Protein 8FIP (pdb70)

Foldseek 3Di:
DVPFAEEEAEACLAFLNQQLLLVCLQVPHAYEYEHQDCVPCLRNVLVVVSCVSHHYHYYHFDLLDAPRCLVRLQPHQEYEADDADDCQADPDLVVRHQVSRQNSLVSNVVSNLVSVNHQEYEYEFACLQFFQCVVDDFFDAETFPPGGRDLVVCVVPVDGSSSSSNNRNNNQVSNVVVCVVSVHAYEYEHEAQEFADGSNQAYCGSLLQLCCLQLVPVVSVVVQLVCCLRGQFRWYAYSVLVSVLSVCQSPQPPDGYYFYDTQDTFWSLVSLVVCCVVPVVGDGDRDDPCPVSGDPGGRYYYDRVVSVVSPGDGPQRDPCSSHVHSVVNCCSNVSHVD/DVPFAEEEFEACLAFLNQQLLLVCLQVPHAYEYEHQDCVPCLRNVLVVVSCVSHHYHYHHADLQDAPRCQVRLAPHQEYEYDDAQDDQADPDLVPRHQVSRQNSLLSNVVSNLVNVNHQEYEYEFACLQFFQCPPDDFFPAETEPVGGHDLVVCVVPVDGSSSSSNNRNNNQVSNVVSCVVSVHAYEYEHEAQEFAAGSNQAYCGSLVLLCCLQLVPPVSVVVQQVCCLRGQFRFYAYSVLVSVLSVCQSPQPPHHYYFYDTQDTFFPLVSQVVCCVVPVVSVGDNDDVVDPSGDRGGRYYYDRVVSVVSPGDGDQRDPCSRHVHSVVNCCSNVSDPD

Sequence (676 aa):
TTKLKTACVTGGNGYIGSALIKMLLEEGYAVKTTVRNPDDMEKNSHLKGLQELGPLTVLRADMDEEGSLDDAVAGCDYAFLVAAPVNLWAQDPEKQQIEPSVRGTLNAVRSCVKAGTVRRVILTSSAAGVYIRPDLQGDGHALDEDSWSDVDFLRANKPPTWGYCVSKVLLEKAACRFAEEHGISLVTVCPVLTVGAAPAPKVRTSIVDSLSMLSGDEAGLAVLRGIETTSGALQLVHIDDLCRAELFLAEEAAAGGRYICCSLNTTVVELARFLAHKYPQYRVKTNFDDDEHLLERPRVIMSSEKLVREGFEYRHNTLDEIYDNVVEYGKALGILPYTTKLKTACVTGGNGYIGSALIKMLLEEGYAVKTTVRNPDDMEKNSHLKGLQELGPLTVLRADMDEEGSLDDAVAGCDYAFLVAAPVNLWAQDPEKQQIEPSVRGTLNAVRSCVKAGTVRRVILTSSAAGVYIRPDLQGDGHALDEDSWSDVDFLRANKPPTWGYCVSKVLLEKAACRFAEEHGISLVTVCPVLTVGAAPAPKVRTSIVDSLSMLSGDEAGLAVLRGIETTSGALQLVHIDDLCRAELFLAEEAAAGGRYICCSLNTTVVELARFLAHKYPQYRVKTNFDDDEHLLERPRVIMSSEKLVREGFEYRHNTLDEIYDNVVEYGKALGILPY

Radius of gyration: 26.76 Å; Cα contacts (8 Å, |Δi|>4): 1445; chains: 2; bounding box: 91×51×54 Å

InterPro domains:
  IPR001509 NAD-dependent epimerase/dehydratase [PF01370] (15-264)
  IPR036291 NAD(P)-binding domain superfamily [SSF51735] (12-336)
  IPR050425 NAD(P)-dependent dehydratase-like [PTHR10366] (13-319)

Solvent-accessible surface area: 28096 Å² total; per-residue (Å²): 130,120,181,62,107,22,0,0,0,2,14,0,35,27,10,34,0,0,11,0,0,81,22,0,6,94,116,42,22,13,2,42,0,2,4,171,62,36,113,42,84,64,75,3,49,19,8,118,39,8,86,151,82,20,58,12,72,41,37,140,10,42,28,62,108,128,28,28,2,28,106,2,0,45,49,0,30,12,0,1,7,22,40,34,35,103,71,45,50,13,41,67,18,54,120,59,0,4,82,22,1,34,103,8,13,40,9,5,0,86,2,0,45,147,26,67,62,12,130,24,0,0,6,11,5,16,2,4,0,0,22,9,62,57,86,34,155,46,90,75,44,70,5,71,17,125,5,72,4,49,21,116,73,2,82,74,70,53,19,39,39,16,2,43,9,0,0,8,5,51,2,2,88,21,0,46,153,28,3,137,121,89,72,22,42,20,0,2,0,0,8,8,24,5,0,0,38,15,36,1,47,110,15,58,71,10,0,8,19,0,0,0,11,9,38,33,16,90,30,0,36,44,31,1,94,15,24,2,45,46,3,1,0,0,2,0,0,0,0,48,0,0,2,50,0,0,12,40,0,6,91,64,92,85,5,37,40,20,1,0,0,5,28,46,31,0,2,3,24,89,0,0,134,32,0,27,156,70,31,97,110,12,181,23,134,41,125,44,125,104,71,157,89,18,37,150,156,34,64,5,60,4,21,13,82,75,0,46,195,47,52,9,129,24,160,22,77,68,17,76,71,0,0,76,51,0,11,106,16,0,85,89,37,54,35,4,107,126,128,122,185,64,130,20,0,0,0,2,13,0,34,27,12,34,0,0,10,0,0,82,27,1,6,90,113,40,23,13,2,40,0,2,3,170,63,35,114,46,106,81,93,3,60,18,9,160,34,8,85,148,83,19,53,13,67,42,41,148,9,34,32,64,108,129,29,30,2,37,106,1,0,45,50,0,37,25,0,1,6,22,40,31,37,110,63,56,65,12,52,45,16,72,154,60,0,6,81,16,1,32,84,8,13,42,9,4,0,84,2,0,43,147,25,68,64,11,183,23,0,0,6,12,5,16,1,5,0,0,21,6,66,49,88,36,142,46,105,78,52,70,6,66,22,125,5,72,5,49,23,117,70,1,82,79,70,50,22,27,30,21,2,36,4,0,0,6,5,52,2,1,77,8,0,59,144,26,3,147,132,92,73,22,47,22,0,2,0,0,9,8,24,5,0,0,34,16,35,1,39,102,14,71,72,13,0,13,15,0,0,0,14,12,44,30,10,87,11,0,41,22,18,1,67,6,25,4,36,38,4,4,0,0,2,0,0,0,0,57,0,0,1,47,0,0,12,34,0,5,82,69,94,90,5,35,42,19,1,0,0,5,26,47,30,0,0,1,23,56,0,0,128,26,0,27,143,64,30,88,122,49,164,14,142,66,102,12,122,105,14,114,116,13,59,108,191,34,68,6,67,4,25,12,95,47,0,59,171,50,53,6,129,29,160,26,75,71,19,76,72,0,1,74,54,0,7,99,17,0,39,72,25,64,23,5,103,192

Nearest PDB structures (foldseek):
  8fio-assembly1_A  TM=9.980E-01  e=2.542E-69  Sorghum bicolor
  8few-assembly1_B  TM=9.659E-01  e=7.008E-56  Sorghum bicolor
  2rh8-assembly1_A  TM=8.686E-01  e=1.751E-35  Vitis vinifera
  3hfs-assembly1_A  TM=8.847E-01  e=1.388E-32  Vitis vinifera
  3hfs-assembly2_B  TM=8.733E-01  e=1.157E-32  Vitis vinifera

Organism: Sorghum bicolor (NCBI:txid4558)

Secondary structure (DSSP, 8-state):
-TT--EEEEE-TTSHHHHHHHHHHHHTT-EEEEEES-TT-HHHHTTHHHHTTTS-EEEEE--TTSTTTTHHHHTT-SEEEE------TT-SSHIIIIIHHHHHHHHHHHHHHHHHS--SEEEEE--GGGT---TT--SS-EEE-TT----HHHHHHH--TTHHHHHHHHHHHHHHHHHHHHHT-EEEEEEE-EEES--S-SS--HHHHHHTHHHH--HHHHHHHHHHHHHHSSEEEEEHHHHHHHHHHHHH-TT--EEEEE-SEEE-HHHHHHHHHHH-TTS--------TTT--SS-SEEE--HHHHHTT---S--SHHHHTSSHHHHHHHHTSS--/-TT--EEEEE-TTSHHHHHHHHHHHHTT-EEEEEES-TT-HHHHTTHHHHTTTS-EEEEE--TTSTTTTHHHHTT-SEEEE------TT-SSHIIIIIHHHHHHHHHHHHHHHHHS--SEEEEE--GGGT---TT--SS-EEE-TT----HHHHHHH--TTHHHHHHHHHHHHHHHHHHHHTT-EEEEEEE-EEES--S-SS--HHHHHHTHHHH--HHHHHHHHHHHHHHSSEEEEEHHHHHHHHHHHHH-TT--EEEEE-SEEE-HHHHHHHHHHH-GGG------TT-TTS-SS-SEEE--HHHHHTT---S--SHHHHTSSHHHHHHHHTSS--

B-factor: mean 24.17, std 12.66, range [5.89, 103.41]

Structure (mmCIF, N/CA/C/O backbone):
data_8FIP
#
_entry.id   8FIP
#
_cell.length_a   86.628
_cell.length_b   90.219
_cell.length_c   103.760
_cell.angle_alpha   90.00
_cell.angle_beta   90.00
_cell.angle_gamma   90.00
#
_symmetry.space_group_name_H-M   'P 2 21 21'
#
loop_
_entity.id
_entity.type
_entity.pdbx_description
1 polymer 'Epimerase domain-containing protein'
2 non-polymer 'NADP NICOTINAMIDE-ADENINE-DINUCLEOTIDE PHOSPHATE'
3 water water
#
loop_
_atom_site.group_PDB
_atom_site.id
_atom_site.type_symbol
_atom_site.label_atom_id
_atom_site.label_alt_id
_atom_site.label_comp_id
_atom_site.label_asym_id
_atom_site.label_entity_id
_atom_site.label_seq_id
_atom_site.pdbx_PDB_ins_code
_atom_site.Cartn_x
_atom_site.Cartn_y
_atom_site.Cartn_z
_atom_site.occupancy
_atom_site.B_iso_or_equiv
_atom_site.auth_seq_id
_atom_site.auth_comp_id
_atom_site.auth_asym_id
_atom_site.auth_atom_id
_atom_site.pdbx_PDB_model_num
ATOM 1 N N . THR A 1 8 ? -32.892 -14.143 40.313 1.00 50.35 8 THR A N 1
ATOM 2 C CA . THR A 1 8 ? -31.889 -14.826 39.499 1.00 52.57 8 THR A CA 1
ATOM 3 C C . THR A 1 8 ? -32.021 -16.348 39.583 1.00 51.47 8 THR A C 1
ATOM 4 O O . THR A 1 8 ? -31.157 -17.079 39.091 1.00 39.90 8 THR A O 1
ATOM 8 N N . THR A 1 9 ? -33.102 -16.825 40.209 1.00 44.28 9 THR A N 1
ATOM 9 C CA . THR A 1 9 ? -33.256 -18.264 40.402 1.00 42.38 9 THR A CA 1
ATOM 10 C C . THR A 1 9 ? -33.384 -19.000 39.073 1.00 37.45 9 THR A C 1
ATOM 11 O O . THR A 1 9 ? -32.960 -20.156 38.965 1.00 37.68 9 THR A O 1
ATOM 15 N N . LYS A 1 10 ? -33.949 -18.352 38.053 1.00 34.37 10 LYS A N 1
ATOM 16 C CA . LYS A 1 10 ? -34.165 -18.976 36.755 1.00 26.62 10 LYS A CA 1
ATOM 17 C C . LYS A 1 10 ? -33.124 -18.558 35.721 1.00 24.16 10 LYS A C 1
ATOM 18 O O . LYS A 1 10 ? -33.351 -18.715 34.518 1.00 22.24 10 LYS A O 1
ATOM 24 N N . LEU A 1 11 ? -31.990 -18.033 36.162 1.00 20.84 11 LEU A N 1
ATOM 25 C CA . LEU A 1 11 ? -30.903 -17.756 35.238 1.00 20.55 11 LEU A CA 1
ATOM 26 C C . LEU A 1 11 ? -30.360 -19.061 34.662 1.00 19.88 11 LEU A C 1
ATOM 27 O O . LEU A 1 11 ? -30.242 -20.066 35.370 1.00 20.18 11 LEU A O 1
ATOM 32 N N . LYS A 1 12 ? -30.010 -19.037 33.379 1.00 18.82 12 LYS A N 1
ATOM 33 C CA . LYS A 1 12 ? -29.217 -20.120 32.812 1.00 17.75 12 LYS A CA 1
ATOM 34 C C . LYS A 1 12 ? -27.862 -20.122 33.497 1.00 14.96 12 LYS A C 1
ATOM 35 O O . LYS A 1 12 ? -27.346 -19.067 33.854 1.00 18.25 12 LYS A O 1
ATOM 41 N N . THR A 1 13 ? -27.288 -21.311 33.688 1.00 16.02 13 THR A N 1
ATOM 42 C CA . THR A 1 13 ? -26.115 -21.479 34.539 1.00 13.34 13 THR A CA 1
ATOM 43 C C . THR A 1 13 ? -25.038 -22.218 33.763 1.00 14.57 13 THR A C 1
ATOM 44 O O . THR A 1 13 ? -25.308 -23.244 33.129 1.00 11.89 13 THR A O 1
ATOM 48 N N . ALA A 1 14 ? -23.815 -21.701 33.824 1.00 12.94 14 ALA A N 1
ATOM 49 C CA . ALA A 1 14 ? -22.695 -22.276 33.098 1.00 13.69 14 ALA A CA 1
ATOM 50 C C . ALA A 1 14 ? -21.676 -22.786 34.105 1.00 13.54 14 ALA A C 1
ATOM 51 O O . ALA A 1 14 ? -21.407 -22.131 35.116 1.00 12.26 14 ALA A O 1
ATOM 53 N N . CYS A 1 15 ? -21.109 -23.948 33.821 1.00 10.91 15 CYS A N 1
ATOM 54 C CA . CYS A 1 15 ? -20.022 -24.498 34.612 1.00 14.31 15 CYS A CA 1
ATOM 55 C C . CYS A 1 15 ? -18.728 -24.197 33.870 1.00 9.56 15 CYS A C 1
ATOM 56 O O . CYS A 1 15 ? -18.649 -24.409 32.661 1.00 11.81 15 CYS A O 1
ATOM 59 N N . VAL A 1 16 ? -17.742 -23.660 34.584 1.00 7.34 16 VAL A N 1
ATOM 60 C CA . VAL A 1 16 ? -16.406 -23.472 34.014 1.00 8.65 16 VAL A CA 1
ATOM 61 C C . VAL A 1 16 ? -15.416 -24.229 34.892 1.00 10.64 16 VAL A C 1
ATOM 62 O O . VAL A 1 16 ? -15.291 -23.932 36.086 1.00 9.69 16 VAL A O 1
ATOM 66 N N . THR A 1 17 ? -14.686 -25.189 34.308 1.00 7.83 17 THR A N 1
ATOM 67 C CA . THR A 1 17 ? -13.675 -25.904 35.088 1.00 7.75 17 THR A CA 1
ATOM 68 C C . THR A 1 17 ? -12.343 -25.153 35.070 1.00 9.41 17 THR A C 1
ATOM 69 O O . THR A 1 17 ? -11.899 -24.704 34.019 1.00 9.09 17 THR A O 1
ATOM 73 N N . GLY A 1 18 ? -11.715 -25.034 36.233 1.00 7.57 18 GLY A N 1
ATOM 74 C CA . GLY A 1 18 ? -10.425 -24.397 36.356 1.00 6.68 18 GLY A CA 1
ATOM 75 C C . GLY A 1 18 ? -10.509 -22.888 36.433 1.00 8.38 18 GLY A C 1
ATOM 76 O O . GLY A 1 18 ? -9.918 -22.202 35.596 1.00 9.33 18 GLY A O 1
ATOM 77 N N . GLY A 1 19 ? -11.185 -22.365 37.460 1.00 9.26 19 GLY A N 1
ATOM 78 C CA . GLY A 1 19 ? -11.462 -20.929 37.517 1.00 10.99 19 GLY A CA 1
ATOM 79 C C . GLY A 1 19 ? -10.262 -20.051 37.791 1.00 10.56 19 GLY A C 1
ATOM 80 O O . GLY A 1 19 ? -10.352 -18.831 37.592 1.00 9.24 19 GLY A O 1
ATOM 81 N N . ASN A 1 20 ? -9.146 -20.623 38.244 1.00 7.50 20 ASN A N 1
ATOM 82 C CA . ASN A 1 20 ? -7.897 -19.890 38.432 1.00 6.92 20 ASN A CA 1
ATOM 83 C C . ASN A 1 20 ? -7.062 -19.815 37.171 1.00 8.91 20 ASN A C 1
ATOM 84 O O . ASN A 1 20 ? -6.088 -19.052 37.137 1.00 9.94 20 ASN A O 1
ATOM 89 N N . GLY A 1 21 ? -7.380 -20.632 36.175 1.00 7.73 21 GLY A N 1
ATOM 90 C CA . GLY A 1 21 ? -6.596 -20.642 34.956 1.00 8.43 21 GLY A CA 1
ATOM 91 C C . GLY A 1 21 ? -6.792 -19.363 34.160 1.00 8.05 21 GLY A C 1
ATOM 92 O O . GLY A 1 21 ? -7.748 -18.618 34.358 1.00 9.54 21 GLY A O 1
ATOM 93 N N . TYR A 1 22 ? -5.856 -19.116 33.250 1.00 7.34 22 TYR A N 1
ATOM 94 C CA . TYR A 1 22 ? -5.925 -17.944 32.374 1.00 7.97 22 TYR A CA 1
ATOM 95 C C . TYR A 1 22 ? -7.246 -17.869 31.596 1.00 7.65 22 TYR A C 1
ATOM 96 O O . TYR A 1 22 ? -8.054 -16.956 31.805 1.00 9.63 22 TYR A O 1
ATOM 105 N N . ILE A 1 23 ? -7.493 -18.838 30.700 1.00 8.53 23 ILE A N 1
ATOM 106 C CA . ILE A 1 23 ? -8.713 -18.823 29.898 1.00 8.21 23 ILE A CA 1
ATOM 107 C C . ILE A 1 23 ? -9.950 -18.987 30.775 1.00 9.54 23 ILE A C 1
ATOM 108 O O . ILE A 1 23 ? -10.970 -18.308 30.561 1.00 8.75 23 ILE A O 1
ATOM 113 N N . GLY A 1 24 ? -9.893 -19.900 31.753 1.00 10.17 24 GLY A N 1
ATOM 114 C CA . GLY A 1 24 ? -11.042 -20.106 32.626 1.00 8.95 24 GLY A CA 1
ATOM 115 C C . GLY A 1 24 ? -11.481 -18.831 33.321 1.00 10.03 24 GLY A C 1
ATOM 116 O O . GLY A 1 24 ? -12.683 -18.516 33.357 1.00 9.09 24 GLY A O 1
ATOM 117 N N . SER A 1 25 ? -10.515 -18.065 33.855 1.00 8.93 25 SER A N 1
ATOM 118 C CA . SER A 1 25 ? -10.857 -16.832 34.568 1.00 9.88 25 SER A CA 1
ATOM 119 C C . SER A 1 25 ? -11.507 -15.821 33.633 1.00 9.20 25 SER A C 1
ATOM 120 O O . SER A 1 25 ? -12.465 -15.143 34.016 1.00 10.20 25 SER A O 1
ATOM 123 N N . ALA A 1 26 ? -10.973 -15.689 32.409 1.00 9.67 26 ALA A N 1
ATOM 124 C CA . ALA A 1 26 ? -11.550 -14.776 31.428 1.00 7.51 26 ALA A CA 1
ATOM 125 C C . ALA A 1 26 ? -12.942 -15.214 31.019 1.00 11.63 26 ALA A C 1
ATOM 126 O O . ALA A 1 26 ? -13.841 -14.379 30.832 1.00 11.91 26 ALA A O 1
ATOM 128 N N . LEU A 1 27 ? -13.134 -16.522 30.857 1.00 8.18 27 LEU A N 1
ATOM 129 C CA . LEU A 1 27 ? -14.436 -17.034 30.464 1.00 7.99 27 LEU A CA 1
ATOM 130 C C . LEU A 1 27 ? -15.478 -16.766 31.543 1.00 8.85 27 LEU A C 1
ATOM 131 O O . LEU A 1 27 ? -16.617 -16.371 31.237 1.00 10.59 27 LEU A O 1
ATOM 136 N N . ILE A 1 28 ? -15.117 -17.020 32.810 1.00 8.82 28 ILE A N 1
ATOM 137 C CA . ILE A 1 28 ? -16.029 -16.731 33.921 1.00 12.12 28 ILE A CA 1
ATOM 138 C C . ILE A 1 28 ? -16.479 -15.282 33.865 1.00 8.59 28 ILE A C 1
ATOM 139 O O . ILE A 1 28 ? -17.679 -14.981 33.933 1.00 11.48 28 ILE A O 1
ATOM 144 N N . LYS A 1 29 ? -15.513 -14.366 33.711 1.00 9.82 29 LYS A N 1
ATOM 145 C CA . LYS A 1 29 ? -15.849 -12.946 33.700 1.00 11.59 29 LYS A CA 1
ATOM 146 C C . LYS A 1 29 ? -16.834 -12.619 32.584 1.00 12.48 29 LYS A C 1
ATOM 147 O O . LYS A 1 29 ? -17.865 -11.970 32.820 1.00 13.26 29 LYS A O 1
ATOM 153 N N . MET A 1 30 ? -16.546 -13.076 31.359 1.00 10.06 30 MET A N 1
ATOM 154 C CA . MET A 1 30 ? -17.480 -12.858 30.256 1.00 9.90 30 MET A CA 1
ATOM 155 C C . MET A 1 30 ? -18.852 -13.446 30.525 1.00 13.19 30 MET A C 1
ATOM 156 O O . MET A 1 30 ? -19.872 -12.814 30.212 1.00 11.87 30 MET A O 1
ATOM 161 N N . LEU A 1 31 ? -18.903 -14.701 30.979 1.00 11.39 31 LEU A N 1
ATOM 162 C CA . LEU A 1 31 ? -20.202 -15.313 31.252 1.00 12.60 31 LEU A CA 1
ATOM 163 C C . LEU A 1 31 ? -21.019 -14.460 32.219 1.00 12.59 31 LEU A C 1
ATOM 164 O O . LEU A 1 31 ? -22.230 -14.261 32.023 1.00 12.49 31 LEU A O 1
ATOM 169 N N . LEU A 1 32 ? -20.386 -13.970 33.282 1.00 12.95 32 LEU A N 1
ATOM 170 C CA . LEU A 1 32 ? -21.096 -13.150 34.262 1.00 12.17 32 LEU A CA 1
ATOM 171 C C . LEU A 1 32 ? -21.546 -11.830 33.648 1.00 15.43 32 LEU A C 1
ATOM 172 O O . LEU A 1 32 ? -22.686 -11.388 33.868 1.00 15.59 32 LEU A O 1
ATOM 177 N N . GLU A 1 33 ? -20.660 -11.189 32.878 1.00 13.64 33 GLU A N 1
ATOM 178 C CA . GLU A 1 33 ? -21.002 -9.933 32.212 1.00 15.98 33 GLU A CA 1
ATOM 179 C C . GLU A 1 33 ? -22.166 -10.113 31.257 1.00 17.48 33 GLU A C 1
ATOM 180 O O . GLU A 1 33 ? -22.973 -9.190 31.087 1.00 19.60 33 GLU A O 1
ATOM 186 N N . GLU A 1 34 ? -22.289 -11.286 30.639 1.00 15.43 34 GLU A N 1
ATOM 187 C CA . GLU A 1 34 ? -23.365 -11.519 29.688 1.00 15.11 34 GLU A CA 1
ATOM 188 C C . GLU A 1 34 ? -24.639 -12.034 30.342 1.00 15.59 34 GLU A C 1
ATOM 189 O O . GLU A 1 34 ? -25.620 -12.289 29.635 1.00 22.70 34 GLU A O 1
ATOM 195 N N . GLY A 1 35 ? -24.661 -12.173 31.666 1.00 16.35 35 GLY A N 1
ATOM 196 C CA . GLY A 1 35 ? -25.879 -12.423 32.408 1.00 19.67 35 GLY A CA 1
ATOM 197 C C . GLY A 1 35 ? -26.118 -13.843 32.858 1.00 19.71 35 GLY A C 1
ATOM 198 O O . GLY A 1 35 ? -27.207 -14.140 33.368 1.00 19.66 35 GLY A O 1
ATOM 199 N N . TYR A 1 36 ? -25.139 -14.728 32.706 1.00 16.07 36 TYR A N 1
ATOM 200 C CA . TYR A 1 36 ? -25.259 -16.089 33.210 1.00 13.02 36 TYR A CA 1
ATOM 201 C C . TYR A 1 36 ? -24.964 -16.131 34.701 1.00 14.00 36 TYR A C 1
ATOM 202 O O . TYR A 1 36 ? -24.229 -15.300 35.239 1.00 13.81 36 TYR A O 1
ATOM 211 N N . ALA A 1 37 ? -25.566 -17.107 35.376 1.00 12.07 37 ALA A N 1
ATOM 212 C CA . ALA A 1 37 ? -25.014 -17.590 36.623 1.00 10.72 37 ALA A CA 1
ATOM 213 C C . ALA A 1 37 ? -23.882 -18.559 36.299 1.00 12.90 37 ALA A C 1
ATOM 214 O O . ALA A 1 37 ? -23.924 -19.248 35.282 1.00 14.07 37 ALA A O 1
ATOM 216 N N . VAL A 1 38 ? -22.865 -18.607 37.153 1.00 12.30 38 VAL A N 1
ATOM 217 C CA . VAL A 1 38 ? -21.701 -19.462 36.891 1.00 12.70 38 VAL A CA 1
ATOM 218 C C . VAL A 1 38 ? -21.369 -20.313 38.109 1.00 11.78 38 VAL A C 1
ATOM 219 O O . VAL A 1 38 ? -21.411 -19.844 39.250 1.00 14.11 38 VAL A O 1
ATOM 223 N N . LYS A 1 39 ? -20.991 -21.569 37.864 1.00 10.75 39 LYS A N 1
ATOM 224 C CA . LYS A 1 39 ? -20.356 -22.393 38.878 1.00 9.68 39 LYS A CA 1
ATOM 225 C C . LYS A 1 39 ? -18.964 -22.745 38.361 1.00 13.15 39 LYS A C 1
ATOM 226 O O . LYS A 1 39 ? -18.832 -23.143 37.206 1.00 13.78 39 LYS A O 1
ATOM 232 N N . THR A 1 40 ? -17.930 -22.576 39.193 1.00 11.11 40 THR A N 1
ATOM 233 C CA . THR A 1 40 ? -16.571 -22.903 38.739 1.00 10.31 40 THR A CA 1
ATOM 234 C C . THR A 1 40 ? -15.903 -23.849 39.727 1.00 12.31 40 THR A C 1
ATOM 235 O O . THR A 1 40 ? -16.183 -23.827 40.929 1.00 13.74 40 THR A O 1
ATOM 239 N N . THR A 1 41 ? -15.036 -24.720 39.208 1.00 9.00 41 THR A N 1
ATOM 240 C CA . THR A 1 41 ? -14.216 -25.568 40.067 1.00 10.37 41 THR A CA 1
ATOM 241 C C . THR A 1 41 ? -12.782 -25.084 40.076 1.00 10.41 41 THR A C 1
ATOM 242 O O . THR A 1 41 ? -12.247 -24.671 39.035 1.00 10.44 41 THR A O 1
ATOM 246 N N . VAL A 1 42 ? -12.154 -25.167 41.248 1.00 7.20 42 VAL A N 1
ATOM 247 C CA . VAL A 1 42 ? -10.714 -24.999 41.386 1.00 8.09 42 VAL A CA 1
ATOM 248 C C . VAL A 1 42 ? -10.248 -26.112 42.307 1.00 9.41 42 VAL A C 1
ATOM 249 O O . VAL A 1 42 ? -11.040 -26.696 43.048 1.00 11.41 42 VAL A O 1
ATOM 253 N N . ARG A 1 43 ? -8.951 -26.390 42.274 1.00 8.94 43 ARG A N 1
ATOM 254 C CA . ARG A 1 43 ? -8.484 -27.514 43.072 1.00 9.55 43 ARG A CA 1
ATOM 255 C C . ARG A 1 43 ? -8.311 -27.150 44.552 1.00 13.36 43 ARG A C 1
ATOM 256 O O . ARG A 1 43 ? -8.372 -28.045 45.402 1.00 14.06 43 ARG A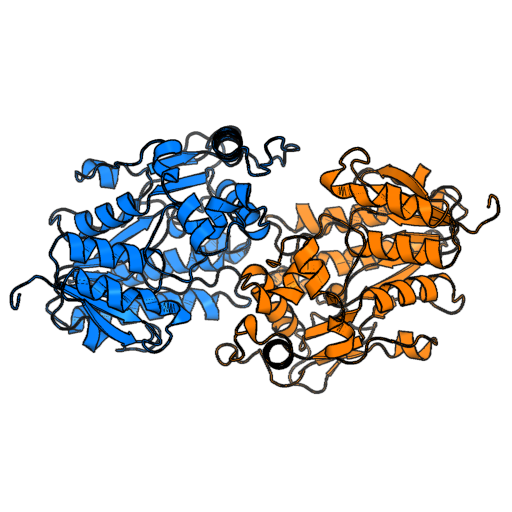 O 1
ATOM 264 N N . ASN A 1 44 ? -8.127 -25.872 44.879 1.00 11.06 44 ASN A N 1
ATOM 265 C CA . ASN A 1 44 ? -8.016 -25.445 46.279 1.00 12.83 44 ASN A CA 1
ATOM 266 C C . ASN A 1 44 ? -8.603 -24.056 46.434 1.00 9.12 44 ASN A C 1
ATOM 267 O O . ASN A 1 44 ? -7.902 -23.055 46.277 1.00 10.75 44 ASN A O 1
ATOM 272 N N . PRO A 1 45 ? -9.895 -23.951 46.749 1.00 10.50 45 PRO A N 1
ATOM 273 C CA . PRO A 1 45 ? -10.482 -22.615 46.872 1.00 10.25 45 PRO A CA 1
ATOM 274 C C . PRO A 1 45 ? -9.876 -21.792 48.002 1.00 13.66 45 PRO A C 1
ATOM 275 O O . PRO A 1 45 ? -10.120 -20.582 48.036 1.00 13.08 45 PRO A O 1
ATOM 279 N N . ASP A 1 46 ? -9.083 -22.386 48.907 1.00 10.61 46 ASP A N 1
ATOM 280 C CA . ASP A 1 46 ? -8.426 -21.607 49.962 1.00 10.45 46 ASP A CA 1
ATOM 281 C C . ASP A 1 46 ? -7.112 -20.977 49.511 1.00 11.31 46 ASP A C 1
ATOM 282 O O . ASP A 1 46 ? -6.532 -20.173 50.248 1.00 11.75 46 ASP A O 1
ATOM 287 N N . ASP A 1 47 ? -6.625 -21.321 48.321 1.00 11.02 47 ASP A N 1
ATOM 288 C CA . ASP A 1 47 ? -5.357 -20.811 47.814 1.00 11.85 47 ASP A CA 1
ATOM 289 C C . ASP A 1 47 ? -5.582 -19.419 47.248 1.00 16.93 47 ASP A C 1
ATOM 290 O O . ASP A 1 47 ? -6.015 -19.273 46.108 1.00 13.09 47 ASP A O 1
ATOM 295 N N . MET A 1 48 ? -5.255 -18.389 48.031 1.00 11.06 48 MET A N 1
ATOM 296 C CA . MET A 1 48 ? -5.499 -17.033 47.567 1.00 14.12 48 MET A CA 1
ATOM 297 C C . MET A 1 48 ? -4.394 -16.525 46.660 1.00 14.18 48 MET A C 1
ATOM 298 O O . MET A 1 48 ? -4.594 -15.512 45.978 1.00 17.20 48 MET A O 1
ATOM 303 N N . GLU A 1 49 ? -3.260 -17.227 46.585 1.00 12.90 49 GLU A N 1
ATOM 304 C CA . GLU A 1 49 ? -2.282 -16.867 45.576 1.00 10.40 49 GLU A CA 1
ATOM 305 C C . GLU A 1 49 ? -2.851 -17.111 44.181 1.00 12.78 49 GLU A C 1
ATOM 306 O O . GLU A 1 49 ? -2.674 -16.282 43.285 1.00 16.48 49 GLU A O 1
ATOM 312 N N . LYS A 1 50 ? -3.583 -18.220 43.998 1.00 11.31 50 LYS A N 1
ATOM 313 C CA . LYS A 1 50 ? -4.197 -18.557 42.714 1.00 12.10 50 LYS A CA 1
ATOM 314 C C . LYS A 1 50 ? -5.613 -18.009 42.552 1.00 14.26 50 LYS A C 1
ATOM 315 O O . LYS A 1 50 ? -6.042 -17.759 41.419 1.00 11.94 50 LYS A O 1
ATOM 321 N N . ASN A 1 51 ? -6.353 -17.797 43.654 1.00 11.23 51 ASN A N 1
ATOM 322 C CA . ASN A 1 51 ? -7.792 -17.572 43.572 1.00 11.86 51 ASN A CA 1
ATOM 323 C C . ASN A 1 51 ? -8.248 -16.249 44.187 1.00 11.53 51 ASN A C 1
ATOM 324 O O . ASN A 1 51 ? -9.439 -16.085 44.455 1.00 11.57 51 ASN A O 1
ATOM 329 N N . SER A 1 52 ? -7.333 -15.292 44.370 1.00 13.74 52 SER A N 1
ATOM 330 C CA . SER A 1 52 ? -7.715 -14.003 44.946 1.00 16.41 52 SER A CA 1
ATOM 331 C C . SER A 1 52 ? -8.679 -13.226 44.065 1.00 16.46 52 SER A C 1
ATOM 332 O O . SER A 1 52 ? -9.310 -12.270 44.542 1.00 15.38 52 SER A O 1
ATOM 335 N N . HIS A 1 53 ? -8.804 -13.592 42.783 1.00 11.16 53 HIS A N 1
ATOM 336 C CA . HIS A 1 53 ? -9.697 -12.873 41.873 1.00 11.36 53 HIS A CA 1
ATOM 337 C C . HIS A 1 53 ? -11.152 -13.297 42.002 1.00 12.04 53 HIS A C 1
ATOM 338 O O . HIS A 1 53 ? -12.038 -12.587 41.517 1.00 12.56 53 HIS A O 1
ATOM 345 N N . LEU A 1 54 ? -11.431 -14.443 42.630 1.00 11.98 54 LEU A N 1
ATOM 346 C CA . LEU A 1 54 ? -12.787 -14.975 42.579 1.00 10.53 54 LEU A CA 1
ATOM 347 C C . LEU A 1 54 ? -13.766 -14.092 43.361 1.00 13.59 54 LEU A C 1
ATOM 348 O O . LEU A 1 54 ? -14.902 -13.883 42.919 1.00 13.51 54 LEU A O 1
ATOM 353 N N . LYS A 1 55 ? -13.332 -13.522 44.486 1.00 15.05 55 LYS A N 1
ATOM 354 C CA . LYS A 1 55 ? -14.227 -12.629 45.226 1.00 17.57 55 LYS A CA 1
ATOM 355 C C . LYS A 1 55 ? -14.661 -11.442 44.372 1.00 17.87 55 LYS A C 1
ATOM 356 O O . LYS A 1 55 ? -15.838 -11.048 44.394 1.00 17.18 55 LYS A O 1
ATOM 362 N N . GLY A 1 56 ? -13.720 -10.833 43.647 1.00 14.68 56 GLY A N 1
ATOM 363 C CA . GLY A 1 56 ? -14.074 -9.741 42.752 1.00 19.02 56 GLY A CA 1
ATOM 364 C C . GLY A 1 56 ? -15.025 -10.159 41.647 1.00 21.57 56 GLY A C 1
ATOM 365 O O . GLY A 1 56 ? -15.949 -9.416 41.284 1.00 17.16 56 GLY A O 1
ATOM 366 N N . LEU A 1 57 ? -14.813 -11.344 41.081 1.00 12.69 57 LEU A N 1
ATOM 367 C CA . LEU A 1 57 ? -15.740 -11.809 40.058 1.00 13.44 57 LEU A CA 1
ATOM 368 C C . LEU A 1 57 ? -17.138 -12.031 40.630 1.00 12.84 57 LEU A C 1
ATOM 369 O O . LEU A 1 57 ? -18.132 -11.839 39.913 1.00 14.60 57 LEU A O 1
ATOM 374 N N . GLN A 1 58 ? -17.239 -12.437 41.900 1.00 14.20 58 GLN A N 1
ATOM 375 C CA . GLN A 1 58 ? -18.563 -12.627 42.500 1.00 19.56 58 GLN A CA 1
ATOM 376 C C . GLN A 1 58 ? -19.350 -11.326 42.585 1.00 18.89 58 GLN A C 1
ATOM 377 O O . GLN A 1 58 ? -20.573 -11.371 42.792 1.00 20.99 58 GLN A O 1
ATOM 383 N N . GLU A 1 59 ? -18.691 -10.176 42.427 1.00 17.64 59 GLU A N 1
ATOM 384 C CA . GLU A 1 59 ? -19.408 -8.903 42.364 1.00 24.03 59 GLU A CA 1
ATOM 385 C C . GLU A 1 59 ? -20.095 -8.668 41.028 1.00 24.26 59 GLU A C 1
ATOM 386 O O . GLU A 1 59 ? -20.979 -7.805 40.953 1.00 22.65 59 GLU A O 1
ATOM 392 N N . LEU A 1 60 ? -19.719 -9.399 39.976 1.00 18.63 60 LEU A N 1
ATOM 393 C CA . LEU A 1 60 ? -20.287 -9.168 38.656 1.00 19.25 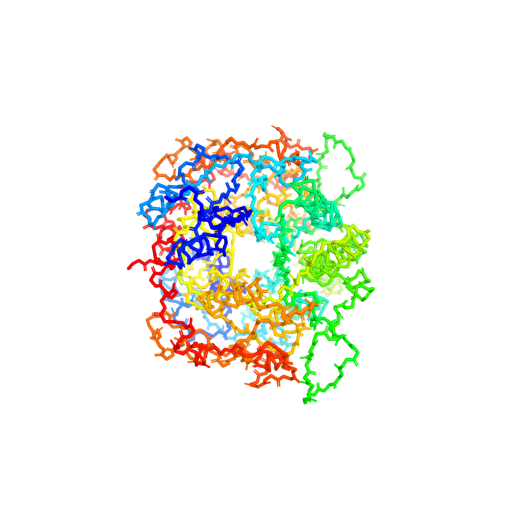60 LEU A CA 1
ATOM 394 C C . LEU A 1 60 ? -21.553 -9.965 38.391 1.00 22.81 60 LEU A C 1
ATOM 395 O O . LEU A 1 60 ? -22.283 -9.650 37.442 1.00 22.82 60 LEU A O 1
ATOM 400 N N . GLY A 1 61 ? -21.824 -10.993 39.184 1.00 17.73 61 GLY A N 1
ATOM 401 C CA . GLY A 1 61 ? -22.946 -11.859 38.939 1.00 13.21 61 GLY A CA 1
ATOM 402 C C . GLY A 1 61 ? -22.859 -13.034 39.883 1.00 18.00 61 GLY A C 1
ATOM 403 O O . GLY A 1 61 ? -21.923 -13.145 40.676 1.00 15.83 61 GLY A O 1
ATOM 404 N N . PRO A 1 62 ? -23.818 -13.936 39.807 1.00 16.13 62 PRO A N 1
ATOM 405 C CA . PRO A 1 62 ? -23.801 -15.097 40.711 1.00 15.86 62 PRO A CA 1
ATOM 406 C C . PRO A 1 62 ? -22.724 -16.097 40.333 1.00 18.14 62 PRO A C 1
ATOM 407 O O . PRO A 1 62 ? -22.812 -16.713 39.268 1.00 14.10 62 PRO A O 1
ATOM 411 N N . LEU A 1 63 ? -21.728 -16.261 41.199 1.00 13.22 63 LEU A N 1
ATOM 412 C CA . LEU A 1 63 ? -20.596 -17.156 40.965 1.00 14.53 63 LEU A CA 1
ATOM 413 C C . LEU A 1 63 ? -20.387 -18.008 42.205 1.00 17.76 63 LEU A C 1
ATOM 414 O O . LEU A 1 63 ? -20.117 -17.475 43.293 1.00 17.21 63 LEU A O 1
ATOM 419 N N . THR A 1 64 ? -20.514 -19.326 42.040 1.00 12.88 64 THR A N 1
ATOM 420 C CA . THR A 1 64 ? -20.273 -20.307 43.096 1.00 12.55 64 THR A CA 1
ATOM 421 C C . THR A 1 64 ? -18.952 -21.012 42.823 1.00 14.43 64 THR A C 1
ATOM 422 O O . THR A 1 64 ? -18.667 -21.366 41.675 1.00 15.08 64 THR A O 1
ATOM 426 N N . VAL A 1 65 ? -18.153 -21.215 43.874 1.00 12.80 65 VAL A N 1
ATOM 427 C CA . VAL A 1 65 ? -16.817 -21.814 43.761 1.00 13.68 65 VAL A CA 1
ATOM 428 C C . VAL A 1 65 ? -16.825 -23.165 44.468 1.00 14.81 65 VAL A C 1
ATOM 429 O O . VAL A 1 65 ? -17.218 -23.262 45.635 1.00 14.79 65 VAL A O 1
ATOM 433 N N . LEU A 1 66 ? -16.370 -24.203 43.772 1.00 12.71 66 LEU A N 1
ATOM 434 C CA . LEU A 1 66 ? -16.386 -25.569 44.281 1.00 11.13 66 LEU A CA 1
ATOM 435 C C . LEU A 1 66 ? -14.995 -26.165 44.128 1.00 13.97 66 LEU A C 1
ATOM 436 O O . LEU A 1 66 ? -14.240 -25.780 43.230 1.00 13.29 66 LEU A O 1
ATOM 441 N N . ARG A 1 67 ? -14.664 -27.091 45.023 1.00 12.46 67 ARG A N 1
ATOM 442 C CA . ARG A 1 67 ? -13.368 -27.765 45.044 1.00 10.69 67 ARG A CA 1
ATOM 443 C C . ARG A 1 67 ? -13.468 -29.068 44.257 1.00 14.81 67 ARG A C 1
ATOM 444 O O . ARG A 1 67 ? -14.289 -29.927 44.599 1.00 16.49 67 ARG A O 1
ATOM 452 N N . ALA A 1 68 ? -12.631 -29.227 43.225 1.00 13.59 68 ALA A N 1
ATOM 453 C CA . ALA A 1 68 ? -12.628 -30.473 42.458 1.00 11.84 68 ALA A CA 1
ATOM 454 C C . ALA A 1 68 ? -11.298 -30.648 41.726 1.00 13.09 68 ALA A C 1
ATOM 455 O O . ALA A 1 68 ? -10.700 -29.678 41.245 1.00 12.35 68 ALA A O 1
ATOM 457 N N . ASP A 1 69 ? -10.830 -31.896 41.662 1.00 12.38 69 ASP A N 1
ATOM 458 C CA . ASP A 1 69 ? -9.716 -32.295 40.810 1.00 11.67 69 ASP A CA 1
ATOM 459 C C . ASP A 1 69 ? -10.277 -33.171 39.695 1.00 10.24 69 ASP A C 1
ATOM 460 O O . ASP A 1 69 ? -10.841 -34.235 39.972 1.00 15.00 69 ASP A O 1
ATOM 465 N N . MET A 1 70 ? -10.130 -32.729 38.439 1.00 11.37 70 MET A N 1
ATOM 466 C CA . MET A 1 70 ? -10.821 -33.427 37.359 1.00 10.28 70 MET A CA 1
ATOM 467 C C . MET A 1 70 ? -10.303 -34.832 37.126 1.00 11.20 70 MET A C 1
ATOM 468 O O . MET A 1 70 ? -10.974 -35.600 36.431 1.00 12.82 70 MET A O 1
ATOM 473 N N . ASP A 1 71 ? -9.160 -35.176 37.691 1.00 11.98 71 ASP A N 1
ATOM 474 C CA . ASP A 1 71 ? -8.588 -36.514 37.538 1.00 14.09 71 ASP A CA 1
ATOM 475 C C . ASP A 1 71 ? -9.362 -37.591 38.286 1.00 15.30 71 ASP A C 1
ATOM 476 O O . ASP A 1 71 ? -9.200 -38.782 37.960 1.00 19.67 71 ASP A O 1
ATOM 481 N N . GLU A 1 72 ? -10.204 -37.214 39.248 1.00 13.70 72 GLU A N 1
ATOM 482 C CA . GLU A 1 72 ? -10.982 -38.160 40.046 1.00 17.22 72 GLU A CA 1
ATOM 483 C C . GLU A 1 72 ? -12.388 -38.321 39.480 1.00 23.52 72 GLU A C 1
ATOM 484 O O . GLU A 1 72 ? -13.098 -37.332 39.276 1.00 15.55 72 GLU A O 1
ATOM 490 N N . GLU A 1 73 ? -12.791 -39.570 39.246 1.00 15.71 73 GLU A N 1
ATOM 491 C CA . GLU A 1 73 ? -14.127 -39.832 38.726 1.00 14.69 73 GLU A CA 1
ATOM 492 C C . GLU A 1 73 ? -15.182 -39.233 39.643 1.00 16.48 73 GLU A C 1
ATOM 493 O O . GLU A 1 73 ? -15.103 -39.349 40.871 1.00 17.39 73 GLU A O 1
ATOM 499 N N . GLY A 1 74 ? -16.161 -38.570 39.041 1.00 12.95 74 GLY A N 1
ATOM 500 C CA . GLY A 1 74 ? -17.250 -37.947 39.776 1.00 12.40 74 GLY A CA 1
ATOM 501 C C . GLY A 1 74 ? -16.922 -36.619 40.435 1.00 16.52 74 GLY A C 1
ATOM 502 O O . GLY A 1 74 ? -17.814 -36.031 41.060 1.00 14.95 74 GLY A O 1
ATOM 503 N N . SER A 1 75 ? -15.676 -36.128 40.318 1.00 14.04 75 SER A N 1
ATOM 504 C CA . SER A 1 75 ? -15.301 -34.881 40.980 1.00 15.07 75 SER A CA 1
ATOM 505 C C . SER A 1 75 ? -16.151 -33.698 40.537 1.00 15.78 75 SER A C 1
ATOM 506 O O . SER A 1 75 ? -16.357 -32.768 41.326 1.00 15.28 75 SER A O 1
ATOM 509 N N . LEU A 1 76 ? -16.602 -33.684 39.279 1.00 12.28 76 LEU A N 1
ATOM 510 C CA . LEU A 1 76 ? -17.330 -32.558 38.703 1.00 11.48 76 LEU A CA 1
ATOM 511 C C . LEU A 1 76 ? -18.832 -32.670 38.933 1.00 13.05 76 LEU A C 1
ATOM 512 O O . LEU A 1 76 ? -19.571 -31.733 38.611 1.00 14.90 76 LEU A O 1
ATOM 517 N N . ASP A 1 77 ? -19.301 -33.804 39.469 1.00 15.85 77 ASP A N 1
ATOM 518 C CA . ASP A 1 77 ? -20.741 -34.032 39.584 1.00 12.37 77 ASP A CA 1
ATOM 519 C C . ASP A 1 77 ? -21.447 -32.846 40.238 1.00 16.13 77 ASP A C 1
ATOM 520 O O . ASP A 1 77 ? -22.451 -32.343 39.719 1.00 16.44 77 ASP A O 1
ATOM 525 N N . ASP A 1 78 ? -20.962 -32.410 41.403 1.00 15.19 78 ASP A N 1
ATOM 526 C CA . ASP A 1 78 ? -21.680 -31.370 42.143 1.00 18.29 78 ASP A CA 1
ATOM 527 C C . ASP A 1 78 ? -21.657 -30.039 41.408 1.00 16.05 78 ASP A C 1
ATOM 528 O O . ASP A 1 78 ? -22.668 -29.341 41.359 1.00 17.01 78 ASP A O 1
ATOM 533 N N . ALA A 1 79 ? -20.507 -29.670 40.832 1.00 15.23 79 ALA A N 1
ATOM 534 C CA . ALA A 1 79 ? -20.400 -28.355 40.201 1.00 17.77 79 ALA A CA 1
ATOM 535 C C . ALA A 1 79 ? -21.269 -28.253 38.955 1.00 18.62 79 ALA A C 1
ATOM 536 O O . ALA A 1 79 ? -21.835 -27.190 38.667 1.00 18.42 79 ALA A O 1
ATOM 538 N N . VAL A 1 80 ? -21.369 -29.327 38.170 1.00 15.13 80 VAL A N 1
ATOM 539 C CA . VAL A 1 80 ? -22.120 -29.233 36.922 1.00 13.03 80 VAL A CA 1
ATOM 540 C C . VAL A 1 80 ? -23.592 -29.597 37.095 1.00 17.22 80 VAL A C 1
ATOM 541 O O . VAL A 1 80 ? -24.394 -29.322 36.193 1.00 15.06 80 VAL A O 1
ATOM 545 N N . ALA A 1 81 ? -23.972 -30.180 38.231 1.00 14.92 81 ALA A N 1
ATOM 546 C CA . ALA A 1 81 ? -25.387 -30.335 38.550 1.00 16.23 81 ALA A CA 1
ATOM 547 C C . ALA A 1 81 ? -26.122 -29.015 38.346 1.00 17.91 81 ALA A C 1
ATOM 548 O O . ALA A 1 81 ? -25.646 -27.948 38.755 1.00 19.30 81 ALA A O 1
ATOM 550 N N . GLY A 1 82 ? -27.281 -29.096 37.692 1.00 16.03 82 GLY A N 1
ATOM 551 C CA . GLY A 1 82 ? -28.121 -27.948 37.459 1.00 19.94 82 GLY A CA 1
ATOM 552 C C . GLY A 1 82 ? -27.663 -27.018 36.363 1.00 27.98 82 GLY A C 1
ATOM 553 O O . GLY A 1 82 ? -28.385 -26.071 36.042 1.00 27.43 82 GLY A O 1
ATOM 554 N N . CYS A 1 83 ? -26.497 -27.259 35.760 1.00 17.77 83 CYS A N 1
ATOM 555 C CA . CYS A 1 83 ? -25.996 -26.334 34.752 1.00 15.58 83 CYS A CA 1
ATOM 556 C C . CYS A 1 83 ? -26.584 -26.637 33.388 1.00 14.26 83 CYS A C 1
ATOM 557 O O . CYS A 1 83 ? -26.867 -27.788 33.049 1.00 16.85 83 CYS A O 1
ATOM 560 N N . ASP A 1 84 ? -26.811 -25.572 32.623 1.00 11.29 84 ASP A N 1
ATOM 561 C CA . ASP A 1 84 ? -27.243 -25.650 31.244 1.00 13.01 84 ASP A CA 1
ATOM 562 C C . ASP A 1 84 ? -26.081 -25.810 30.268 1.00 16.63 84 ASP A C 1
ATOM 563 O O . ASP A 1 84 ? -26.255 -26.410 29.205 1.00 13.14 84 ASP A O 1
ATOM 568 N N . TYR A 1 85 ? -24.920 -25.250 30.584 1.00 13.58 85 TYR A N 1
ATOM 569 C CA . TYR A 1 85 ? -23.748 -25.358 29.722 1.00 9.85 85 TYR A CA 1
ATOM 570 C C . TYR A 1 85 ? -22.554 -25.761 30.568 1.00 13.20 85 TYR A C 1
ATOM 571 O O . TYR A 1 85 ? -22.451 -25.372 31.735 1.00 12.79 85 TYR A O 1
ATOM 580 N N . ALA A 1 86 ? -21.661 -26.558 29.980 1.00 11.14 86 ALA A N 1
ATOM 581 C CA . ALA A 1 86 ? -20.420 -26.938 30.660 1.00 10.47 86 ALA A CA 1
ATOM 582 C C . ALA A 1 86 ? -19.244 -26.549 29.781 1.00 11.20 86 ALA A C 1
ATOM 583 O O . ALA A 1 86 ? -19.136 -27.012 28.637 1.00 12.61 86 ALA A O 1
ATOM 585 N N . PHE A 1 87 ? -18.368 -25.684 30.307 1.00 9.22 87 PHE A N 1
ATOM 586 C CA . PHE A 1 87 ? -17.162 -25.249 29.603 1.00 8.78 87 PHE A CA 1
ATOM 587 C C . PHE A 1 87 ? -15.957 -25.956 30.211 1.00 8.22 87 PHE A C 1
ATOM 588 O O . PHE A 1 87 ? -15.462 -25.580 31.287 1.00 10.49 87 PHE A O 1
ATOM 596 N N . LEU A 1 88 ? -15.491 -27.000 29.522 1.00 7.80 88 LEU A N 1
ATOM 597 C CA . LEU A 1 88 ? -14.393 -27.831 30.017 1.00 9.56 88 LEU A CA 1
ATOM 598 C C . LEU A 1 88 ? -13.071 -27.229 29.557 1.00 8.81 88 LEU A C 1
ATOM 599 O O . LEU A 1 88 ? -12.530 -27.555 28.496 1.00 9.60 88 LEU A O 1
ATOM 604 N N . VAL A 1 89 ? -12.561 -26.310 30.362 1.00 8.24 89 VAL A N 1
ATOM 605 C CA . VAL A 1 89 ? -11.331 -25.590 30.069 1.00 7.19 89 VAL A CA 1
ATOM 606 C C . VAL A 1 89 ? -10.144 -26.239 30.752 1.00 8.51 89 VAL A C 1
ATOM 607 O O . VAL A 1 89 ? -9.096 -26.470 30.129 1.00 9.83 89 VAL A O 1
ATOM 611 N N . ALA A 1 90 ? -10.293 -26.538 32.045 1.00 7.13 90 ALA A N 1
ATOM 612 C CA . ALA A 1 90 ? -9.187 -27.145 32.784 1.00 6.24 90 ALA A CA 1
ATOM 613 C C . ALA A 1 90 ? -8.700 -28.406 32.082 1.00 11.08 90 ALA A C 1
ATOM 614 O O . ALA A 1 90 ? -9.507 -29.198 31.583 1.00 11.24 90 ALA A O 1
ATOM 616 N N . ALA A 1 91 ? -7.390 -28.617 32.104 1.00 9.38 91 ALA A N 1
ATOM 617 C CA . ALA A 1 91 ? -6.785 -29.842 31.571 1.00 8.52 91 ALA A CA 1
ATOM 618 C C . ALA A 1 91 ? -5.327 -29.869 31.968 1.00 9.55 91 ALA A C 1
ATOM 619 O O . ALA A 1 91 ? -4.732 -28.821 32.264 1.00 9.26 91 ALA A O 1
ATOM 621 N N . PRO A 1 92 ? -4.720 -31.053 31.954 1.00 11.06 92 PRO A N 1
ATOM 622 C CA . PRO A 1 92 ? -3.290 -31.137 32.217 1.00 9.06 92 PRO A CA 1
ATOM 623 C C . PRO A 1 92 ? -2.525 -30.360 31.165 1.00 9.31 92 PRO A C 1
ATOM 624 O O . PRO A 1 92 ? -2.822 -30.447 29.970 1.00 11.68 92 PRO A O 1
ATOM 628 N N . VAL A 1 93 ? -1.530 -29.591 31.612 1.00 11.25 93 VAL A N 1
ATOM 629 C CA . VAL A 1 93 ? -0.749 -28.798 30.675 1.00 14.39 93 VAL A CA 1
ATOM 630 C C . VAL A 1 93 ? 0.731 -29.020 30.963 1.00 20.84 93 VAL A C 1
ATOM 631 O O . VAL A 1 93 ? 1.512 -28.066 31.069 1.00 24.71 93 VAL A O 1
ATOM 635 N N . ASN A 1 94 ? 1.127 -30.291 31.056 1.00 18.05 94 ASN A N 1
ATOM 636 C CA . ASN A 1 94 ? 2.503 -30.707 31.344 1.00 17.21 94 ASN A CA 1
ATOM 637 C C . ASN A 1 94 ? 3.268 -30.916 30.038 1.00 26.63 94 ASN A C 1
ATOM 638 O O . ASN A 1 94 ? 3.434 -32.046 29.579 1.00 27.41 94 ASN A O 1
ATOM 643 N N . LEU A 1 95 ? 3.785 -29.816 29.464 1.00 20.19 95 LEU A N 1
ATOM 644 C CA . LEU A 1 95 ? 4.403 -29.862 28.133 1.00 26.30 95 LEU A CA 1
ATOM 645 C C . LEU A 1 95 ? 5.684 -30.683 28.092 1.00 24.75 95 LEU A C 1
ATOM 646 O O . LEU A 1 95 ? 5.998 -31.274 27.051 1.00 22.95 95 LEU A O 1
ATOM 651 N N . TRP A 1 96 ? 6.479 -30.676 29.155 1.00 26.28 96 TRP A N 1
ATOM 652 C CA . TRP A 1 96 ? 7.764 -31.365 29.135 1.00 28.78 96 TRP A CA 1
ATOM 653 C C . TRP A 1 96 ? 7.823 -32.487 30.158 1.00 28.05 96 TRP A C 1
ATOM 654 O O . TRP A 1 96 ? 8.830 -32.669 30.840 1.00 28.88 96 TRP A O 1
ATOM 665 N N . ALA A 1 97 ? 6.746 -33.267 30.261 1.00 25.13 97 ALA A N 1
ATOM 666 C CA . ALA A 1 97 ? 6.717 -34.400 31.180 1.00 22.55 97 ALA A CA 1
ATOM 667 C C . ALA A 1 97 ? 7.780 -35.437 30.821 1.00 18.14 97 ALA A C 1
ATOM 668 O O . ALA A 1 97 ? 8.030 -35.710 29.648 1.00 17.46 97 ALA A O 1
ATOM 670 N N . GLN A 1 98 ? 8.399 -36.050 31.848 1.00 21.77 98 GLN A N 1
ATOM 671 C CA . GLN A 1 98 ? 9.375 -37.110 31.584 1.00 22.66 98 GLN A CA 1
ATOM 672 C C . GLN A 1 98 ? 8.717 -38.371 31.054 1.00 16.10 98 GLN A C 1
ATOM 673 O O . GLN A 1 98 ? 9.327 -39.115 30.287 1.00 21.31 98 GLN A O 1
ATOM 679 N N . ASP A 1 99 ? 7.468 -38.614 31.432 1.00 16.59 99 ASP A N 1
ATOM 680 C CA . ASP A 1 99 ? 6.710 -39.793 31.022 1.00 15.66 99 ASP A CA 1
ATOM 681 C C . ASP A 1 99 ? 5.364 -39.286 30.524 1.00 17.29 99 ASP A C 1
ATOM 682 O O . ASP A 1 99 ? 4.363 -39.347 31.246 1.00 14.56 99 ASP A O 1
ATOM 687 N N . PRO A 1 100 ? 5.319 -38.731 29.308 1.00 16.20 100 PRO A N 1
ATOM 688 C CA . PRO A 1 100 ? 4.074 -38.089 28.850 1.00 11.24 100 PRO A CA 1
ATOM 689 C C . PRO A 1 100 ? 2.883 -39.025 28.778 1.00 14.09 100 PRO A C 1
ATOM 690 O O . PRO A 1 100 ? 1.746 -38.559 28.929 1.00 13.12 100 PRO A O 1
ATOM 694 N N . GLU A 1 101 ? 3.075 -40.321 28.498 1.00 13.90 101 GLU A N 1
ATOM 695 C CA . GLU A 1 101 ? 1.896 -41.182 28.443 1.00 15.55 101 GLU A CA 1
ATOM 696 C C . GLU A 1 101 ? 1.186 -41.169 29.781 1.00 15.36 101 GLU A C 1
ATOM 697 O O . GLU A 1 101 ? -0.031 -41.000 29.857 1.00 14.69 101 GLU A O 1
ATOM 703 N N . LYS A 1 102 ? 1.940 -41.316 30.866 1.00 14.29 102 LYS A N 1
ATOM 704 C CA . LYS A 1 102 ? 1.300 -41.397 32.160 1.00 13.01 102 LYS A CA 1
ATOM 705 C C . LYS A 1 102 ? 1.053 -40.036 32.782 1.00 13.57 102 LYS A C 1
ATOM 706 O O . LYS A 1 102 ? 0.104 -39.888 33.559 1.00 15.17 102 LYS A O 1
ATOM 712 N N . GLN A 1 103 ? 1.859 -39.015 32.442 1.00 15.58 103 GLN A N 1
ATOM 713 C CA . GLN A 1 103 ? 1.724 -37.731 33.115 1.00 10.07 103 GLN A CA 1
ATOM 714 C C . GLN A 1 103 ? 0.943 -36.687 32.312 1.00 16.47 103 GLN A C 1
ATOM 715 O O . GLN A 1 103 ? 0.567 -35.652 32.873 1.00 14.21 103 GLN A O 1
ATOM 721 N N . GLN A 1 104 ? 0.703 -36.919 31.025 1.00 12.14 104 GLN A N 1
ATOM 722 C CA . GLN A 1 104 ? -0.001 -35.926 30.220 1.00 11.10 104 GLN A CA 1
ATOM 723 C C . GLN A 1 104 ? -1.138 -36.566 29.436 1.00 8.34 104 GLN A C 1
ATOM 724 O O . GLN A 1 104 ? -2.275 -36.078 29.489 1.00 12.75 104 GLN A O 1
ATOM 730 N N . ILE A 1 105 ? -0.868 -37.674 28.730 1.00 9.65 105 ILE A N 1
ATOM 731 C CA . ILE A 1 105 ? -1.873 -38.217 27.805 1.00 10.90 105 ILE A CA 1
ATOM 732 C C . ILE A 1 105 ? -2.996 -38.927 28.556 1.00 9.91 105 ILE A C 1
ATOM 733 O O . ILE A 1 105 ? -4.183 -38.620 28.382 1.00 10.60 105 ILE A O 1
ATOM 738 N N . GLU A 1 106 ? -2.656 -39.910 29.389 1.00 10.66 106 GLU A N 1
ATOM 739 C CA . GLU A 1 106 ? -3.702 -40.601 30.145 1.00 10.13 106 GLU A CA 1
ATOM 740 C C . GLU A 1 106 ? -4.469 -39.680 31.097 1.00 9.68 106 GLU A C 1
ATOM 741 O O . GLU A 1 106 ? -5.702 -39.783 31.145 1.00 10.68 106 GLU A O 1
ATOM 747 N N . PRO A 1 107 ? -3.841 -38.769 31.845 1.00 9.87 107 PRO A N 1
ATOM 748 C CA . PRO A 1 107 ? -4.633 -37.842 32.652 1.00 9.90 107 PRO A CA 1
ATOM 749 C C . PRO A 1 107 ? -5.556 -36.970 31.817 1.00 9.37 107 PRO A C 1
ATOM 750 O O . PRO A 1 107 ? -6.638 -36.588 32.291 1.00 9.28 107 PRO A O 1
ATOM 754 N N . SER A 1 108 ? -5.126 -36.592 30.616 1.00 11.53 108 SER A N 1
ATOM 755 C CA . SER A 1 108 ? -5.982 -35.761 29.763 1.00 9.52 108 SER A CA 1
ATOM 756 C C . SER A 1 108 ? -7.212 -36.529 29.335 1.00 8.90 108 SER A C 1
ATOM 757 O O . SER A 1 108 ? -8.333 -36.023 29.416 1.00 9.07 108 SER A O 1
ATOM 760 N N . VAL A 1 109 ? -7.017 -37.750 28.833 1.00 8.80 109 VAL A N 1
ATOM 761 C CA . VAL A 1 109 ? -8.161 -38.534 28.383 1.00 8.82 109 VAL A CA 1
ATOM 762 C C . VAL A 1 109 ? -9.062 -38.852 29.556 1.00 7.84 109 VAL A C 1
ATOM 763 O O . VAL A 1 109 ? -10.287 -38.716 29.489 1.00 9.99 109 VAL A O 1
ATOM 767 N N . ARG A 1 110 ? -8.465 -39.273 30.669 1.00 9.47 110 ARG A N 1
ATOM 768 C CA . ARG A 1 110 ? -9.281 -39.667 31.801 1.00 10.87 110 ARG A CA 1
ATOM 769 C C . ARG A 1 110 ? -9.987 -38.453 32.405 1.00 9.57 110 ARG A C 1
ATOM 770 O O . ARG A 1 110 ? -11.171 -38.525 32.715 1.00 11.03 110 ARG A O 1
ATOM 778 N N . GLY A 1 111 ? -9.277 -37.325 32.538 1.00 11.99 111 GLY A N 1
ATOM 779 C CA . GLY A 1 111 ? -9.908 -36.116 33.063 1.00 9.97 111 GLY A CA 1
ATOM 780 C C . GLY A 1 111 ? -11.076 -35.653 32.214 1.00 11.54 111 GLY A C 1
ATOM 781 O O . GLY A 1 111 ? -12.104 -35.225 32.740 1.00 10.79 111 GLY A O 1
ATOM 782 N N . THR A 1 112 ? -10.941 -35.743 30.887 1.00 8.83 112 THR A N 1
ATOM 783 C CA . THR A 1 112 ? -12.034 -35.310 30.014 1.00 11.20 112 THR A CA 1
ATOM 784 C C . THR A 1 112 ? -13.218 -36.269 30.090 1.00 11.30 112 THR A C 1
ATOM 785 O O . THR A 1 112 ? -14.375 -35.831 30.213 1.00 9.65 112 THR A O 1
ATOM 789 N N . LEU A 1 113 ? -12.965 -37.584 30.041 1.00 9.54 113 LEU A N 1
ATOM 790 C CA . LEU A 1 113 ? -14.097 -38.504 30.152 1.00 9.79 113 LEU A CA 1
ATOM 791 C C . LEU A 1 113 ? -14.772 -38.382 31.518 1.00 11.55 113 LEU A C 1
ATOM 792 O O . LEU A 1 113 ? -16.010 -38.432 31.610 1.00 13.42 113 LEU A O 1
ATOM 797 N N . ASN A 1 114 ? -13.993 -38.177 32.581 1.00 13.64 114 ASN A N 1
ATOM 798 C CA . ASN A 1 114 ? -14.596 -37.921 33.892 1.00 11.28 114 ASN A CA 1
ATOM 799 C C . ASN A 1 114 ? -15.570 -36.752 33.805 1.00 13.23 114 ASN A C 1
ATOM 800 O O . ASN A 1 114 ? -16.685 -36.801 34.332 1.00 12.01 114 ASN A O 1
ATOM 805 N N . ALA A 1 115 ? -15.147 -35.681 33.137 1.00 11.92 115 ALA A N 1
ATOM 806 C CA . ALA A 1 115 ? -15.944 -34.463 33.105 1.00 9.54 115 ALA A CA 1
ATOM 807 C C . ALA A 1 115 ? -17.186 -34.646 32.252 1.00 10.60 115 ALA A C 1
ATOM 808 O O . ALA A 1 115 ? -18.279 -34.235 32.647 1.00 13.43 115 ALA A O 1
ATOM 810 N N . VAL A 1 116 ? -17.051 -35.252 31.073 1.00 10.36 116 VAL A N 1
ATOM 811 C CA . VAL A 1 116 ? -18.244 -35.406 30.243 1.00 11.09 116 VAL A CA 1
ATOM 812 C C . VAL A 1 116 ? -19.213 -36.361 30.929 1.00 11.60 116 VAL A C 1
ATOM 813 O O . VAL A 1 116 ? -20.428 -36.149 30.909 1.00 11.13 116 VAL A O 1
ATOM 817 N N . ARG A 1 117 ? -18.689 -37.388 31.608 1.00 13.81 117 ARG A N 1
ATOM 818 C CA . ARG A 1 117 ? -19.566 -38.279 32.375 1.00 15.13 117 ARG A CA 1
ATOM 819 C C . ARG A 1 117 ? -20.377 -37.499 33.405 1.00 16.54 117 ARG A C 1
ATOM 820 O O . ARG A 1 117 ? -21.586 -37.712 33.552 1.00 17.34 117 ARG A O 1
ATOM 828 N N . SER A 1 118 ? -19.730 -36.597 34.146 1.00 14.07 118 SER A N 1
ATOM 829 C CA . SER A 1 118 ? -20.476 -35.770 35.092 1.00 14.37 118 SER A CA 1
ATOM 830 C C . SER A 1 118 ? -21.546 -34.944 34.390 1.00 14.82 118 SER A C 1
ATOM 831 O O . SER A 1 118 ? -22.637 -34.726 34.945 1.00 15.16 118 SER A O 1
ATOM 834 N N . CYS A 1 119 ? -21.235 -34.429 33.193 1.00 12.61 119 CYS A N 1
ATOM 835 C CA . CYS A 1 119 ? -22.205 -33.624 32.458 1.00 12.61 119 CYS A CA 1
ATOM 836 C C . CYS A 1 119 ? -23.425 -34.448 32.073 1.00 16.54 119 CYS A C 1
ATOM 837 O O . CYS A 1 119 ? -24.556 -33.961 32.173 1.00 17.07 119 CYS A O 1
ATOM 840 N N . VAL A 1 120 ? -23.210 -35.687 31.601 1.00 15.25 120 VAL A N 1
ATOM 841 C CA . VAL A 1 120 ? -24.324 -36.591 31.294 1.00 14.66 120 VAL A CA 1
ATOM 842 C C . VAL A 1 120 ? -25.157 -36.858 32.541 1.00 19.72 120 VAL A C 1
ATOM 843 O O . VAL A 1 120 ? -26.402 -36.810 32.512 1.00 19.05 120 VAL A O 1
ATOM 847 N N . LYS A 1 121 ? -24.489 -37.128 33.657 1.00 18.11 121 LYS A N 1
ATOM 848 C CA . LYS A 1 121 ? -25.173 -37.422 34.911 1.00 19.35 121 LYS A CA 1
ATOM 849 C C . LYS A 1 121 ? -26.061 -36.273 35.359 1.00 21.35 121 LYS A C 1
ATOM 850 O O . LYS A 1 121 ? -27.142 -36.506 35.914 1.00 19.97 121 LYS A O 1
ATOM 856 N N . ALA A 1 122 ? -25.636 -35.028 35.131 1.00 14.43 122 ALA A N 1
ATOM 857 C CA . ALA A 1 122 ? -26.444 -33.890 35.561 1.00 15.52 122 ALA A CA 1
ATOM 858 C C . ALA A 1 122 ? -27.800 -33.878 34.876 1.00 19.48 122 ALA A C 1
ATOM 859 O O . ALA A 1 122 ? -28.797 -33.466 35.485 1.00 19.89 122 ALA A O 1
ATOM 861 N N . GLY A 1 123 ? -27.856 -34.316 33.626 1.00 18.44 123 GLY A N 1
ATOM 862 C CA . GLY A 1 123 ? -29.093 -34.376 32.866 1.00 19.98 123 GLY A CA 1
ATOM 863 C C . GLY A 1 123 ? -29.582 -33.044 32.341 1.00 23.11 123 GLY A C 1
ATOM 864 O O . GLY A 1 123 ? -30.375 -33.006 31.390 1.00 25.37 123 GLY A O 1
ATOM 865 N N . THR A 1 124 ? -29.131 -31.951 32.961 1.00 18.27 124 THR A N 1
ATOM 866 C CA . THR A 1 124 ? -29.543 -30.598 32.608 1.00 20.83 124 THR A CA 1
ATOM 867 C C . THR A 1 124 ? -28.644 -29.954 31.550 1.00 19.81 124 THR A C 1
ATOM 868 O O . THR A 1 124 ? -29.004 -28.902 31.005 1.00 15.49 124 THR A O 1
ATOM 872 N N . VAL A 1 125 ? -27.474 -30.523 31.276 1.00 18.38 125 VAL A N 1
ATOM 873 C CA . VAL A 1 125 ? -26.507 -29.878 30.381 1.00 15.20 125 VAL A CA 1
ATOM 874 C C . VAL A 1 125 ? -26.956 -30.033 28.936 1.00 15.92 125 VAL A C 1
ATOM 875 O O . VAL A 1 125 ? -26.956 -31.136 28.383 1.00 24.42 125 VAL A O 1
ATOM 879 N N . ARG A 1 126 ? -27.300 -28.906 28.306 1.00 13.45 126 ARG A N 1
ATOM 880 C CA . ARG A 1 126 ? -27.713 -28.880 26.912 1.00 15.29 126 ARG A CA 1
ATOM 881 C C . ARG A 1 126 ? -26.533 -28.993 25.962 1.00 18.01 126 ARG A C 1
ATOM 882 O O . ARG A 1 126 ? -26.681 -29.535 24.861 1.00 17.03 126 ARG A O 1
ATOM 890 N N . ARG A 1 127 ? -25.370 -28.478 26.355 1.00 15.51 127 ARG A N 1
ATOM 891 C CA . ARG A 1 127 ? -24.198 -28.591 25.500 1.00 12.05 127 ARG A CA 1
ATOM 892 C C . ARG A 1 127 ? -22.932 -28.500 26.336 1.00 11.97 127 ARG A C 1
ATOM 893 O O . ARG A 1 127 ? -22.857 -27.734 27.300 1.00 13.94 127 ARG A O 1
ATOM 901 N N . VAL A 1 128 ? -21.951 -29.301 25.942 1.00 11.64 128 VAL A N 1
ATOM 902 C CA . VAL A 1 128 ? -20.609 -29.276 26.493 1.00 12.63 128 VAL A CA 1
ATOM 903 C C . VAL A 1 128 ? -19.717 -28.584 25.476 1.00 11.08 128 VAL A C 1
ATOM 904 O O . VAL A 1 128 ? -19.734 -28.928 24.286 1.00 9.89 128 VAL A O 1
ATOM 908 N N . ILE A 1 129 ? -18.939 -27.606 25.929 1.00 9.99 129 ILE A N 1
ATOM 909 C CA . ILE A 1 129 ? -17.967 -26.926 25.084 1.00 11.36 129 ILE A CA 1
ATOM 910 C C . ILE A 1 129 ? -16.593 -27.321 25.615 1.00 9.36 129 ILE A C 1
ATOM 911 O O . ILE A 1 129 ? -16.206 -26.920 26.722 1.00 11.01 129 ILE A O 1
ATOM 916 N N . LEU A 1 130 ? -15.884 -28.134 24.854 1.00 8.56 130 LEU A N 1
ATOM 917 C CA . LEU A 1 130 ? -14.578 -28.642 25.251 1.00 9.75 130 LEU A CA 1
ATOM 918 C C . LEU A 1 130 ? -13.520 -27.735 24.651 1.00 11.54 130 LEU A C 1
ATOM 919 O O . LEU A 1 130 ? -13.494 -27.561 23.432 1.00 10.27 130 LEU A O 1
ATOM 924 N N . THR A 1 131 ? -12.621 -27.189 25.491 1.00 7.45 131 THR A N 1
ATOM 925 C CA . THR A 1 131 ? -11.464 -26.455 24.990 1.00 8.14 131 THR A CA 1
ATOM 926 C C . THR A 1 131 ? -10.318 -27.438 24.792 1.00 9.68 131 THR A C 1
ATOM 927 O O . THR A 1 131 ? -9.790 -27.985 25.764 1.00 10.33 131 THR A O 1
ATOM 931 N N . SER A 1 132 ? -9.974 -27.690 23.535 1.00 6.87 132 SER A N 1
ATOM 932 C CA . SER A 1 132 ? -8.776 -28.436 23.176 1.00 5.89 132 SER A CA 1
ATOM 933 C C . SER A 1 132 ? -7.705 -27.431 22.754 1.00 10.98 132 SER A C 1
ATOM 934 O O . SER A 1 132 ? -7.589 -26.368 23.376 1.00 10.07 132 SER A O 1
ATOM 937 N N . SER A 1 133 ? -6.930 -27.733 21.716 1.00 8.32 133 SER A N 1
ATOM 938 C CA . SER A 1 133 ? -5.901 -26.803 21.272 1.00 9.74 133 SER A CA 1
ATOM 939 C C . SER A 1 133 ? -5.601 -27.033 19.802 1.00 10.00 133 SER A C 1
ATOM 940 O O . SER A 1 133 ? -5.750 -28.149 19.294 1.00 11.90 133 SER A O 1
ATOM 943 N N . ALA A 1 134 ? -5.092 -25.980 19.153 1.00 10.27 134 ALA A N 1
ATOM 944 C CA . ALA A 1 134 ? -4.485 -26.133 17.832 1.00 10.65 134 ALA A CA 1
ATOM 945 C C . ALA A 1 134 ? -3.394 -27.200 17.800 1.00 10.38 134 ALA A C 1
ATOM 946 O O . ALA A 1 134 ? -3.115 -27.742 16.723 1.00 11.71 134 ALA A O 1
ATOM 948 N N . ALA A 1 135 ? -2.756 -27.491 18.940 1.00 9.09 135 ALA A N 1
ATOM 949 C CA . ALA A 1 135 ? -1.741 -28.532 18.966 1.00 13.74 135 ALA A CA 1
ATOM 950 C C . ALA A 1 135 ? -2.292 -29.882 18.539 1.00 10.87 135 ALA A C 1
ATOM 951 O O . ALA A 1 135 ? -1.497 -30.758 18.188 1.00 11.55 135 ALA A O 1
ATOM 953 N N . GLY A 1 136 ? -3.612 -30.079 18.618 1.00 10.00 136 GLY A N 1
ATOM 954 C CA . GLY A 1 136 ? -4.301 -31.253 18.123 1.00 9.03 136 GLY A CA 1
ATOM 955 C C . GLY A 1 136 ? -4.613 -31.226 16.645 1.00 12.91 136 GLY A C 1
ATOM 956 O O . GLY A 1 136 ? -5.148 -32.217 16.128 1.00 12.26 136 GLY A O 1
ATOM 957 N N . VAL A 1 137 ? -4.290 -30.124 15.962 1.00 10.40 137 VAL A N 1
ATOM 958 C CA . VAL A 1 137 ? -4.656 -29.912 14.559 1.00 10.51 137 VAL A CA 1
ATOM 959 C C . VAL A 1 137 ? -3.436 -29.940 13.650 1.00 10.43 137 VAL A C 1
ATOM 960 O O . VAL A 1 137 ? -3.461 -30.562 12.584 1.00 13.54 137 VAL A O 1
ATOM 964 N N . TYR A 1 138 ? -2.365 -29.238 14.029 1.00 9.39 138 TYR A N 1
ATOM 965 C CA . TYR A 1 138 ? -1.401 -28.777 13.033 1.00 11.30 138 TYR A CA 1
ATOM 966 C C . TYR A 1 138 ? -0.109 -29.576 12.925 1.00 11.48 138 TYR A C 1
ATOM 967 O O . TYR A 1 138 ? 0.780 -29.170 12.174 1.00 12.15 138 TYR A O 1
ATOM 976 N N . ILE A 1 139 ? 0.022 -30.725 13.590 1.00 10.97 139 ILE A N 1
ATOM 977 C CA . ILE A 1 139 ? 1.245 -31.505 13.375 1.00 9.31 139 ILE A CA 1
ATOM 978 C C . ILE A 1 139 ? 1.033 -32.318 12.098 1.00 12.40 139 ILE A C 1
ATOM 979 O O . ILE A 1 139 ? 0.415 -33.382 12.119 1.00 11.07 139 ILE A O 1
ATOM 984 N N . ARG A 1 140 ? 1.551 -31.818 10.980 1.00 14.76 140 ARG A N 1
ATOM 985 C CA . ARG A 1 140 ? 1.234 -32.353 9.657 1.00 9.93 140 ARG A CA 1
ATOM 986 C C . ARG A 1 140 ? 2.512 -32.502 8.840 1.00 14.77 140 ARG A C 1
ATOM 987 O O . ARG A 1 140 ? 2.726 -31.783 7.851 1.00 13.32 140 ARG A O 1
ATOM 995 N N . PRO A 1 141 ? 3.375 -33.450 9.210 1.00 14.15 141 PRO A N 1
ATOM 996 C CA . PRO A 1 141 ? 4.648 -33.621 8.492 1.00 14.50 141 PRO A CA 1
ATOM 997 C C . PRO A 1 141 ? 4.469 -34.065 7.061 1.00 16.01 141 PRO A C 1
ATOM 998 O O . PRO A 1 141 ? 5.435 -33.988 6.283 1.00 19.11 141 PRO A O 1
ATOM 1002 N N . ASP A 1 142 ? 3.288 -34.545 6.707 1.00 17.24 142 ASP A N 1
ATOM 1003 C CA . ASP A 1 142 ? 3.036 -34.966 5.335 1.00 15.85 142 ASP A CA 1
ATOM 1004 C C . ASP A 1 142 ? 2.937 -33.782 4.383 1.00 22.51 142 ASP A C 1
ATOM 1005 O O . ASP A 1 142 ? 3.123 -33.965 3.169 1.00 19.65 142 ASP A O 1
ATOM 1010 N N . LEU A 1 143 ? 2.641 -32.580 4.893 1.00 15.78 143 LEU A N 1
ATOM 1011 C CA . LEU A 1 143 ? 2.515 -31.393 4.048 1.00 16.39 143 LEU A CA 1
ATOM 1012 C C . LEU A 1 143 ? 3.881 -30.790 3.784 1.00 15.88 143 LEU A C 1
ATOM 1013 O O . LEU A 1 143 ? 4.548 -30.313 4.710 1.00 17.65 143 LEU A O 1
ATOM 1018 N N . GLN A 1 144 ? 4.302 -30.798 2.517 1.00 16.48 144 GLN A N 1
ATOM 1019 C CA . GLN A 1 144 ? 5.570 -30.174 2.174 1.00 21.79 144 GLN A CA 1
ATOM 1020 C C . GLN A 1 144 ? 5.355 -28.940 1.313 1.00 14.50 144 GLN A C 1
ATOM 1021 O O . GLN A 1 144 ? 4.356 -28.816 0.602 1.00 16.54 144 GLN A O 1
ATOM 1027 N N . GLY A 1 145 ? 6.328 -28.027 1.404 1.00 21.18 145 GLY A N 1
ATOM 1028 C CA . GLY A 1 145 ? 6.235 -26.750 0.718 1.00 22.01 145 GLY A CA 1
ATOM 1029 C C . GLY A 1 145 ? 5.211 -25.856 1.404 1.00 22.69 145 GLY A C 1
ATOM 1030 O O . GLY A 1 145 ? 4.782 -26.096 2.547 1.00 16.96 145 GLY A O 1
ATOM 1031 N N . ASP A 1 146 ? 4.818 -24.797 0.690 1.00 13.58 146 ASP A N 1
ATOM 1032 C CA . ASP A 1 146 ? 3.893 -23.840 1.283 1.00 13.15 146 ASP A CA 1
ATOM 1033 C C . ASP A 1 146 ? 2.528 -23.924 0.6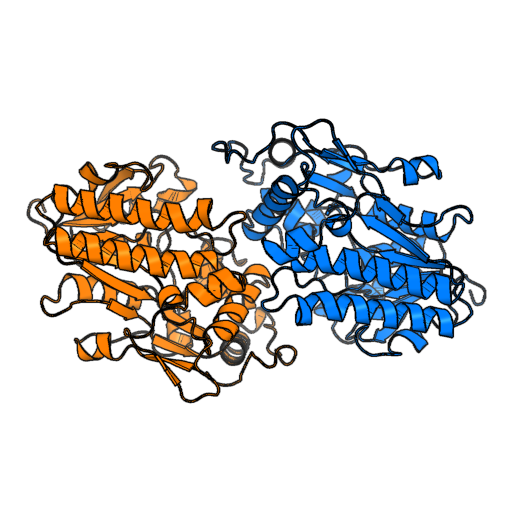17 1.00 16.16 146 ASP A C 1
ATOM 1034 O O . ASP A 1 146 ? 2.229 -24.856 -0.140 1.00 16.51 146 ASP A O 1
ATOM 1039 N N . GLY A 1 147 ? 1.679 -22.941 0.920 1.00 17.42 147 GLY A N 1
ATOM 1040 C CA . GLY A 1 147 ? 0.374 -22.861 0.309 1.00 12.53 147 GLY A CA 1
ATOM 1041 C C . GLY A 1 147 ? -0.711 -23.683 0.960 1.00 17.11 147 GLY A C 1
ATOM 1042 O O . GLY A 1 147 ? -1.821 -23.760 0.424 1.00 21.08 147 GLY A O 1
ATOM 1043 N N . HIS A 1 148 ? -0.445 -24.275 2.115 1.00 13.13 148 HIS A N 1
ATOM 1044 C CA . HIS A 1 148 ? -1.392 -25.166 2.765 1.00 11.64 148 HIS A CA 1
ATOM 1045 C C . HIS A 1 148 ? -2.319 -24.402 3.707 1.00 11.31 148 HIS A C 1
ATOM 1046 O O . HIS A 1 148 ? -1.904 -23.435 4.359 1.00 14.77 148 HIS A O 1
ATOM 1053 N N . ALA A 1 149 ? -3.559 -24.866 3.792 1.00 11.17 149 ALA A N 1
ATOM 1054 C CA . ALA A 1 149 ? -4.527 -24.375 4.770 1.00 13.75 149 ALA A CA 1
ATOM 1055 C C . ALA A 1 149 ? -5.080 -25.567 5.535 1.00 15.44 149 ALA A C 1
ATOM 1056 O O . ALA A 1 149 ? -5.439 -26.584 4.936 1.00 15.06 149 ALA A O 1
ATOM 1058 N N . LEU A 1 150 ? -5.090 -25.478 6.862 1.00 14.24 150 LEU A N 1
ATOM 1059 C CA . LEU A 1 150 ? -5.648 -26.548 7.680 1.00 13.67 150 LEU A CA 1
ATOM 1060 C C . LEU A 1 150 ? -7.047 -26.189 8.142 1.00 14.98 150 LEU A C 1
ATOM 1061 O O . LEU A 1 150 ? -7.293 -25.058 8.567 1.00 13.63 150 LEU A O 1
ATOM 1066 N N . ASP A 1 151 ? -7.938 -27.173 8.131 1.00 11.35 151 ASP A N 1
ATOM 1067 C CA . ASP A 1 151 ? -9.254 -27.012 8.729 1.00 12.10 151 ASP A CA 1
ATOM 1068 C C . ASP A 1 151 ? -9.450 -28.095 9.790 1.00 12.03 151 ASP A C 1
ATOM 1069 O O . ASP A 1 151 ? -8.508 -28.794 10.170 1.00 12.20 151 ASP A O 1
ATOM 1074 N N . GLU A 1 152 ? -10.685 -28.210 10.270 1.00 10.89 152 GLU A N 1
ATOM 1075 C CA . GLU A 1 152 ? -11.018 -29.059 11.405 1.00 14.15 152 GLU A CA 1
ATOM 1076 C C . GLU A 1 152 ? -10.868 -30.546 11.088 1.00 13.59 152 GLU A C 1
ATOM 1077 O O . GLU A 1 152 ? -10.897 -31.359 12.012 1.00 14.37 152 GLU A O 1
ATOM 1083 N N . ASP A 1 153 ? -10.696 -30.924 9.820 1.00 15.21 153 ASP A N 1
ATOM 1084 C CA . ASP A 1 153 ? -10.401 -32.323 9.507 1.00 15.73 153 ASP A CA 1
ATOM 1085 C C . ASP A 1 153 ? -8.914 -32.630 9.537 1.00 17.96 153 ASP A C 1
ATOM 1086 O O . ASP A 1 153 ? -8.533 -33.786 9.328 1.00 16.37 153 ASP A O 1
ATOM 1091 N N . SER A 1 154 ? -8.066 -31.634 9.832 1.00 13.35 154 SER A N 1
ATOM 1092 C CA . SER A 1 154 ? -6.656 -31.890 10.080 1.00 9.80 154 SER A CA 1
ATOM 1093 C C . SER A 1 154 ? -6.462 -32.339 11.522 1.00 15.94 154 SER A C 1
ATOM 1094 O O . SER A 1 154 ? -6.887 -31.649 12.455 1.00 11.33 154 SER A O 1
ATOM 1097 N N . TRP A 1 155 ? -5.801 -33.479 11.697 1.00 14.33 155 TRP A N 1
ATOM 1098 C CA . TRP A 1 155 ? -5.459 -34.008 13.012 1.00 13.56 155 TRP A CA 1
ATOM 1099 C C . TRP A 1 155 ? -3.955 -34.155 13.138 1.00 16.13 155 TRP A C 1
ATOM 1100 O O . TRP A 1 155 ? -3.280 -34.633 12.214 1.00 13.80 155 TRP A O 1
ATOM 1111 N N . SER A 1 156 ? -3.420 -33.780 14.298 1.00 10.78 156 SER A N 1
ATOM 1112 C CA . SER A 1 156 ? -1.986 -33.929 14.506 1.00 9.03 156 SER A CA 1
ATOM 1113 C C . SER A 1 156 ? -1.595 -35.406 14.388 1.00 11.51 156 SER A C 1
ATOM 1114 O O . SER A 1 156 ? -2.332 -36.294 14.821 1.00 13.94 156 SER A O 1
ATOM 1117 N N . ASP A 1 157 ? -0.434 -35.656 13.787 1.00 12.59 157 ASP A N 1
ATOM 1118 C CA . ASP A 1 157 ? -0.003 -37.002 13.400 1.00 13.47 157 ASP A CA 1
ATOM 1119 C C . ASP A 1 157 ? 0.538 -37.730 14.625 1.00 11.73 157 ASP A C 1
ATOM 1120 O O . ASP A 1 157 ? 1.700 -37.565 14.996 1.00 13.04 157 ASP A O 1
ATOM 1125 N N . VAL A 1 158 ? -0.324 -38.520 15.269 1.00 12.29 158 VAL A N 1
ATOM 1126 C CA . VAL A 1 158 ? 0.025 -39.121 16.556 1.00 15.02 158 VAL A CA 1
ATOM 1127 C C . VAL A 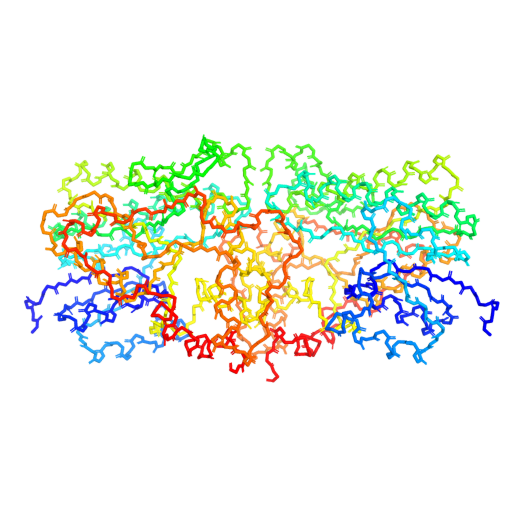1 158 ? 1.151 -40.137 16.381 1.00 18.54 158 VAL A C 1
ATOM 1128 O O . VAL A 1 158 ? 2.063 -40.227 17.211 1.00 15.16 158 VAL A O 1
ATOM 1132 N N . ASP A 1 159 ? 1.107 -40.916 15.301 1.00 16.75 159 ASP A N 1
ATOM 1133 C CA . ASP A 1 159 ? 2.152 -41.909 15.092 1.00 18.42 159 ASP A CA 1
ATOM 1134 C C . ASP A 1 159 ? 3.498 -41.226 14.881 1.00 16.30 159 ASP A C 1
ATOM 1135 O O . ASP A 1 159 ? 4.509 -41.660 15.432 1.00 16.90 159 ASP A O 1
ATOM 1140 N N . PHE A 1 160 ? 3.515 -40.113 14.138 1.00 15.00 160 PHE A N 1
ATOM 1141 C CA . PHE A 1 160 ? 4.764 -39.383 13.943 1.00 15.60 160 PHE A CA 1
ATOM 1142 C C . PHE A 1 160 ? 5.279 -38.829 15.267 1.00 15.17 160 PHE A C 1
ATOM 1143 O O . PHE A 1 160 ? 6.477 -38.904 15.564 1.00 15.70 160 PHE A O 1
ATOM 1151 N N . LEU A 1 161 ? 4.373 -38.296 16.091 1.00 14.50 161 LEU A N 1
ATOM 1152 C CA . LEU A 1 161 ? 4.765 -37.704 17.358 1.00 12.23 161 LEU A CA 1
ATOM 1153 C C . LEU A 1 161 ? 5.346 -38.757 18.293 1.00 11.14 161 LEU A C 1
ATOM 1154 O O . LEU A 1 161 ? 6.347 -38.510 18.971 1.00 14.32 161 LEU A O 1
ATOM 1159 N N . ARG A 1 162 ? 4.719 -39.933 18.350 1.00 16.74 162 ARG A N 1
ATOM 1160 C CA . ARG A 1 162 ? 5.211 -40.977 19.249 1.00 15.56 162 ARG A CA 1
ATOM 1161 C C . ARG A 1 162 ? 6.507 -41.601 18.741 1.00 18.42 162 ARG A C 1
ATOM 1162 O O . ARG A 1 162 ? 7.331 -42.049 19.550 1.00 18.22 162 ARG A O 1
ATOM 1170 N N . ALA A 1 163 ? 6.715 -41.619 17.422 1.00 19.33 163 ALA A N 1
ATOM 1171 C CA . ALA A 1 163 ? 7.924 -42.199 16.840 1.00 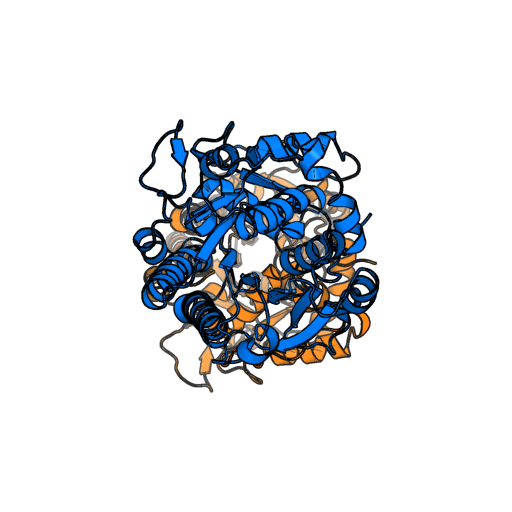23.88 163 ALA A CA 1
ATOM 1172 C C . ALA A 1 163 ? 9.123 -41.284 17.005 1.00 26.27 163 ALA A C 1
ATOM 1173 O O . ALA A 1 163 ? 10.238 -41.763 17.244 1.00 24.30 163 ALA A O 1
ATOM 1175 N N . ASN A 1 164 ? 8.921 -39.966 16.882 1.00 17.11 164 ASN A N 1
ATOM 1176 C CA . ASN A 1 164 ? 10.016 -39.008 16.924 1.00 14.83 164 ASN A CA 1
ATOM 1177 C C . ASN A 1 164 ? 10.144 -38.241 18.230 1.00 16.45 164 ASN A C 1
ATOM 1178 O O . ASN A 1 164 ? 11.216 -37.690 18.493 1.00 16.90 164 ASN A O 1
ATOM 1183 N N . LYS A 1 165 ? 9.079 -38.154 19.024 1.00 17.10 165 LYS A N 1
ATOM 1184 C CA . LYS A 1 165 ? 9.056 -37.475 20.318 1.00 15.30 165 LYS A CA 1
ATOM 1185 C C . LYS A 1 165 ? 9.788 -36.132 20.285 1.00 14.75 165 LYS A C 1
ATOM 1186 O O . LYS A 1 165 ? 10.708 -35.894 21.086 1.00 16.78 165 LYS A O 1
ATOM 1192 N N . PRO A 1 166 ? 9.415 -35.233 19.390 1.00 14.15 166 PRO A N 1
ATOM 1193 C CA . PRO A 1 166 ? 9.929 -33.867 19.468 1.00 14.75 166 PRO A CA 1
ATOM 1194 C C . PRO A 1 166 ? 9.466 -33.211 20.756 1.00 17.07 166 PRO A C 1
ATOM 1195 O O . PRO A 1 166 ? 8.500 -33.676 21.377 1.00 15.63 166 PRO A O 1
ATOM 1199 N N . PRO A 1 167 ? 10.106 -32.125 21.182 1.00 13.22 167 PRO A N 1
ATOM 1200 C CA . PRO A 1 167 ? 9.696 -31.462 22.433 1.00 15.74 167 PRO A CA 1
ATOM 1201 C C . PRO A 1 167 ? 8.205 -31.152 22.452 1.00 13.48 167 PRO A C 1
ATOM 1202 O O . PRO A 1 167 ? 7.647 -30.656 21.470 1.00 20.00 167 PRO A O 1
ATOM 1206 N N . THR A 1 168 ? 7.565 -31.413 23.600 1.00 15.83 168 THR A N 1
ATOM 1207 C CA . THR A 1 168 ? 6.124 -31.193 23.846 1.00 17.27 168 THR A CA 1
ATOM 1208 C C . THR A 1 168 ? 5.204 -32.129 23.039 1.00 16.63 168 THR A C 1
ATOM 1209 O O . THR A 1 168 ? 3.985 -31.875 22.944 1.00 14.30 168 THR A O 1
ATOM 1213 N N . TRP A 1 169 ? 5.748 -33.199 22.442 1.00 13.45 169 TRP A N 1
ATOM 1214 C CA . TRP A 1 169 ? 4.942 -34.137 21.659 1.00 13.33 169 TRP A CA 1
ATOM 1215 C C . TRP A 1 169 ? 3.791 -34.699 22.475 1.00 14.59 169 TRP A C 1
ATOM 1216 O O . TRP A 1 169 ? 2.706 -34.952 21.935 1.00 11.89 169 TRP A O 1
ATOM 1227 N N . GLY A 1 170 ? 4.002 -34.895 23.782 1.00 12.66 170 GLY A N 1
ATOM 1228 C CA . GLY A 1 170 ? 2.957 -35.509 24.584 1.00 11.01 170 GLY A CA 1
ATOM 1229 C C . GLY A 1 170 ? 1.739 -34.620 24.707 1.00 12.26 170 GLY A C 1
ATOM 1230 O O . GLY A 1 170 ? 0.614 -35.110 24.800 1.00 11.01 170 GLY A O 1
ATOM 1231 N N . TYR A 1 171 ? 1.950 -33.306 24.704 1.00 11.08 171 TYR A N 1
ATOM 1232 C CA . TYR A 1 171 ? 0.835 -32.363 24.720 1.00 10.07 171 TYR A CA 1
ATOM 1233 C C . TYR A 1 171 ? 0.013 -32.474 23.448 1.00 10.18 171 TYR A C 1
ATOM 1234 O O . TYR A 1 171 ? -1.216 -32.542 23.503 1.00 10.15 171 TYR A O 1
ATOM 1243 N N . CYS A 1 172 ? 0.681 -32.465 22.289 1.00 10.31 172 CYS A N 1
ATOM 1244 C CA . CYS A 1 172 ? -0.041 -32.606 21.024 1.00 9.70 172 CYS A CA 1
ATOM 1245 C C . CYS A 1 172 ? -0.838 -33.900 20.996 1.00 11.82 172 CYS A C 1
ATOM 1246 O O . CYS A 1 172 ? -2.035 -33.909 20.640 1.00 11.02 172 CYS A O 1
ATOM 1249 N N . VAL A 1 173 ? -0.186 -35.013 21.353 1.00 9.75 173 VAL A N 1
ATOM 1250 C CA . VAL A 1 173 ? -0.891 -36.295 21.326 1.00 8.94 173 VAL A CA 1
ATOM 1251 C C . VAL A 1 173 ? -2.087 -36.268 22.271 1.00 11.78 173 VAL A C 1
ATOM 1252 O O . VAL A 1 173 ? -3.171 -36.761 21.938 1.00 11.13 173 VAL A O 1
ATOM 1256 N N . SER A 1 174 ? -1.904 -35.714 23.475 1.00 9.44 174 SER A N 1
ATOM 1257 C CA . SER A 1 174 ? -2.980 -35.721 24.448 1.00 8.12 174 SER A CA 1
ATOM 1258 C C . SER A 1 174 ? -4.224 -35.025 23.905 1.00 10.45 174 SER A C 1
ATOM 1259 O O . SER A 1 174 ? -5.346 -35.451 24.172 1.00 9.45 174 SER A O 1
ATOM 1262 N N . LYS A 1 175 ? -4.049 -33.969 23.108 1.00 10.15 175 LYS A N 1
ATOM 1263 C CA . LYS A 1 175 ? -5.225 -33.276 22.597 1.00 10.56 175 LYS A CA 1
ATOM 1264 C C . LYS A 1 175 ? -5.961 -34.133 21.577 1.00 11.71 175 LYS A C 1
ATOM 1265 O O . LYS A 1 175 ? -7.192 -34.193 21.592 1.00 11.61 175 LYS A O 1
ATOM 1271 N N . VAL A 1 176 ? -5.228 -34.811 20.694 1.00 10.20 176 VAL A N 1
ATOM 1272 C CA . VAL A 1 176 ? -5.888 -35.660 19.702 1.00 12.49 176 VAL A CA 1
ATOM 1273 C C . VAL A 1 176 ? -6.717 -36.722 20.410 1.00 13.41 176 VAL A C 1
ATOM 1274 O O . VAL A 1 176 ? -7.918 -36.886 20.140 1.00 11.70 176 VAL A O 1
ATOM 1278 N N . LEU A 1 177 ? -6.085 -37.436 21.352 1.00 11.26 177 LEU A N 1
ATOM 1279 C CA . LEU A 1 177 ? -6.750 -38.565 21.990 1.00 10.72 177 LEU A CA 1
ATOM 1280 C C . LEU A 1 177 ? -7.904 -38.121 22.875 1.00 10.73 177 LEU A C 1
ATOM 1281 O O . LEU A 1 177 ? -8.957 -38.775 22.884 1.00 13.44 177 LEU A O 1
ATOM 1286 N N . LEU A 1 178 ? -7.742 -37.039 23.643 1.00 9.61 178 LEU A N 1
ATOM 1287 C CA . LEU A 1 178 ? -8.875 -36.642 24.485 1.00 9.08 178 LEU A CA 1
ATOM 1288 C C . LEU A 1 178 ? -10.049 -36.165 23.635 1.00 9.92 178 LEU A C 1
ATOM 1289 O O . LEU A 1 178 ? -11.212 -36.410 23.984 1.00 10.69 178 LEU A O 1
ATOM 1294 N N . GLU A 1 179 ? -9.775 -35.480 22.514 1.00 9.27 179 GLU A N 1
ATOM 1295 C CA . GLU A 1 179 ? -10.874 -35.020 21.670 1.00 8.22 179 GLU A CA 1
ATOM 1296 C C . GLU A 1 179 ? -11.639 -36.205 21.107 1.00 9.09 179 GLU A C 1
ATOM 1297 O O . GLU A 1 179 ? -12.872 -36.241 21.144 1.00 12.92 179 GLU A O 1
ATOM 1303 N N . LYS A 1 180 ? -10.910 -37.185 20.580 1.00 11.88 180 LYS A N 1
ATOM 1304 C CA . LYS A 1 180 ? -11.554 -38.348 19.970 1.00 10.14 180 LYS A CA 1
ATOM 1305 C C . LYS A 1 180 ? -12.349 -39.145 21.000 1.00 11.79 180 LYS A C 1
ATOM 1306 O O . LYS A 1 180 ? -13.466 -39.601 20.711 1.00 13.46 180 LYS A O 1
ATOM 1312 N N . ALA A 1 181 ? -11.807 -39.297 22.205 1.00 13.10 181 ALA A N 1
ATOM 1313 C CA . ALA A 1 181 ? -12.535 -39.991 23.266 1.00 11.76 181 ALA A CA 1
ATOM 1314 C C . ALA A 1 181 ? -13.776 -39.214 23.675 1.00 15.29 181 ALA A C 1
ATOM 1315 O O . ALA A 1 181 ? -14.854 -39.796 23.851 1.00 14.48 181 ALA A O 1
ATOM 1317 N N . ALA A 1 182 ? -13.630 -37.898 23.881 1.00 11.47 182 ALA A N 1
ATOM 1318 C CA . ALA A 1 182 ? -14.768 -37.078 24.295 1.00 14.30 182 ALA A CA 1
ATOM 1319 C C . ALA A 1 182 ? -15.899 -37.171 23.278 1.00 13.54 182 ALA A C 1
ATOM 1320 O O . ALA A 1 182 ? -17.074 -37.295 23.645 1.00 14.60 182 ALA A O 1
ATOM 1322 N N . CYS A 1 183 ? -15.554 -37.126 21.992 1.00 14.63 183 CYS A N 1
ATOM 1323 C CA . CYS A 1 183 ? -16.558 -37.160 20.940 1.00 15.05 183 CYS A CA 1
ATOM 1324 C C . CYS A 1 183 ? -17.297 -38.486 20.936 1.00 15.44 183 CYS A C 1
ATOM 1325 O O . CYS A 1 183 ? -18.531 -38.524 20.848 1.00 17.79 183 CYS A O 1
ATOM 1328 N N . ARG A 1 184 ? -16.557 -39.586 21.010 1.00 15.35 184 ARG A N 1
ATOM 1329 C CA . ARG A 1 184 ? -17.197 -40.898 21.022 1.00 16.55 184 ARG A CA 1
ATOM 1330 C C . ARG A 1 184 ? -18.106 -41.054 22.238 1.00 16.83 184 ARG A C 1
ATOM 1331 O O . ARG A 1 184 ? -19.249 -41.518 22.116 1.00 16.52 184 ARG A O 1
ATOM 1339 N N . PHE A 1 185 ? -17.623 -40.652 23.419 1.00 14.46 185 PHE A N 1
ATOM 1340 C CA . PHE A 1 185 ? -18.436 -40.758 24.625 1.00 16.26 185 PHE A CA 1
ATOM 1341 C C . PHE A 1 185 ? -19.694 -39.905 24.514 1.00 14.88 185 PHE A C 1
ATOM 1342 O O . PHE A 1 185 ? -20.791 -40.334 24.897 1.00 13.55 185 PHE A O 1
ATOM 1350 N N . ALA A 1 186 ? -19.561 -38.671 24.020 1.00 14.53 186 ALA A N 1
ATOM 1351 C CA . ALA A 1 186 ? -20.737 -37.805 23.942 1.00 16.06 186 ALA A CA 1
ATOM 1352 C C . ALA A 1 186 ? -21.760 -38.352 22.943 1.00 14.47 186 ALA A C 1
ATOM 1353 O O . ALA A 1 186 ? -22.968 -38.305 23.207 1.00 18.65 186 ALA A O 1
ATOM 1355 N N . GLU A 1 187 ? -21.303 -38.879 21.800 1.00 17.01 187 GLU A N 1
ATOM 1356 C CA . GLU A 1 187 ? -22.242 -39.504 20.867 1.00 22.64 187 GLU A CA 1
ATOM 1357 C C . GLU A 1 187 ? -22.932 -40.705 21.509 1.00 22.47 187 GLU A C 1
ATOM 1358 O O . GLU A 1 187 ? -24.153 -40.866 21.393 1.00 20.93 187 GLU A O 1
ATOM 1364 N N . GLU A 1 188 ? -22.169 -41.547 22.204 1.00 16.08 188 GLU A N 1
ATOM 1365 C CA . GLU A 1 188 ? -22.760 -42.691 22.903 1.00 16.75 188 GLU A CA 1
ATOM 1366 C C . GLU A 1 188 ? -23.884 -42.270 23.836 1.00 25.98 188 GLU A C 1
ATOM 1367 O O . GLU A 1 188 ? -24.893 -42.978 23.967 1.00 24.94 188 GLU A O 1
ATOM 1373 N N . HIS A 1 189 ? -23.726 -41.137 24.525 1.00 18.26 189 HIS A N 1
ATOM 1374 C CA . HIS A 1 189 ? -24.702 -40.709 25.521 1.00 18.76 189 HIS A CA 1
ATOM 1375 C C . HIS A 1 189 ? -25.662 -39.635 25.034 1.00 19.30 189 HIS A C 1
ATOM 1376 O O . HIS A 1 189 ? -26.472 -39.143 25.826 1.00 22.37 189 HIS A O 1
ATOM 1383 N N . GLY A 1 190 ? -25.615 -39.292 23.759 1.00 16.73 190 GLY A N 1
ATOM 1384 C CA . GLY A 1 190 ? -26.559 -38.350 23.195 1.00 19.86 190 GLY A CA 1
ATOM 1385 C C . GLY A 1 190 ? -26.478 -36.961 23.784 1.00 24.71 190 GLY A C 1
ATOM 1386 O O . GLY A 1 190 ? -27.503 -36.292 23.910 1.00 24.34 190 GLY A O 1
ATOM 1387 N N . ILE A 1 191 ? -25.280 -36.493 24.136 1.00 20.10 191 ILE A N 1
ATOM 1388 C CA . ILE A 1 191 ? -25.111 -35.141 24.659 1.00 17.21 191 ILE A CA 1
ATOM 1389 C C . ILE A 1 191 ? -24.347 -34.335 23.619 1.00 16.92 191 ILE A C 1
ATOM 1390 O O . ILE A 1 191 ? -23.405 -34.843 22.995 1.00 16.14 191 ILE A O 1
ATOM 1395 N N . SER A 1 192 ? -24.803 -33.111 23.376 1.00 16.59 192 SER A N 1
ATOM 1396 C CA . SER A 1 192 ? -24.153 -32.249 22.391 1.00 14.41 192 SER A CA 1
ATOM 1397 C C . SER A 1 192 ? -22.796 -31.820 22.919 1.00 15.23 192 SER A C 1
ATOM 1398 O O . SER A 1 192 ? -22.701 -31.274 24.018 1.00 14.94 192 SER A O 1
ATOM 1401 N N . LEU A 1 193 ? -21.746 -32.073 22.143 1.00 12.87 193 LEU A N 1
ATOM 1402 C CA . LEU A 1 193 ? -20.414 -31.616 22.533 1.00 13.44 193 LEU A CA 1
ATOM 1403 C C . LEU A 1 193 ? -19.806 -30.887 21.350 1.00 14.79 193 LEU A C 1
ATOM 1404 O O . LEU A 1 193 ? -19.667 -31.456 20.262 1.00 17.56 193 LEU A O 1
ATOM 1409 N N . VAL A 1 194 ? -19.361 -29.663 21.584 1.00 11.93 194 VAL A N 1
ATOM 1410 C CA . VAL A 1 194 ? -18.644 -28.888 20.584 1.00 12.74 194 VAL A CA 1
ATOM 1411 C C . VAL A 1 194 ? -17.252 -28.639 21.125 1.00 8.81 194 VAL A C 1
ATOM 1412 O O . VAL A 1 194 ? -17.084 -28.352 22.316 1.00 13.04 194 VAL A O 1
ATOM 1416 N N . THR A 1 195 ? -16.266 -28.790 20.261 1.00 7.28 195 THR A N 1
ATOM 1417 C CA . THR A 1 195 ? -14.862 -28.667 20.644 1.00 9.90 195 THR A CA 1
ATOM 1418 C C . THR A 1 195 ? -14.300 -27.427 19.988 1.00 11.82 195 THR A C 1
ATOM 1419 O O . THR A 1 195 ? -14.512 -27.209 18.788 1.00 12.70 195 THR A O 1
ATOM 1423 N N . VAL A 1 196 ? -13.559 -26.637 20.770 1.00 10.68 196 VAL A N 1
ATOM 1424 C CA . VAL A 1 196 ? -12.867 -25.460 20.264 1.00 12.05 196 VAL A CA 1
ATOM 1425 C C . VAL A 1 196 ? -11.371 -25.725 20.355 1.00 8.38 196 VAL A C 1
ATOM 1426 O O . VAL A 1 196 ? -10.872 -26.130 21.414 1.00 9.93 196 VAL A O 1
ATOM 1430 N N . CYS A 1 197 ? -10.654 -25.495 19.245 1.00 8.81 197 CYS A N 1
ATOM 1431 C CA . CYS A 1 197 ? -9.197 -25.637 19.199 1.00 8.71 197 CYS A CA 1
ATOM 1432 C C . CYS A 1 197 ? -8.542 -24.269 19.023 1.00 9.68 197 CYS A C 1
ATOM 1433 O O . CYS A 1 197 ? -8.272 -23.848 17.881 1.00 8.76 197 CYS A O 1
ATOM 1436 N N . PRO A 1 198 ? -8.278 -23.528 20.090 1.00 10.46 198 PRO A N 1
ATOM 1437 C CA . PRO A 1 198 ? -7.666 -22.212 19.915 1.00 9.99 198 PRO A CA 1
ATOM 1438 C C . PRO A 1 198 ? -6.181 -22.329 19.631 1.00 10.68 198 PRO A C 1
ATOM 1439 O O . PRO A 1 198 ? -5.527 -23.312 19.981 1.00 9.49 198 PRO A O 1
ATOM 1443 N N . VAL A 1 199 ? -5.661 -21.314 18.945 1.00 8.93 199 VAL A N 1
ATOM 1444 C CA . VAL A 1 199 ? -4.224 -21.127 18.783 1.00 7.07 199 VAL A CA 1
ATOM 1445 C C . VAL A 1 199 ? -3.701 -20.336 19.989 1.00 7.59 199 VAL A C 1
ATOM 1446 O O . VAL A 1 199 ? -4.431 -20.131 20.964 1.00 9.88 199 VAL A O 1
ATOM 1450 N N . LEU A 1 200 ? -2.438 -19.904 19.939 1.00 6.25 200 LEU A N 1
ATOM 1451 C CA . LEU A 1 200 ? -1.852 -19.174 21.064 1.00 6.94 200 LEU A CA 1
ATOM 1452 C C . LEU A 1 200 ? -2.722 -17.963 21.392 1.00 8.35 200 LEU A C 1
ATOM 1453 O O . LEU A 1 200 ? -3.037 -17.158 20.510 1.00 10.26 200 LEU A O 1
ATOM 1458 N N . THR A 1 201 ? -3.105 -17.839 22.661 1.00 6.96 201 THR A N 1
ATOM 1459 C CA . THR A 1 201 ? -4.112 -16.871 23.104 1.00 8.24 201 THR A CA 1
ATOM 1460 C C . THR A 1 201 ? -3.447 -15.736 23.881 1.00 9.34 201 THR A C 1
ATOM 1461 O O . THR A 1 201 ? -2.609 -15.974 24.751 1.00 10.40 201 THR A O 1
ATOM 1465 N N . VAL A 1 202 ? -3.822 -14.495 23.546 1.00 7.96 202 VAL A N 1
ATOM 1466 C CA . VAL A 1 202 ? -3.121 -13.286 23.988 1.00 7.68 202 VAL A CA 1
ATOM 1467 C C . VAL A 1 202 ? -4.118 -12.317 24.615 1.00 7.86 202 VAL A C 1
ATOM 1468 O O . VAL A 1 202 ? -5.215 -12.117 24.079 1.00 9.33 202 VAL A O 1
ATOM 1472 N N . GLY A 1 203 ? -3.748 -11.705 25.737 1.00 8.60 203 GLY A N 1
ATOM 1473 C CA . GLY A 1 203 ? -4.564 -10.629 26.297 1.00 9.49 203 GLY A CA 1
ATOM 1474 C C . GLY A 1 203 ? -4.847 -10.813 27.778 1.00 13.10 203 GLY A C 1
ATOM 1475 O O . GLY A 1 203 ? -4.655 -11.878 28.358 1.00 12.00 203 GLY A O 1
ATOM 1476 N N . ALA A 1 204 ? -5.354 -9.735 28.374 1.00 8.38 204 ALA A N 1
ATOM 1477 C CA . ALA A 1 204 ? -5.554 -9.668 29.823 1.00 10.50 204 ALA A CA 1
ATOM 1478 C C . ALA A 1 204 ? -6.695 -10.565 30.298 1.00 11.20 204 ALA A C 1
ATOM 1479 O O . ALA A 1 204 ? -7.711 -10.734 29.621 1.00 11.36 204 ALA A O 1
ATOM 1481 N N . ALA A 1 205 ? -6.524 -11.106 31.495 1.00 9.97 205 ALA A N 1
ATOM 1482 C CA . ALA A 1 205 ? -7.523 -11.920 32.165 1.00 10.11 205 ALA A CA 1
ATOM 1483 C C . ALA A 1 205 ? -7.525 -11.583 33.645 1.00 12.89 205 ALA A C 1
ATOM 1484 O O . ALA A 1 205 ? -6.575 -10.981 34.152 1.00 11.79 205 ALA A O 1
ATOM 1486 N N . PRO A 1 206 ? -8.567 -11.991 34.378 1.00 9.48 206 PRO A N 1
ATOM 1487 C CA . PRO A 1 206 ? -8.588 -11.716 35.826 1.00 9.31 206 PRO A CA 1
ATOM 1488 C C . PRO A 1 206 ? -7.641 -12.568 36.652 1.00 13.93 206 PRO A C 1
ATOM 1489 O O . PRO A 1 206 ? -7.325 -12.169 37.784 1.00 12.45 206 PRO A O 1
ATOM 1493 N N . ALA A 1 207 ? -7.174 -13.712 36.149 1.00 12.76 207 ALA A N 1
ATOM 1494 C CA . ALA A 1 207 ? -6.428 -14.618 37.017 1.00 12.47 207 ALA A CA 1
ATOM 1495 C C . ALA A 1 207 ? -5.144 -13.951 37.507 1.00 12.37 207 ALA A C 1
ATOM 1496 O O . ALA A 1 207 ? -4.418 -13.335 36.702 1.00 10.78 207 ALA A O 1
ATOM 1498 N N . PRO A 1 208 ? -4.813 -14.058 38.795 1.00 12.26 208 PRO A N 1
ATOM 1499 C CA . PRO A 1 208 ? -3.653 -13.326 39.312 1.00 12.51 208 PRO A CA 1
ATOM 1500 C C . PRO A 1 208 ? -2.320 -14.023 39.156 1.00 14.76 208 PRO A C 1
ATOM 1501 O O . PRO A 1 208 ? -1.289 -13.365 39.327 1.00 17.53 208 PRO A O 1
ATOM 1505 N N . LYS A 1 209 ? -2.290 -15.334 38.855 1.00 12.20 209 LYS A N 1
ATOM 1506 C CA . LYS A 1 209 ? -1.017 -16.065 38.922 1.00 13.12 209 LYS A CA 1
ATOM 1507 C C . LYS A 1 209 ? -0.970 -17.062 37.768 1.00 18.47 209 LYS A C 1
ATOM 1508 O O . LYS A 1 209 ? -1.087 -18.271 37.933 1.00 25.05 209 LYS A O 1
ATOM 1514 N N . VAL A 1 210 ? -0.832 -16.546 36.562 1.00 12.28 210 VAL A N 1
ATOM 1515 C CA . VAL A 1 210 ? -0.764 -17.409 35.394 1.00 15.30 210 VAL A CA 1
ATOM 1516 C C . VAL A 1 210 ? 0.545 -17.165 34.663 1.00 15.06 210 VAL A C 1
ATOM 1517 O O . VAL A 1 210 ? 1.189 -16.126 34.818 1.00 12.90 210 VAL A O 1
ATOM 1521 N N . ARG A 1 211 ? 0.948 -18.171 33.887 1.00 9.80 211 ARG A N 1
ATOM 1522 C CA . ARG A 1 211 ? 2.104 -18.045 33.000 1.00 10.08 211 ARG A CA 1
ATOM 1523 C C . ARG A 1 211 ? 1.664 -18.348 31.573 1.00 12.16 211 ARG A C 1
ATOM 1524 O O . ARG A 1 211 ? 1.379 -17.424 30.802 1.00 11.27 211 ARG A O 1
ATOM 1532 N N . THR A 1 212 ? 1.573 -19.638 31.234 1.00 9.53 212 THR A N 1
ATOM 1533 C CA . THR A 1 212 ? 0.972 -20.117 29.980 1.00 7.53 212 THR A CA 1
ATOM 1534 C C . THR A 1 212 ? 1.328 -19.221 28.794 1.00 11.09 212 THR A C 1
ATOM 1535 O O . THR A 1 212 ? 2.495 -18.842 28.645 1.00 11.32 212 THR A O 1
ATOM 1539 N N . SER A 1 213 ? 0.350 -18.908 27.935 1.00 9.87 213 SER A N 1
ATOM 1540 C CA . SER A 1 213 ? 0.611 -18.155 26.707 1.00 9.63 213 SER A CA 1
ATOM 1541 C C . SER A 1 213 ? 0.964 -16.685 26.966 1.00 12.03 213 SER A C 1
ATOM 1542 O O . SER A 1 213 ? 1.375 -15.985 26.031 1.00 9.98 213 SER A O 1
ATOM 1545 N N . ILE A 1 214 ? 0.777 -16.190 28.185 1.00 9.41 214 ILE A N 1
ATOM 1546 C CA . ILE A 1 214 ? 1.246 -14.832 28.478 1.00 7.28 214 ILE A CA 1
ATOM 1547 C C . ILE A 1 214 ? 2.762 -14.787 28.503 1.00 10.10 214 ILE A C 1
ATOM 1548 O O . ILE A 1 214 ? 3.374 -13.901 27.905 1.00 11.74 214 ILE A O 1
ATOM 1553 N N . VAL A 1 215 ? 3.395 -15.749 29.180 1.00 9.79 215 VAL A N 1
ATOM 1554 C CA . VAL A 1 215 ? 4.845 -15.887 29.095 1.00 11.93 215 VAL A CA 1
ATOM 1555 C C . VAL A 1 215 ? 5.282 -16.006 27.642 1.00 11.38 215 VAL A C 1
ATOM 1556 O O . VAL A 1 215 ? 6.208 -15.324 27.200 1.00 11.62 215 VAL A O 1
ATOM 1560 N N . ASP A 1 216 ? 4.606 -16.861 26.858 1.00 9.66 216 ASP A N 1
ATOM 1561 C CA . ASP A 1 216 ? 5.083 -17.109 25.499 1.00 11.76 216 ASP A CA 1
ATOM 1562 C C . ASP A 1 216 ? 4.885 -15.888 24.610 1.00 11.42 216 ASP A C 1
ATOM 1563 O O . ASP A 1 216 ? 5.778 -15.508 23.857 1.00 10.55 216 ASP A O 1
ATOM 1568 N N . SER A 1 217 ? 3.699 -15.284 24.663 1.00 9.18 217 SER A N 1
ATOM 1569 C CA . SER A 1 217 ? 3.408 -14.187 23.754 1.00 8.90 217 SER A CA 1
ATOM 1570 C C . SER A 1 217 ? 4.140 -12.914 24.136 1.00 9.03 217 SER A C 1
ATOM 1571 O O . SER A 1 217 ? 4.288 -12.031 23.282 1.00 12.25 217 SER A O 1
ATOM 1574 N N . LEU A 1 218 ? 4.638 -12.814 25.369 1.00 10.22 218 LEU A N 1
ATOM 1575 C CA . LEU A 1 218 ? 5.459 -11.671 25.763 1.00 10.44 218 LEU A CA 1
ATOM 1576 C C . LEU A 1 218 ? 6.967 -11.955 25.733 1.00 11.56 218 LEU A C 1
ATOM 1577 O O . LEU A 1 218 ? 7.759 -11.077 26.119 1.00 11.65 218 LEU A O 1
ATOM 1582 N N . SER A 1 219 ? 7.393 -13.140 25.269 1.00 9.09 219 SER A N 1
ATOM 1583 C CA . SER A 1 219 ? 8.790 -13.544 25.454 1.00 8.82 219 SER A CA 1
ATOM 1584 C C . SER A 1 219 ? 9.753 -12.671 24.662 1.00 11.67 219 SER A C 1
ATOM 1585 O O . SER A 1 219 ? 10.913 -12.531 25.067 1.00 12.96 219 SER A O 1
ATOM 1588 N N . MET A 1 220 ? 9.309 -12.068 23.545 1.00 9.38 220 MET A N 1
ATOM 1589 C CA . MET A 1 220 ? 10.200 -11.186 22.796 1.00 11.66 220 MET A CA 1
ATOM 1590 C C . MET A 1 220 ? 10.467 -9.891 23.529 1.00 12.87 220 MET A C 1
ATOM 1591 O O . MET A 1 220 ? 11.509 -9.267 23.267 1.00 14.80 220 MET A O 1
ATOM 1596 N N . LEU A 1 221 ? 9.567 -9.493 24.421 1.00 14.33 221 LEU A N 1
ATOM 1597 C CA . LEU A 1 221 ? 9.787 -8.331 25.276 1.00 11.89 221 LEU A CA 1
ATOM 1598 C C . LEU A 1 221 ? 10.492 -8.685 26.575 1.00 17.80 221 LEU A C 1
ATOM 1599 O O . LEU A 1 221 ? 11.305 -7.894 27.058 1.00 15.89 221 LEU A O 1
ATOM 1604 N N . SER A 1 222 ? 10.216 -9.862 27.141 1.00 13.43 222 SER A N 1
ATOM 1605 C CA . SER A 1 222 ? 10.808 -10.234 28.424 1.00 14.17 222 SER A CA 1
ATOM 1606 C C . SER A 1 222 ? 12.193 -10.843 28.268 1.00 16.89 222 SER A C 1
ATOM 1607 O O . SER A 1 222 ? 12.995 -10.816 29.219 1.00 19.04 222 SER A O 1
ATOM 1610 N N . GLY A 1 223 ? 12.492 -11.422 27.109 1.00 16.11 223 GLY A N 1
ATOM 1611 C CA . GLY A 1 223 ? 13.711 -12.173 26.936 1.00 24.40 223 GLY A CA 1
ATOM 1612 C C . GLY A 1 223 ? 13.683 -13.564 27.517 1.00 22.92 223 GLY A C 1
ATOM 1613 O O . GLY A 1 223 ? 14.734 -14.199 27.612 1.00 20.95 223 GLY A O 1
ATOM 1614 N N . ASP A 1 224 ? 12.509 -14.068 27.901 1.00 15.93 224 ASP A N 1
ATOM 1615 C CA . ASP A 1 224 ? 12.403 -15.421 28.426 1.00 14.92 224 ASP A CA 1
ATOM 1616 C C . ASP A 1 224 ? 12.680 -16.418 27.300 1.00 17.69 224 ASP A C 1
ATOM 1617 O O . ASP A 1 224 ? 11.876 -16.582 26.376 1.00 14.03 224 ASP A O 1
ATOM 1622 N N . GLU A 1 225 ? 13.846 -17.076 27.367 1.00 16.03 225 GLU A N 1
ATOM 1623 C CA . GLU A 1 225 ? 14.267 -17.975 26.303 1.00 18.42 225 GLU A CA 1
ATOM 1624 C C . GLU A 1 225 ? 13.358 -19.192 26.195 1.00 15.18 225 GLU A C 1
ATOM 1625 O O . GLU A 1 225 ? 13.230 -19.762 25.107 1.00 15.11 225 GLU A O 1
ATOM 1631 N N . ALA A 1 226 ? 12.762 -19.634 27.312 1.00 15.94 226 ALA A N 1
ATOM 1632 C CA . ALA A 1 226 ? 11.833 -20.757 27.238 1.00 17.82 226 ALA A CA 1
ATOM 1633 C C . ALA A 1 226 ? 10.604 -20.377 26.425 1.00 15.31 226 ALA A C 1
ATOM 1634 O O . ALA A 1 226 ? 10.151 -21.152 25.582 1.00 13.81 226 ALA A O 1
ATOM 1636 N N . GLY A 1 227 ? 10.074 -19.175 26.660 1.00 14.08 227 GLY A N 1
ATOM 1637 C CA . GLY A 1 227 ? 8.948 -18.698 25.861 1.00 12.28 227 GLY A CA 1
ATOM 1638 C C . GLY A 1 227 ? 9.316 -18.493 24.408 1.00 13.16 227 GLY A C 1
ATOM 1639 O O . GLY A 1 227 ? 8.518 -18.785 23.507 1.00 12.50 227 GLY A O 1
ATOM 1640 N N . LEU A 1 228 ? 10.503 -17.946 24.149 1.00 11.13 228 LEU A N 1
ATOM 1641 C CA . LEU A 1 228 ? 10.909 -17.723 22.766 1.00 10.79 228 LEU A CA 1
ATOM 1642 C C . LEU A 1 228 ? 11.029 -19.056 22.036 1.00 12.30 228 LEU A C 1
ATOM 1643 O O . LEU A 1 228 ? 10.665 -19.164 20.867 1.00 11.29 228 LEU A O 1
ATOM 1648 N N . ALA A 1 229 ? 11.499 -20.093 22.739 1.00 13.05 229 ALA A N 1
ATOM 1649 C CA . ALA A 1 229 ? 11.580 -21.431 22.160 1.00 13.19 229 ALA A CA 1
ATOM 1650 C C . ALA A 1 229 ? 10.206 -22.018 21.876 1.00 12.82 229 ALA A C 1
ATOM 1651 O O . ALA A 1 229 ? 10.042 -22.757 20.892 1.00 14.46 229 ALA A O 1
ATOM 1653 N N . VAL A 1 230 ? 9.203 -21.687 22.695 1.00 11.77 230 VAL A N 1
ATOM 1654 C CA . VAL A 1 230 ? 7.842 -22.135 22.420 1.00 11.86 230 VAL A CA 1
ATOM 1655 C C . VAL A 1 230 ? 7.346 -21.513 21.119 1.00 13.23 230 VAL A C 1
ATOM 1656 O O . VAL A 1 230 ? 6.790 -22.204 20.259 1.00 13.58 230 VAL A O 1
ATOM 1660 N N . LEU A 1 231 ? 7.569 -20.198 20.934 1.00 9.68 231 LEU A N 1
ATOM 1661 C CA . LEU A 1 231 ? 7.126 -19.543 19.696 1.00 10.35 231 LEU A CA 1
ATOM 1662 C C . LEU A 1 231 ? 7.825 -20.143 18.483 1.00 13.07 231 LEU A C 1
ATOM 1663 O O . LEU A 1 231 ? 7.187 -20.440 17.466 1.00 11.94 231 LEU A O 1
ATOM 1668 N N . ARG A 1 232 ? 9.152 -20.291 18.558 1.00 11.77 232 ARG A N 1
ATOM 1669 C CA . ARG A 1 232 ? 9.886 -20.877 17.441 1.00 11.33 232 ARG A CA 1
ATOM 1670 C C . ARG A 1 232 ? 9.438 -22.309 17.196 1.00 15.55 232 ARG A C 1
ATOM 1671 O O . ARG A 1 232 ? 9.309 -22.740 16.046 1.00 14.23 232 ARG A O 1
ATOM 1679 N N . GLY A 1 233 ? 9.141 -23.041 18.266 1.00 12.32 233 GLY A N 1
ATOM 1680 C CA . GLY A 1 233 ? 8.653 -24.396 18.094 1.00 13.84 233 GLY A CA 1
ATOM 1681 C C . GLY A 1 233 ? 7.320 -24.452 17.372 1.00 12.26 233 GLY A C 1
ATOM 1682 O O . GLY A 1 233 ? 7.109 -25.302 16.507 1.00 13.99 233 GLY A O 1
ATOM 1683 N N . ILE A 1 234 ? 6.382 -23.581 17.749 1.00 9.48 234 ILE A N 1
ATOM 1684 C CA . ILE A 1 234 ? 5.094 -23.542 17.066 1.00 9.85 234 ILE A CA 1
ATOM 1685 C C . ILE A 1 234 ? 5.316 -23.320 15.579 1.00 10.19 234 ILE A C 1
ATOM 1686 O O . ILE A 1 234 ? 4.744 -24.021 14.732 1.00 10.42 234 ILE A O 1
ATOM 1691 N N . GLU A 1 235 ? 6.173 -22.358 15.231 1.00 10.93 235 GLU A N 1
ATOM 1692 C CA . GLU A 1 235 ? 6.365 -22.073 13.814 1.00 8.97 235 GLU A CA 1
ATOM 1693 C C . GLU A 1 235 ? 7.004 -23.256 13.096 1.00 10.67 235 GLU A C 1
ATOM 1694 O O . GLU A 1 235 ? 6.573 -23.635 12.006 1.00 11.13 235 GLU A O 1
ATOM 1700 N N . THR A 1 236 ? 8.072 -23.804 13.668 1.00 12.08 236 THR A N 1
ATOM 1701 C CA . THR A 1 236 ? 8.785 -24.909 13.038 1.00 13.35 236 THR A CA 1
ATOM 1702 C C . THR A 1 236 ? 7.886 -26.123 12.838 1.00 14.64 236 THR A C 1
ATOM 1703 O O . THR A 1 236 ? 7.924 -26.758 11.779 1.00 14.46 236 THR A O 1
ATOM 1707 N N . THR A 1 237 ? 7.049 -26.460 13.830 1.00 10.40 237 THR A N 1
ATOM 1708 C CA . THR A 1 237 ? 6.275 -27.691 13.736 1.00 13.13 237 THR A CA 1
ATOM 1709 C C . THR A 1 237 ? 4.939 -27.541 13.026 1.00 15.61 237 THR A C 1
ATOM 1710 O O . THR A 1 237 ? 4.379 -28.551 12.582 1.00 13.67 237 THR A O 1
ATOM 1714 N N . SER A 1 238 ? 4.393 -26.324 12.942 1.00 12.47 238 SER A N 1
ATOM 1715 C CA . SER A 1 238 ? 3.077 -26.113 12.380 1.00 9.12 238 SER A CA 1
ATOM 1716 C C . SER A 1 238 ? 3.055 -25.282 11.114 1.00 7.45 238 SER A C 1
ATOM 1717 O O . SER A 1 238 ? 2.033 -25.301 10.434 1.00 13.08 238 SER A O 1
ATOM 1720 N N . GLY A 1 239 ? 4.122 -24.539 10.806 1.00 10.60 239 GLY A N 1
ATOM 1721 C CA . GLY A 1 239 ? 4.188 -23.748 9.591 1.00 9.63 239 GLY A CA 1
ATOM 1722 C C . GLY A 1 239 ? 3.724 -22.316 9.716 1.00 16.12 239 GLY A C 1
ATOM 1723 O O . GLY A 1 239 ? 3.739 -21.588 8.712 1.00 13.15 239 GLY A O 1
ATOM 1724 N N . ALA A 1 240 ? 3.349 -21.866 10.911 1.00 11.83 240 ALA A N 1
ATOM 1725 C CA . ALA A 1 240 ? 3.020 -20.458 11.121 1.00 11.32 240 ALA A CA 1
ATOM 1726 C C . ALA A 1 240 ? 3.134 -20.184 12.607 1.00 11.16 240 ALA A C 1
ATOM 1727 O O . ALA A 1 240 ? 3.281 -21.099 13.409 1.00 10.95 240 ALA A O 1
ATOM 1729 N N . LEU A 1 241 ? 2.999 -18.915 12.971 1.00 9.23 241 LEU A N 1
ATOM 1730 C CA . LEU A 1 241 ? 2.778 -18.542 14.367 1.00 8.88 241 LEU A CA 1
ATOM 1731 C C . LEU A 1 241 ? 1.384 -17.929 14.418 1.00 9.59 241 LEU A C 1
ATOM 1732 O O . LEU A 1 241 ? 1.178 -16.817 13.917 1.00 12.30 241 LEU A O 1
ATOM 1737 N N . GLN A 1 242 ? 0.435 -18.631 15.028 1.00 9.10 242 GLN A N 1
ATOM 1738 C CA . GLN A 1 242 ? -0.969 -18.244 14.974 1.00 9.06 242 GLN A CA 1
ATOM 1739 C C . GLN A 1 242 ? -1.381 -17.599 16.293 1.00 10.56 242 GLN A C 1
ATOM 1740 O O . GLN A 1 242 ? -0.902 -17.996 17.362 1.00 10.72 242 GLN A O 1
ATOM 1746 N N . LEU A 1 243 ? -2.270 -16.596 16.211 1.00 8.11 243 LEU A N 1
ATOM 1747 C CA . LEU A 1 243 ? -2.674 -15.830 17.387 1.00 7.18 243 LEU A CA 1
ATOM 1748 C C . LEU A 1 243 ? -4.178 -15.603 17.442 1.00 7.58 243 LEU A C 1
ATOM 1749 O O . LEU A 1 243 ? -4.847 -15.486 16.418 1.00 9.82 243 LEU A O 1
ATOM 1754 N N . VAL A 1 244 ? -4.707 -15.510 18.657 1.00 7.27 244 VAL A N 1
ATOM 1755 C CA . VAL A 1 244 ? -6.085 -15.076 18.888 1.00 8.33 244 VAL A CA 1
ATOM 1756 C C . VAL A 1 244 ? -6.128 -14.315 20.210 1.00 10.84 244 VAL A C 1
ATOM 1757 O O . VAL A 1 244 ? -5.423 -14.676 21.161 1.00 9.68 244 VAL A O 1
ATOM 1761 N N . HIS A 1 245 ? -6.940 -13.249 20.266 1.00 9.32 245 HIS A N 1
ATOM 1762 C CA . HIS A 1 245 ? -7.149 -12.479 21.496 1.00 8.51 245 HIS A CA 1
ATOM 1763 C C . HIS A 1 245 ? -8.099 -13.225 22.420 1.00 7.95 245 HIS A C 1
ATOM 1764 O O . HIS A 1 245 ? -9.097 -13.802 21.971 1.00 8.71 245 HIS A O 1
ATOM 1771 N N . ILE A 1 246 ? -7.770 -13.219 23.712 1.00 9.37 246 ILE A N 1
ATOM 1772 C CA . ILE A 1 246 ? -8.578 -13.911 24.721 1.00 8.33 246 ILE A CA 1
ATOM 1773 C C . ILE A 1 246 ? -10.046 -13.507 24.644 1.00 10.57 246 ILE A C 1
ATOM 1774 O O . ILE A 1 246 ? -10.939 -14.340 24.834 1.00 8.84 246 ILE A O 1
ATOM 1779 N N . ASP A 1 247 ? -10.332 -12.227 24.362 1.00 8.95 247 ASP A N 1
ATOM 1780 C CA . ASP A 1 247 ? -11.735 -11.794 24.280 1.00 11.07 247 ASP A CA 1
ATOM 1781 C C . ASP A 1 247 ? -12.466 -12.487 23.128 1.00 7.98 247 ASP A C 1
ATOM 1782 O O . ASP A 1 247 ? -13.653 -12.839 23.257 1.00 10.62 247 ASP A O 1
ATOM 1787 N N . ASP A 1 248 ? -11.793 -12.641 21.984 1.00 8.43 248 ASP A N 1
ATOM 1788 C CA . ASP A 1 248 ? -12.390 -13.325 20.837 1.00 11.70 248 ASP A CA 1
ATOM 1789 C C . ASP A 1 248 ? -12.596 -14.800 21.147 1.00 13.24 248 ASP A C 1
ATOM 1790 O O . ASP A 1 248 ? -13.617 -15.373 20.761 1.00 12.09 248 ASP A O 1
ATOM 1795 N N . LEU A 1 249 ? -11.613 -15.442 21.804 1.00 9.48 249 LEU A N 1
ATOM 1796 C CA . LEU A 1 249 ? -11.803 -16.845 22.195 1.00 8.63 249 LEU A CA 1
ATOM 1797 C C . LEU A 1 249 ? -13.012 -17.000 23.105 1.00 10.47 249 LEU A C 1
ATOM 1798 O O . LEU A 1 249 ? -13.846 -17.896 22.909 1.00 9.70 249 LEU A O 1
ATOM 1803 N N . CYS A 1 250 ? -13.118 -16.140 24.123 1.00 9.42 250 CYS A N 1
ATOM 1804 C CA . CYS A 1 250 ? -14.240 -16.240 25.052 1.00 8.24 250 CYS A CA 1
ATOM 1805 C C . CYS A 1 250 ? -15.571 -15.997 24.349 1.00 10.12 250 CYS A C 1
ATOM 1806 O O . CYS A 1 250 ? -16.531 -16.741 24.570 1.00 9.61 250 CYS A O 1
ATOM 1809 N N . ARG A 1 251 ? -15.635 -14.983 23.476 1.00 11.20 251 ARG A N 1
ATOM 1810 C CA . ARG A 1 251 ? -16.841 -14.769 22.682 1.00 10.61 251 ARG A CA 1
ATOM 1811 C C . ARG A 1 251 ? -17.144 -15.978 21.808 1.00 11.71 251 ARG A C 1
ATOM 1812 O O . ARG A 1 251 ? -18.319 -16.349 21.645 1.00 11.55 251 ARG A O 1
ATOM 1820 N N . ALA A 1 252 ? -16.113 -16.585 21.224 1.00 11.02 252 ALA A N 1
ATOM 1821 C CA . ALA A 1 252 ? -16.353 -17.764 20.392 1.00 10.98 252 ALA A CA 1
ATOM 1822 C C . ALA A 1 252 ? -16.914 -18.908 21.219 1.00 14.35 252 ALA A C 1
ATOM 1823 O O . ALA A 1 252 ? -17.803 -19.625 20.757 1.00 11.95 252 ALA A O 1
ATOM 1825 N N . GLU A 1 253 ? -16.399 -19.103 22.440 1.00 10.39 253 GLU A N 1
ATOM 1826 C CA . GLU A 1 253 ? -16.937 -20.167 23.284 1.00 8.63 253 GLU A CA 1
ATOM 1827 C C . GLU A 1 253 ? -18.399 -19.935 23.624 1.00 13.07 253 GLU A C 1
ATOM 1828 O O . GLU A 1 253 ? -19.216 -20.875 23.574 1.00 12.34 253 GLU A O 1
ATOM 1834 N N . LEU A 1 254 ? -18.755 -18.707 24.010 1.00 10.36 254 LEU A N 1
ATOM 1835 C CA . LEU A 1 254 ? -20.168 -18.426 24.280 1.00 8.44 254 LEU A CA 1
ATOM 1836 C C . LEU A 1 254 ? -21.008 -18.592 23.015 1.00 12.06 254 LEU A C 1
ATOM 1837 O O . LEU A 1 254 ? -22.123 -19.138 23.065 1.00 12.28 254 LEU A O 1
ATOM 1842 N N . PHE A 1 255 ? -20.494 -18.130 21.874 1.00 11.61 255 PHE A N 1
ATOM 1843 C CA . PHE A 1 255 ? -21.218 -18.288 20.611 1.00 11.22 255 PHE A CA 1
ATOM 1844 C C . PHE A 1 255 ? -21.511 -19.751 20.327 1.00 13.91 255 PHE A C 1
ATOM 1845 O O . PHE A 1 255 ? -22.637 -20.118 19.953 1.00 16.48 255 PHE A O 1
ATOM 1853 N N . LEU A 1 256 ? -20.494 -20.605 20.460 1.00 12.66 256 LEU A N 1
ATOM 1854 C CA . LEU A 1 256 ? -20.690 -22.016 20.147 1.00 13.78 256 LEU A CA 1
ATOM 1855 C C . LEU A 1 256 ? -21.595 -22.700 21.170 1.00 14.89 256 LEU A C 1
ATOM 1856 O O . LEU A 1 256 ? -22.252 -23.696 20.844 1.00 14.23 256 LEU A O 1
ATOM 1861 N N . ALA A 1 257 ? -21.623 -22.201 22.408 1.00 11.22 257 ALA A N 1
ATOM 1862 C CA . ALA A 1 257 ? -22.566 -22.721 23.392 1.00 9.91 257 ALA A CA 1
ATOM 1863 C C . ALA A 1 257 ? -23.998 -22.394 22.990 1.00 14.85 257 ALA A C 1
ATOM 1864 O O . ALA A 1 257 ? -24.891 -23.245 23.088 1.00 16.01 257 ALA A O 1
ATOM 1866 N N . GLU A 1 258 ? -24.218 -21.160 22.537 1.00 14.98 258 GLU A N 1
ATOM 1867 C CA . GLU A 1 258 ? -25.558 -20.622 22.317 1.00 15.16 258 GLU A CA 1
ATOM 1868 C C . GLU A 1 258 ? -26.128 -20.949 20.945 1.00 19.30 258 GLU A C 1
ATOM 1869 O O . GLU A 1 258 ? -27.355 -21.015 20.806 1.00 22.13 258 GLU A O 1
ATOM 1875 N N . GLU A 1 259 ? -25.294 -21.168 19.935 1.00 17.41 259 GLU A N 1
ATOM 1876 C CA . GLU A 1 259 ? -25.773 -21.306 18.559 1.00 18.65 259 GLU A CA 1
ATOM 1877 C C . GLU A 1 259 ? -26.217 -22.749 18.304 1.00 22.03 259 GLU A C 1
ATOM 1878 O O . GLU A 1 259 ? -25.391 -23.637 18.090 1.00 20.02 259 GLU A O 1
ATOM 1884 N N . ALA A 1 260 ? -27.537 -22.975 18.248 1.00 24.01 260 ALA A N 1
ATOM 1885 C CA . ALA A 1 260 ? -28.053 -24.345 18.161 1.00 23.80 260 ALA A CA 1
ATOM 1886 C C . ALA A 1 260 ? -27.481 -25.102 16.963 1.00 24.85 260 ALA A C 1
ATOM 1887 O O . ALA A 1 260 ? -27.234 -26.310 17.049 1.00 27.48 260 ALA A O 1
ATOM 1889 N N . ALA A 1 261 ? -27.266 -24.418 15.838 1.00 19.96 261 ALA A N 1
ATOM 1890 C CA . ALA A 1 261 ? -26.810 -25.083 14.623 1.00 28.05 261 ALA A CA 1
ATOM 1891 C C . ALA A 1 261 ? -25.336 -25.453 14.658 1.00 23.59 261 ALA A C 1
ATOM 1892 O O . ALA A 1 261 ? -24.875 -26.187 13.772 1.00 23.61 261 ALA A O 1
ATOM 1894 N N . ALA A 1 262 ? -24.571 -24.932 15.618 1.00 23.80 262 ALA A N 1
ATOM 1895 C CA . ALA A 1 262 ? -23.159 -25.283 15.683 1.00 21.75 262 ALA A CA 1
ATOM 1896 C C . ALA A 1 262 ? -23.000 -26.750 16.058 1.00 19.30 262 ALA A C 1
ATOM 1897 O O . ALA A 1 262 ? -23.777 -27.306 16.840 1.00 19.79 262 ALA A O 1
ATOM 1899 N N . GLY A 1 263 ? -21.985 -27.386 15.482 1.00 19.78 263 GLY A N 1
ATOM 1900 C CA . GLY A 1 263 ? -21.706 -28.756 15.862 1.00 22.16 263 GLY A CA 1
ATOM 1901 C C . GLY A 1 263 ? -20.297 -29.184 15.540 1.00 14.66 263 GLY A C 1
ATOM 1902 O O . GLY A 1 263 ? -19.706 -28.725 14.559 1.00 20.34 263 GLY A O 1
ATOM 1903 N N . GLY A 1 264 ? -19.734 -30.065 16.364 1.00 17.84 264 GLY A N 1
ATOM 1904 C CA . GLY A 1 264 ? -18.437 -30.612 16.033 1.00 15.80 264 GLY A CA 1
ATOM 1905 C C . GLY A 1 264 ? -17.282 -29.727 16.478 1.00 13.71 264 GLY A C 1
ATOM 1906 O O . GLY A 1 264 ? -17.356 -29.042 17.504 1.00 13.75 264 GLY A O 1
ATOM 1907 N N . ARG A 1 265 ? -16.225 -29.732 15.695 1.00 11.93 265 ARG A N 1
ATOM 1908 C CA . ARG A 1 265 ? -14.942 -29.127 16.060 1.00 10.65 265 ARG A CA 1
ATOM 1909 C C . ARG A 1 265 ? -14.783 -27.775 15.389 1.00 13.30 265 ARG A C 1
ATOM 1910 O O . ARG A 1 265 ? -15.225 -27.597 14.257 1.00 11.87 265 ARG A O 1
ATOM 1918 N N . TYR A 1 266 ? -14.142 -26.818 16.085 1.00 9.18 266 TYR A N 1
ATOM 1919 C CA . TYR A 1 266 ? -13.924 -25.474 15.545 1.00 10.57 266 TYR A CA 1
ATOM 1920 C C . TYR A 1 266 ? -12.530 -24.999 15.890 1.00 13.06 266 TYR A C 1
ATOM 1921 O O . TYR A 1 266 ? -12.177 -24.941 17.072 1.00 11.34 266 TYR A O 1
ATOM 1930 N N . ILE A 1 267 ? -11.767 -24.613 14.864 1.00 9.67 267 ILE A N 1
ATOM 1931 C CA . ILE A 1 267 ? -10.521 -23.881 15.076 1.00 9.91 267 ILE A CA 1
ATOM 1932 C C . ILE A 1 267 ? -10.869 -22.457 15.488 1.00 10.72 267 ILE A C 1
ATOM 1933 O O . ILE A 1 267 ? -11.804 -21.854 14.949 1.00 11.55 267 ILE A O 1
ATOM 1938 N N . CYS A 1 268 ? -10.114 -21.897 16.428 1.00 8.83 268 CYS A N 1
ATOM 1939 C CA . CYS A 1 268 ? -10.299 -20.499 16.813 1.00 7.42 268 CYS A CA 1
ATOM 1940 C C . CYS A 1 268 ? -8.951 -19.811 16.645 1.00 12.76 268 CYS A C 1
ATOM 1941 O O . CYS A 1 268 ? -7.997 -20.093 17.385 1.00 10.81 268 CYS A O 1
ATOM 1944 N N . CYS A 1 269 ? -8.868 -18.931 15.651 1.00 9.09 269 CYS A N 1
ATOM 1945 C CA . CYS A 1 269 ? -7.604 -18.355 15.222 1.00 9.08 269 CYS A CA 1
ATOM 1946 C C . CYS A 1 269 ? -7.943 -17.085 14.465 1.00 11.75 269 CYS A C 1
ATOM 1947 O O . CYS A 1 269 ? -8.738 -17.134 13.520 1.00 12.04 269 CYS A O 1
ATOM 1950 N N . SER A 1 270 ? -7.355 -15.965 14.870 1.00 8.77 270 SER A N 1
ATOM 1951 C CA . SER A 1 270 ? -7.599 -14.706 14.175 1.00 10.91 270 SER A CA 1
ATOM 1952 C C . SER A 1 270 ? -6.575 -14.436 13.082 1.00 11.00 270 SER A C 1
ATOM 1953 O O . SER A 1 270 ? -6.950 -13.952 12.001 1.00 14.45 270 SER A O 1
ATOM 1956 N N . LEU A 1 271 ? -5.295 -14.683 13.353 1.00 8.74 271 LEU A N 1
ATOM 1957 C CA . LEU A 1 271 ? -4.207 -14.270 12.480 1.00 13.46 271 LEU A CA 1
ATOM 1958 C C . LEU A 1 271 ? -3.133 -15.350 12.422 1.00 14.54 271 LEU A C 1
ATOM 1959 O O . LEU A 1 271 ? -2.769 -15.931 13.449 1.00 13.04 271 LEU A O 1
ATOM 1964 N N . ASN A 1 272 ? -2.619 -15.594 11.214 1.00 12.22 272 ASN A N 1
ATOM 1965 C CA . ASN A 1 272 ? -1.445 -16.423 10.984 1.00 10.34 272 ASN A CA 1
ATOM 1966 C C . ASN A 1 272 ? -0.291 -15.489 10.659 1.00 12.56 272 ASN A C 1
ATOM 1967 O O . ASN A 1 272 ? -0.305 -14.819 9.617 1.00 14.58 272 ASN A O 1
ATOM 1972 N N . THR A 1 273 ? 0.716 -15.456 11.524 1.00 10.46 273 THR A N 1
ATOM 1973 C CA . THR A 1 273 ? 1.885 -14.628 11.294 1.00 9.28 273 THR A CA 1
ATOM 1974 C C . THR A 1 273 ? 3.128 -15.512 11.391 1.00 11.60 273 THR A C 1
ATOM 1975 O O . THR A 1 273 ? 3.075 -16.723 11.141 1.00 13.36 273 THR A O 1
ATOM 1979 N N . THR A 1 274 ? 4.290 -14.903 11.673 1.00 10.66 274 THR A N 1
ATOM 1980 C CA . THR A 1 274 ? 5.563 -15.612 11.772 1.00 10.98 274 THR A CA 1
ATOM 1981 C C . THR A 1 274 ? 6.345 -15.037 12.947 1.00 10.95 274 THR A C 1
ATOM 1982 O O . THR A 1 274 ? 6.033 -13.950 13.443 1.00 12.08 274 THR A O 1
ATOM 1986 N N . VAL A 1 275 ? 7.392 -15.762 13.363 1.00 10.75 275 VAL A N 1
ATOM 1987 C CA . VAL A 1 275 ? 8.272 -15.264 14.421 1.00 11.49 275 VAL A CA 1
ATOM 1988 C C . VAL A 1 275 ? 8.855 -13.915 14.020 1.00 12.98 275 VAL A C 1
ATOM 1989 O O . VAL A 1 275 ? 8.840 -12.953 14.806 1.00 11.20 275 VAL A O 1
ATOM 1993 N N . VAL A 1 276 ? 9.381 -13.829 12.791 1.00 13.35 276 VAL A N 1
ATOM 1994 C CA . VAL A 1 276 ? 10.080 -12.614 12.376 1.00 12.36 276 VAL A CA 1
ATOM 1995 C C . VAL A 1 276 ? 9.098 -11.454 12.271 1.00 13.37 276 VAL A C 1
ATOM 1996 O O . VAL A 1 276 ? 9.395 -10.341 12.714 1.00 14.14 276 VAL A O 1
ATOM 2000 N N . GLU A 1 277 ? 7.915 -11.686 11.696 1.00 12.48 277 GLU A N 1
ATOM 2001 C CA . GLU A 1 277 ? 6.951 -10.590 11.593 1.00 12.32 277 GLU A CA 1
ATOM 2002 C C . GLU A 1 277 ? 6.516 -10.123 12.979 1.00 15.39 277 GLU A C 1
ATOM 2003 O O . GLU A 1 277 ? 6.382 -8.921 13.237 1.00 13.48 277 GLU A O 1
ATOM 2009 N N . LEU A 1 278 ? 6.313 -11.062 13.900 1.00 12.99 278 LEU A N 1
ATOM 2010 C CA . LEU A 1 278 ? 5.896 -10.676 15.237 1.00 8.91 278 LEU A CA 1
ATOM 2011 C C . LEU A 1 278 ? 6.975 -9.875 15.960 1.00 8.60 278 LEU A C 1
ATOM 2012 O O . LEU A 1 278 ? 6.667 -8.899 16.654 1.00 10.52 278 LEU A O 1
ATOM 2017 N N . ALA A 1 279 ? 8.241 -10.292 15.843 1.00 10.48 279 ALA A N 1
ATOM 2018 C CA . ALA A 1 279 ? 9.336 -9.577 16.501 1.00 12.70 279 ALA A CA 1
ATOM 2019 C C . ALA A 1 279 ? 9.460 -8.158 15.962 1.00 10.21 279 ALA A C 1
ATOM 2020 O O . ALA A 1 279 ? 9.613 -7.200 16.729 1.00 14.09 279 ALA A O 1
ATOM 2022 N N . ARG A 1 280 ? 9.416 -8.005 14.631 1.00 12.09 280 ARG A N 1
ATOM 2023 C CA . ARG A 1 280 ? 9.495 -6.672 14.042 1.00 13.27 280 ARG A CA 1
ATOM 2024 C C . ARG A 1 280 ? 8.350 -5.797 14.519 1.00 13.94 280 ARG A C 1
ATOM 2025 O O . ARG A 1 280 ? 8.556 -4.623 14.842 1.00 14.72 280 ARG A O 1
ATOM 2033 N N . PHE A 1 281 ? 7.134 -6.357 14.566 1.00 10.52 281 PHE A N 1
ATOM 2034 C CA . PHE A 1 281 ? 5.978 -5.621 15.068 1.00 11.14 281 PHE A CA 1
ATOM 2035 C C . PHE A 1 281 ? 6.193 -5.157 16.509 1.00 13.18 281 PHE A C 1
ATOM 2036 O O . PHE A 1 281 ? 5.925 -3.995 16.847 1.00 10.58 281 PHE A O 1
ATOM 2044 N N . LEU A 1 282 ? 6.614 -6.069 17.389 1.00 8.12 282 LEU A N 1
ATOM 2045 C CA . LEU A 1 282 ? 6.780 -5.733 18.802 1.00 10.28 282 LEU A CA 1
ATOM 2046 C C . LEU A 1 282 ? 7.947 -4.778 19.014 1.00 10.30 282 LEU A C 1
ATOM 2047 O O . LEU A 1 282 ? 7.882 -3.926 19.913 1.00 12.67 282 LEU A O 1
ATOM 2052 N N . ALA A 1 283 ? 9.025 -4.924 18.237 1.00 11.79 283 ALA A N 1
ATOM 2053 C CA . ALA A 1 283 ? 10.171 -4.017 18.377 1.00 13.16 283 ALA A CA 1
ATOM 2054 C C . ALA A 1 283 ? 9.755 -2.576 18.066 1.00 14.13 283 ALA A C 1
ATOM 2055 O O . ALA A 1 283 ? 10.260 -1.620 18.674 1.00 15.11 283 ALA A O 1
ATOM 2057 N N . HIS A 1 284 ? 8.869 -2.415 17.102 1.00 11.35 284 HIS A N 1
ATOM 2058 C CA . HIS A 1 284 ? 8.386 -1.101 16.701 1.00 13.50 284 HIS A CA 1
ATOM 2059 C C . HIS A 1 284 ? 7.367 -0.551 17.691 1.00 15.53 284 HIS A C 1
ATOM 2060 O O . HIS A 1 284 ? 7.360 0.653 17.993 1.00 12.69 284 HIS A O 1
ATOM 2067 N N . LYS A 1 285 ? 6.473 -1.405 18.181 1.00 9.40 285 LYS A N 1
ATOM 2068 C CA . LYS A 1 285 ? 5.401 -0.954 19.053 1.00 9.21 285 LYS A CA 1
ATOM 2069 C C . LYS A 1 285 ? 5.910 -0.662 20.465 1.00 12.67 285 LYS A C 1
ATOM 2070 O O . LYS A 1 285 ? 5.458 0.292 21.102 1.00 14.66 285 LYS A O 1
ATOM 2076 N N . TYR A 1 286 ? 6.879 -1.443 20.942 1.00 11.04 286 TYR A N 1
ATOM 2077 C CA . TYR A 1 286 ? 7.343 -1.371 22.329 1.00 8.30 286 TYR A CA 1
ATOM 2078 C C . TYR A 1 286 ? 8.854 -1.250 22.389 1.00 15.59 286 TYR A C 1
ATOM 2079 O O . TYR A 1 286 ? 9.533 -2.078 22.995 1.00 15.80 286 TYR A O 1
ATOM 2088 N N . PRO A 1 287 ? 9.418 -0.177 21.834 1.00 12.73 287 PRO A N 1
ATOM 2089 C CA . PRO A 1 287 ? 10.885 -0.057 21.817 1.00 12.70 287 PRO A CA 1
ATOM 2090 C C . PRO A 1 287 ? 11.509 0.135 23.186 1.00 15.23 287 PRO A C 1
ATOM 2091 O O . PRO A 1 287 ? 12.739 0.073 23.277 1.00 17.16 287 PRO A O 1
ATOM 2095 N N . GLN A 1 288 ? 10.718 0.400 24.234 1.00 14.81 288 GLN A N 1
ATOM 2096 C CA . GLN A 1 288 ? 11.269 0.476 25.590 1.00 13.93 288 GLN A CA 1
ATOM 2097 C C . GLN A 1 288 ? 11.724 -0.883 26.107 1.00 16.81 288 GLN A C 1
ATOM 2098 O O . GLN A 1 288 ? 12.373 -0.939 27.158 1.00 14.60 288 GLN A O 1
ATOM 2104 N N . TYR A 1 289 ? 11.418 -1.971 25.398 1.00 14.88 289 TYR A N 1
ATOM 2105 C CA . TYR A 1 289 ? 11.973 -3.290 25.690 1.00 13.02 289 TYR A CA 1
ATOM 2106 C C . TYR A 1 289 ? 13.027 -3.633 24.643 1.00 17.14 289 TYR A C 1
ATOM 2107 O O . TYR A 1 289 ? 13.033 -3.093 23.534 1.00 17.75 289 TYR A O 1
ATOM 2116 N N . ARG A 1 290 ? 13.942 -4.531 24.998 1.00 17.93 290 ARG A N 1
ATOM 2117 C CA . ARG A 1 290 ? 14.995 -4.931 24.063 1.00 20.57 290 ARG A CA 1
ATOM 2118 C C . ARG A 1 290 ? 14.494 -6.114 23.250 1.00 25.78 290 ARG A C 1
ATOM 2119 O O . ARG A 1 290 ? 14.571 -7.260 23.696 1.00 23.06 290 ARG A O 1
ATOM 2127 N N . VAL A 1 291 ? 14.000 -5.847 22.042 1.00 22.74 291 VAL A N 1
ATOM 2128 C CA . VAL A 1 291 ? 13.409 -6.877 21.193 1.00 20.08 291 VAL A CA 1
ATOM 2129 C C . VAL A 1 291 ? 14.415 -7.231 20.106 1.00 21.86 291 VAL A C 1
ATOM 2130 O O . VAL A 1 291 ? 14.834 -6.358 19.335 1.00 21.12 291 VAL A O 1
ATOM 2134 N N . LYS A 1 292 ? 14.792 -8.505 20.021 1.00 21.20 292 LYS A N 1
ATOM 2135 C CA . LYS A 1 292 ? 15.696 -8.952 18.963 1.00 19.26 292 LYS A CA 1
ATOM 2136 C C . LYS A 1 292 ? 14.928 -9.119 17.657 1.00 27.41 292 LYS A C 1
ATOM 2137 O O . LYS A 1 292 ? 13.878 -9.771 17.621 1.00 27.32 292 LYS A O 1
ATOM 2143 N N . THR A 1 293 ? 15.449 -8.520 16.583 1.00 24.57 293 THR A N 1
ATOM 2144 C CA . THR A 1 293 ? 14.829 -8.608 15.263 1.00 24.15 293 THR A CA 1
ATOM 2145 C C . THR A 1 293 ? 15.763 -9.072 14.156 1.00 45.37 293 THR A C 1
ATOM 2146 O O . THR A 1 293 ? 15.268 -9.515 13.111 1.00 51.07 293 THR A O 1
ATOM 2150 N N . ASN A 1 294 ? 17.075 -8.970 14.335 1.00 42.81 294 ASN A N 1
ATOM 2151 C CA . ASN A 1 294 ? 18.042 -9.464 13.365 1.00 45.34 294 ASN A CA 1
ATOM 2152 C C . ASN A 1 294 ? 18.341 -10.918 13.707 1.00 50.38 294 ASN A C 1
ATOM 2153 O O . ASN A 1 294 ? 18.908 -11.211 14.766 1.00 46.52 294 ASN A O 1
ATOM 2158 N N . PHE A 1 295 ? 17.956 -11.829 12.821 1.00 51.28 295 PHE A N 1
ATOM 2159 C CA . PHE A 1 295 ? 18.060 -13.261 13.070 1.00 60.56 295 PHE A CA 1
ATOM 2160 C C . PHE A 1 295 ? 19.107 -13.872 12.147 1.00 68.88 295 PHE A C 1
ATOM 2161 O O . PHE A 1 295 ? 19.026 -13.726 10.921 1.00 68.42 295 PHE A O 1
ATOM 2169 N N . ASP A 1 296 ? 20.089 -14.549 12.740 1.00 78.79 296 ASP A N 1
ATOM 2170 C CA . ASP A 1 296 ? 21.073 -15.299 11.971 1.00 84.11 296 ASP A CA 1
ATOM 2171 C C . ASP A 1 296 ? 20.398 -16.467 11.264 1.00 85.63 296 ASP A C 1
ATOM 2172 O O . ASP A 1 296 ? 20.586 -17.627 11.645 1.00 89.55 296 ASP A O 1
ATOM 2177 N N . ASP A 1 297 ? 19.599 -16.173 10.240 1.00 81.40 297 ASP A N 1
ATOM 2178 C CA . ASP A 1 297 ? 18.889 -17.221 9.519 1.00 89.79 297 ASP A CA 1
ATOM 2179 C C . ASP A 1 297 ? 18.035 -18.051 10.466 1.00 86.32 297 ASP A C 1
ATOM 2180 O O . ASP A 1 297 ? 16.800 -18.015 10.391 1.00 76.62 297 ASP A O 1
ATOM 2185 N N . ASP A 1 298 ? 18.688 -18.797 11.364 1.00 83.85 298 ASP A N 1
ATOM 2186 C CA . ASP A 1 298 ? 18.032 -19.872 12.105 1.00 74.91 298 ASP A CA 1
ATOM 2187 C C . ASP A 1 298 ? 17.225 -20.739 11.149 1.00 76.33 298 ASP A C 1
ATOM 2188 O O . ASP A 1 298 ? 16.203 -21.320 11.526 1.00 59.52 298 ASP A O 1
ATOM 2193 N N . GLU A 1 299 ? 17.704 -20.817 9.900 1.00 87.17 299 GLU A N 1
ATOM 2194 C CA . GLU A 1 299 ? 17.004 -21.407 8.763 1.00 79.19 299 GLU A CA 1
ATOM 2195 C C . GLU A 1 299 ? 15.501 -21.431 8.981 1.00 72.77 299 GLU A C 1
ATOM 2196 O O . GLU A 1 299 ? 14.757 -20.695 8.324 1.00 78.08 299 GLU A O 1
ATOM 2202 N N . HIS A 1 300 ? 15.060 -22.270 9.918 1.00 74.15 300 HIS A N 1
ATOM 2203 C CA . HIS A 1 300 ? 13.649 -22.488 10.212 1.00 76.77 300 HIS A CA 1
ATOM 2204 C C . HIS A 1 300 ? 12.811 -21.221 10.093 1.00 68.37 300 HIS A C 1
ATOM 2205 O O . HIS A 1 300 ? 11.648 -21.299 9.676 1.00 72.14 300 HIS A O 1
ATOM 2212 N N . LEU A 1 301 ? 13.367 -20.056 10.444 1.00 56.62 301 LEU A N 1
ATOM 2213 C CA . LEU A 1 301 ? 12.538 -18.855 10.497 1.00 41.00 301 LEU A CA 1
ATOM 2214 C C . LEU A 1 301 ? 11.961 -18.536 9.129 1.00 27.09 301 LEU A C 1
ATOM 2215 O O . LEU A 1 301 ? 12.688 -18.237 8.174 1.00 26.96 301 LEU A O 1
ATOM 2220 N N . LEU A 1 302 ? 10.640 -18.605 9.054 1.00 17.29 302 LEU A N 1
ATOM 2221 C CA . LEU A 1 302 ? 9.918 -18.376 7.818 1.00 19.80 302 LEU A CA 1
ATOM 2222 C C . LEU A 1 302 ? 9.924 -16.898 7.466 1.00 18.66 302 LEU A C 1
ATOM 2223 O O . LEU A 1 302 ? 9.985 -16.039 8.344 1.00 20.17 302 LEU A O 1
ATOM 2228 N N . GLU A 1 303 ? 9.843 -16.595 6.167 1.00 23.29 303 GLU A N 1
ATOM 2229 C CA . GLU A 1 303 ? 9.527 -15.221 5.790 1.00 26.01 303 GLU A CA 1
ATOM 2230 C C . GLU A 1 303 ? 8.039 -14.958 5.709 1.00 22.16 303 GLU A C 1
ATOM 2231 O O . GLU A 1 303 ? 7.633 -13.795 5.742 1.00 32.65 303 GLU A O 1
ATOM 2237 N N . ARG A 1 304 ? 7.224 -16.001 5.608 1.00 18.77 304 ARG A N 1
ATOM 2238 C CA . ARG A 1 304 ? 5.774 -15.887 5.667 1.00 15.57 304 ARG A CA 1
ATOM 2239 C C . ARG A 1 304 ? 5.215 -17.275 5.966 1.00 10.78 304 ARG A C 1
ATOM 2240 O O . ARG A 1 304 ? 5.923 -18.267 5.805 1.00 14.43 304 ARG A O 1
ATOM 2248 N N . PRO A 1 305 ? 3.975 -17.376 6.435 1.00 13.48 305 PRO A N 1
ATOM 2249 C CA . PRO A 1 305 ? 3.467 -18.714 6.799 1.00 12.93 305 PRO A CA 1
ATOM 2250 C C . PRO A 1 305 ? 3.534 -19.676 5.621 1.00 14.34 305 PRO A C 1
ATOM 2251 O O . PRO A 1 305 ? 3.211 -19.316 4.488 1.00 14.94 305 PRO A O 1
ATOM 2255 N N . ARG A 1 306 ? 3.970 -20.907 5.905 1.00 13.01 306 ARG A N 1
ATOM 2256 C CA . ARG A 1 306 ? 3.954 -22.005 4.941 1.00 13.11 306 ARG A CA 1
ATOM 2257 C C . ARG A 1 306 ? 2.671 -22.818 5.022 1.00 16.27 306 ARG A C 1
ATOM 2258 O O . ARG A 1 306 ? 2.218 -23.400 4.019 1.00 13.92 306 ARG A O 1
ATOM 2266 N N . VAL A 1 307 ? 2.056 -22.850 6.203 1.00 11.95 307 VAL A N 1
ATOM 2267 C CA . VAL A 1 307 ? 0.785 -23.515 6.458 1.00 10.54 307 VAL A CA 1
ATOM 2268 C C . VAL A 1 307 ? -0.017 -22.556 7.311 1.00 12.75 307 VAL A C 1
ATOM 2269 O O . VAL A 1 307 ? 0.505 -22.069 8.317 1.00 13.31 307 VAL A O 1
ATOM 2273 N N . ILE A 1 308 ? -1.275 -22.322 6.955 1.00 12.93 308 ILE A N 1
ATOM 2274 C CA . ILE A 1 308 ? -2.120 -21.460 7.786 1.00 16.18 308 ILE A CA 1
ATOM 2275 C C . ILE A 1 308 ? -3.251 -22.264 8.417 1.00 12.87 308 ILE A C 1
ATOM 2276 O O . ILE A 1 308 ? -3.723 -23.276 7.870 1.00 15.24 308 ILE A O 1
ATOM 2281 N N . MET A 1 309 ? -3.699 -21.794 9.593 1.00 12.36 309 MET A N 1
ATOM 2282 C CA . MET A 1 309 ? -4.873 -22.349 10.254 1.00 14.21 309 MET A CA 1
ATOM 2283 C C . MET A 1 309 ? -6.089 -21.544 9.820 1.00 13.33 309 MET A C 1
ATOM 2284 O O . MET A 1 309 ? -6.136 -20.325 10.025 1.00 12.63 309 MET A O 1
ATOM 2289 N N . SER A 1 310 ? -7.102 -22.233 9.282 1.00 12.92 310 SER A N 1
ATOM 2290 C CA . SER A 1 310 ? -8.302 -21.583 8.781 1.00 13.40 310 SER A CA 1
ATOM 2291 C C . SER A 1 310 ? -9.400 -21.607 9.831 1.00 12.35 310 SER A C 1
ATOM 2292 O O . SER A 1 310 ? -9.774 -22.677 10.320 1.00 13.05 310 SER A O 1
ATOM 2295 N N . SER A 1 311 ? -9.957 -20.434 10.136 1.00 10.98 311 SER A N 1
ATOM 2296 C CA . SER A 1 311 ? -11.130 -20.345 10.996 1.00 9.53 311 SER A CA 1
ATOM 2297 C C . SER A 1 311 ? -12.414 -20.124 10.194 1.00 13.43 311 SER A C 1
ATOM 2298 O O . SER A 1 311 ? -13.399 -19.625 10.737 1.00 11.93 311 SER A O 1
ATOM 2301 N N . GLU A 1 312 ? -12.433 -20.542 8.937 1.00 12.66 312 GLU A N 1
ATOM 2302 C CA . GLU A 1 312 ? -13.607 -20.300 8.101 1.00 15.86 312 GLU A CA 1
ATOM 2303 C C . GLU A 1 312 ? -14.842 -21.017 8.622 1.00 13.39 312 GLU A C 1
ATOM 2304 O O . GLU A 1 312 ? -15.951 -20.501 8.470 1.00 12.80 312 GLU A O 1
ATOM 2310 N N . LYS A 1 313 ? -14.695 -22.215 9.217 1.00 11.02 313 LYS A N 1
ATOM 2311 C CA . LYS A 1 313 ? -15.876 -22.912 9.713 1.00 11.72 313 LYS A CA 1
ATOM 2312 C C . LYS A 1 313 ? -16.594 -22.078 10.763 1.00 14.44 313 LYS A C 1
ATOM 2313 O O . LYS A 1 313 ? -17.819 -21.923 10.720 1.00 13.57 313 LYS A O 1
ATOM 2319 N N . LEU A 1 314 ? -15.833 -21.519 11.718 1.00 11.46 314 LEU A N 1
ATOM 2320 C CA . LEU A 1 314 ? -16.429 -20.723 12.778 1.00 12.64 314 LEU A CA 1
ATOM 2321 C C . LEU A 1 314 ? -17.016 -19.426 12.228 1.00 8.62 314 LEU A C 1
ATOM 2322 O O . LEU A 1 314 ? -18.121 -19.023 12.615 1.00 14.53 314 LEU A O 1
ATOM 2327 N N . VAL A 1 315 ? -16.300 -18.777 11.309 1.00 12.43 315 VAL A N 1
ATOM 2328 C CA . VAL A 1 315 ? -16.762 -17.498 10.772 1.00 12.33 315 VAL A CA 1
ATOM 2329 C C . VAL A 1 315 ? -18.052 -17.702 9.972 1.00 17.73 315 VAL A C 1
ATOM 2330 O O . VAL A 1 315 ? -19.010 -16.930 10.105 1.00 17.16 315 VAL A O 1
ATOM 2334 N N . ARG A 1 316 ? -18.119 -18.766 9.180 1.00 16.81 316 ARG A N 1
ATOM 2335 C CA . ARG A 1 316 ? -19.338 -19.004 8.398 1.00 16.25 316 ARG A CA 1
ATOM 2336 C C . ARG A 1 316 ? -20.508 -19.467 9.246 1.00 16.79 316 ARG A C 1
ATOM 2337 O O . ARG A 1 316 ? -21.666 -19.383 8.790 1.00 17.96 316 ARG A O 1
ATOM 2345 N N . GLU A 1 317 ? -20.255 -19.908 10.480 1.00 17.93 317 GLU A N 1
ATOM 2346 C CA . GLU A 1 317 ? -21.317 -20.168 11.441 1.00 19.85 317 GLU A CA 1
ATOM 2347 C C . GLU A 1 317 ? -21.991 -18.873 11.885 1.00 17.63 317 GLU A C 1
ATOM 2348 O O . GLU A 1 317 ? -23.103 -18.912 12.424 1.00 20.56 317 GLU A O 1
ATOM 2354 N N . GLY A 1 318 ? -21.342 -17.724 11.667 1.00 17.82 318 GLY A N 1
ATOM 2355 C CA . GLY A 1 318 ? -21.890 -16.433 12.039 1.00 16.29 318 GLY A CA 1
ATOM 2356 C C . GLY A 1 318 ? -21.049 -15.656 13.041 1.00 19.51 318 GLY A C 1
ATOM 2357 O O . GLY A 1 318 ? -21.466 -14.610 13.542 1.00 21.72 318 GLY A O 1
ATOM 2358 N N . PHE A 1 319 ? -19.853 -16.145 13.331 1.00 15.08 319 PHE A N 1
ATOM 2359 C CA . PHE A 1 319 ? -18.973 -15.509 14.308 1.00 12.59 319 PHE A CA 1
ATOM 2360 C C . PHE A 1 319 ? -18.008 -14.551 13.613 1.00 13.99 319 PHE A C 1
ATOM 2361 O O . PHE A 1 319 ? -17.537 -14.820 12.511 1.00 14.65 319 PHE A O 1
ATOM 2369 N N . GLU A 1 320 ? -17.687 -13.442 14.292 1.00 13.69 320 GLU A N 1
ATOM 2370 C CA . GLU A 1 320 ? -16.754 -12.442 13.775 1.00 14.38 320 GLU A CA 1
ATOM 2371 C C . GLU A 1 320 ? -15.699 -12.137 14.827 1.00 10.55 320 GLU A C 1
ATOM 2372 O O . GLU A 1 320 ? -16.044 -11.788 15.961 1.00 13.88 320 GLU A O 1
ATOM 2378 N N . TYR A 1 321 ? -14.430 -12.201 14.435 1.00 13.78 321 TYR A N 1
ATOM 2379 C CA . TYR A 1 321 ? -13.358 -11.743 15.319 1.00 13.65 321 TYR A CA 1
ATOM 2380 C C . TYR A 1 321 ? -13.368 -10.219 15.413 1.00 18.01 321 TYR A C 1
ATOM 2381 O O . TYR A 1 321 ? -13.626 -9.524 14.426 1.00 13.61 321 TYR A O 1
ATOM 2390 N N . ARG A 1 322 ? -13.035 -9.696 16.594 1.00 11.82 322 ARG A N 1
ATOM 2391 C CA . ARG A 1 322 ? -12.923 -8.254 16.751 1.00 14.01 322 ARG A CA 1
ATOM 2392 C C . ARG A 1 322 ? -11.483 -7.779 16.843 1.00 19.92 322 ARG A C 1
ATOM 2393 O O . ARG A 1 322 ? -11.227 -6.576 16.687 1.00 14.60 322 ARG A O 1
ATOM 2401 N N . HIS A 1 323 ? -10.534 -8.688 17.072 1.00 8.55 323 HIS A N 1
ATOM 2402 C CA . HIS A 1 323 ? -9.123 -8.337 17.188 1.00 11.52 323 HIS A CA 1
ATOM 2403 C C . HIS A 1 323 ? -8.438 -8.996 16.009 1.00 14.10 323 HIS A C 1
ATOM 2404 O O . HIS A 1 323 ? -8.072 -10.174 16.051 1.00 12.31 323 HIS A O 1
ATOM 2411 N N . ASN A 1 324 ? -8.303 -8.223 14.925 1.00 11.16 324 ASN A N 1
ATOM 2412 C CA . ASN A 1 324 ? -7.908 -8.732 13.624 1.00 12.24 324 ASN A CA 1
ATOM 2413 C C . ASN A 1 324 ? -6.499 -8.357 13.183 1.00 16.01 324 ASN A C 1
ATOM 2414 O O . ASN A 1 324 ? -5.973 -8.990 12.261 1.00 25.22 324 ASN A O 1
ATOM 2419 N N . THR A 1 325 ? -5.864 -7.379 13.811 1.00 10.42 325 THR A N 1
ATOM 2420 C CA . THR A 1 325 ? -4.503 -6.986 13.489 1.00 12.16 325 THR A CA 1
ATOM 2421 C C . THR A 1 325 ? -3.622 -7.303 14.692 1.00 10.82 325 THR A C 1
ATOM 2422 O O . THR A 1 325 ? -4.136 -7.516 15.790 1.00 13.32 325 THR A O 1
ATOM 2426 N N . LEU A 1 326 ? -2.301 -7.290 14.479 1.00 12.34 326 LEU A N 1
ATOM 2427 C CA . LEU A 1 326 ? -1.376 -7.457 15.599 1.00 9.41 326 LEU A CA 1
ATOM 2428 C C . LEU A 1 326 ? -1.597 -6.379 16.664 1.00 11.43 326 LEU A C 1
ATOM 2429 O O . LEU A 1 326 ? -1.537 -6.674 17.857 1.00 10.42 326 LEU A O 1
ATOM 2434 N N . ASP A 1 327 ? -1.815 -5.114 16.258 1.00 10.66 327 ASP A N 1
ATOM 2435 C CA . ASP A 1 327 ? -2.091 -4.071 17.251 1.00 12.11 327 ASP A CA 1
ATOM 2436 C C . ASP A 1 327 ? -3.304 -4.419 18.104 1.00 12.55 327 ASP A C 1
ATOM 2437 O O . ASP A 1 327 ? -3.303 -4.189 19.324 1.00 12.15 327 ASP A O 1
ATOM 2442 N N . GLU A 1 328 ? -4.358 -4.955 17.475 1.00 11.71 328 GLU A N 1
ATOM 2443 C CA . GLU A 1 328 ? -5.581 -5.284 18.189 1.00 9.67 328 GLU A CA 1
ATOM 2444 C C . GLU A 1 328 ? -5.406 -6.518 19.061 1.00 10.28 328 GLU A C 1
ATOM 2445 O O . GLU A 1 328 ? -5.943 -6.569 20.172 1.00 11.46 328 GLU A O 1
ATOM 2451 N N . ILE A 1 329 ? -4.620 -7.490 18.589 1.00 10.21 329 ILE A N 1
ATOM 2452 C CA . ILE A 1 329 ? -4.375 -8.685 19.398 1.00 8.81 329 ILE A CA 1
ATOM 2453 C C . ILE A 1 329 ? -3.503 -8.366 20.612 1.00 10.16 329 ILE A C 1
ATOM 2454 O O . ILE A 1 329 ? -3.676 -8.974 21.678 1.00 10.45 329 ILE A O 1
ATOM 2459 N N . TYR A 1 330 ? -2.599 -7.388 20.501 1.00 10.93 330 TYR A N 1
ATOM 2460 C CA . TYR A 1 330 ? -1.728 -6.980 21.601 1.00 10.94 330 TYR A CA 1
ATOM 2461 C C . TYR A 1 330 ? -2.238 -5.725 22.309 1.00 14.99 330 TYR A C 1
ATOM 2462 O O . TYR A 1 330 ? -1.443 -4.975 22.890 1.00 16.30 330 TYR A O 1
ATOM 2471 N N . ASP A 1 331 ? -3.550 -5.500 22.312 1.00 11.05 331 ASP A N 1
ATOM 2472 C CA . ASP A 1 331 ? -4.057 -4.245 22.860 1.00 11.68 331 ASP A CA 1
ATOM 2473 C C . ASP A 1 331 ? -3.938 -4.143 24.381 1.00 18.35 331 ASP A C 1
ATOM 2474 O O . ASP A 1 331 ? -3.974 -3.027 24.912 1.00 15.71 331 ASP A O 1
ATOM 2479 N N . ASN A 1 332 ? -3.780 -5.250 25.111 1.00 11.32 332 ASN A N 1
ATOM 2480 C CA . ASN A 1 332 ? -3.786 -5.102 26.565 1.00 9.80 332 ASN A CA 1
ATOM 2481 C C . ASN A 1 332 ? -2.928 -6.139 27.282 1.00 11.77 332 ASN A C 1
ATOM 2482 O O . ASN A 1 332 ? -2.912 -6.142 28.525 1.00 14.06 332 ASN A O 1
ATOM 2487 N N . VAL A 1 333 ? -2.193 -6.984 26.559 1.00 9.97 333 VAL A N 1
ATOM 2488 C CA . VAL A 1 333 ? -1.453 -8.053 27.217 1.00 12.23 333 VAL A CA 1
ATOM 2489 C C . VAL A 1 333 ? -0.226 -7.533 27.938 1.00 13.83 333 VAL A C 1
ATOM 2490 O O . VAL A 1 333 ? 0.193 -8.127 28.930 1.00 11.20 333 VAL A O 1
ATOM 2494 N N . VAL A 1 334 ? 0.365 -6.419 27.477 1.00 11.52 334 VAL A N 1
ATOM 2495 C CA . VAL A 1 334 ? 1.581 -5.925 28.138 1.00 10.77 334 VAL A CA 1
ATOM 2496 C C . VAL A 1 334 ? 1.266 -5.468 29.558 1.00 11.62 334 VAL A C 1
ATOM 2497 O O . VAL A 1 334 ? 2.017 -5.767 30.498 1.00 14.44 334 VAL A O 1
ATOM 2501 N N . GLU A 1 335 ? 0.128 -4.783 29.753 1.00 12.39 335 GLU A N 1
ATOM 2502 C CA . GLU A 1 335 ? -0.249 -4.375 31.106 1.00 13.75 335 GLU A CA 1
ATOM 2503 C C . GLU A 1 335 ? -0.494 -5.587 31.995 1.00 16.39 335 GLU A C 1
ATOM 2504 O O . GLU A 1 335 ? -0.150 -5.574 33.178 1.00 12.88 335 GLU A O 1
ATOM 2510 N N . TYR A 1 336 ? -1.063 -6.663 31.434 1.00 13.39 336 TYR A N 1
ATOM 2511 C CA . TYR A 1 336 ? -1.235 -7.879 32.219 1.00 13.21 336 TYR A CA 1
ATOM 2512 C C . TYR A 1 336 ? 0.109 -8.478 32.595 1.00 11.36 336 TYR A C 1
ATOM 2513 O O . TYR A 1 336 ? 0.320 -8.894 33.752 1.00 12.22 336 TYR A O 1
ATOM 2522 N N . GLY A 1 337 ? 1.043 -8.526 31.633 1.00 10.67 337 GLY A N 1
ATOM 2523 C CA . GLY A 1 337 ? 2.357 -9.066 31.922 1.00 12.59 337 GLY A CA 1
ATOM 2524 C C . GLY A 1 337 ? 3.060 -8.285 33.018 1.00 14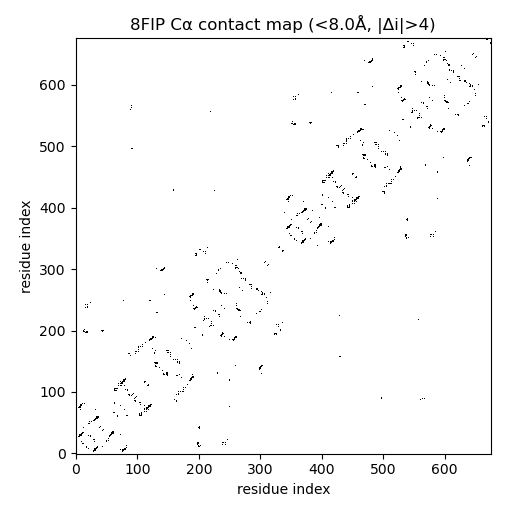.15 337 GLY A C 1
ATOM 2525 O O . GLY A 1 337 ? 3.724 -8.869 33.868 1.00 12.55 337 GLY A O 1
ATOM 2526 N N . LYS A 1 338 ? 2.907 -6.959 33.014 1.00 15.53 338 LYS A N 1
ATOM 2527 C CA . LYS A 1 338 ? 3.466 -6.147 34.091 1.00 16.37 338 LYS A CA 1
ATOM 2528 C C . LYS A 1 338 ? 2.804 -6.484 35.413 1.00 17.88 338 LYS A C 1
ATOM 2529 O O . LYS A 1 338 ? 3.479 -6.638 36.434 1.00 19.03 338 LYS A O 1
ATOM 2535 N N . ALA A 1 339 ? 1.479 -6.618 35.406 1.00 14.19 339 ALA A N 1
ATOM 2536 C CA . ALA A 1 339 ? 0.768 -6.890 36.649 1.00 17.45 339 ALA A CA 1
ATOM 2537 C C . ALA A 1 339 ? 1.175 -8.240 37.216 1.00 20.29 339 ALA A C 1
ATOM 2538 O O . ALA A 1 339 ? 1.278 -8.402 38.438 1.00 20.75 339 ALA A O 1
ATOM 2540 N N . LEU A 1 340 ? 1.436 -9.218 36.341 1.00 16.59 340 LEU A N 1
ATOM 2541 C CA . LEU A 1 340 ? 1.901 -10.542 36.741 1.00 14.67 340 LEU A CA 1
ATOM 2542 C C . LEU A 1 340 ? 3.375 -10.593 37.114 1.00 17.02 340 LEU A C 1
ATOM 2543 O O . LEU A 1 340 ? 3.828 -11.626 37.619 1.00 19.26 340 LEU A O 1
ATOM 2548 N N . GLY A 1 341 ? 4.140 -9.541 36.857 1.00 14.58 341 GLY A N 1
ATOM 2549 C CA . GLY A 1 341 ? 5.574 -9.608 37.056 1.00 16.18 341 GLY A CA 1
ATOM 2550 C C . GLY A 1 341 ? 6.359 -10.333 35.988 1.00 22.87 341 GLY A C 1
ATOM 2551 O O . GLY A 1 341 ? 7.574 -10.514 36.155 1.00 20.11 341 GLY A O 1
ATOM 2552 N N . ILE A 1 342 ? 5.712 -10.746 34.893 1.00 14.48 342 ILE A N 1
ATOM 2553 C CA . ILE A 1 342 ? 6.423 -11.326 33.759 1.00 13.51 342 ILE A CA 1
ATOM 2554 C C . ILE A 1 342 ? 7.295 -10.276 33.090 1.00 15.83 342 ILE A C 1
ATOM 2555 O O . ILE A 1 342 ? 8.365 -10.592 32.557 1.00 18.89 342 ILE A O 1
ATOM 2560 N N . LEU A 1 343 ? 6.857 -9.023 33.101 1.00 13.94 343 LEU A N 1
ATOM 2561 C CA . LEU A 1 343 ? 7.598 -7.888 32.591 1.00 16.34 343 LEU A CA 1
ATOM 2562 C C . LEU A 1 343 ? 8.023 -7.000 33.751 1.00 20.50 343 LEU A C 1
ATOM 2563 O O . LEU A 1 343 ? 7.229 -6.765 34.671 1.00 17.71 343 LEU A O 1
ATOM 2568 N N . PRO A 1 344 ? 9.267 -6.508 33.722 1.00 19.75 344 PRO A N 1
ATOM 2569 C CA . PRO A 1 344 ? 9.805 -5.759 34.874 1.00 25.10 344 PRO A CA 1
ATOM 2570 C C . PRO A 1 344 ? 9.327 -4.321 34.959 1.00 22.84 344 PRO A C 1
ATOM 2571 O O . PRO A 1 344 ? 9.417 -3.720 36.040 1.00 23.97 344 PRO A O 1
ATOM 2575 N N . TYR A 1 345 ? 8.826 -3.755 33.865 1.00 20.69 345 TYR A N 1
ATOM 2576 C CA . TYR A 1 345 ? 8.358 -2.374 33.815 1.00 23.96 345 TYR A CA 1
ATOM 2577 C C . TYR A 1 345 ? 7.484 -2.235 32.574 1.00 31.91 345 TYR A C 1
ATOM 2578 O O . TYR A 1 345 ? 7.464 -3.159 31.758 1.00 20.68 345 TYR A O 1
ATOM 2587 N N . THR B 1 8 ? 55.058 -9.782 31.835 1.00 45.99 8 THR B N 1
ATOM 2588 C CA . THR B 1 8 ? 54.036 -10.823 31.779 1.00 53.21 8 THR B CA 1
ATOM 2589 C C . THR B 1 8 ? 54.165 -11.675 30.510 1.00 55.05 8 THR B C 1
ATOM 2590 O O . THR B 1 8 ? 53.319 -12.536 30.243 1.00 47.24 8 THR B O 1
ATOM 2594 N N . THR B 1 9 ? 55.234 -11.442 29.737 1.00 47.25 9 THR B N 1
ATOM 2595 C CA . THR B 1 9 ? 55.379 -12.125 28.455 1.00 47.39 9 THR B CA 1
ATOM 2596 C C . THR B 1 9 ? 55.583 -13.627 28.636 1.00 36.27 9 THR B C 1
ATOM 2597 O O . THR B 1 9 ? 55.130 -14.421 27.806 1.00 34.38 9 THR B O 1
ATOM 2601 N N . LYS B 1 10 ? 56.264 -14.037 29.709 1.00 34.04 10 LYS B N 1
ATOM 2602 C CA . LYS B 1 10 ? 56.579 -15.442 29.938 1.00 31.03 10 LYS B CA 1
ATOM 2603 C C . LYS B 1 10 ? 55.592 -16.109 30.886 1.00 22.28 10 LYS B C 1
ATOM 2604 O O . LYS B 1 10 ? 55.925 -17.098 31.545 1.00 24.44 10 LYS B O 1
ATOM 2610 N N . LEU B 1 11 ? 54.378 -15.582 30.972 1.00 20.59 11 LEU B N 1
ATOM 2611 C CA . LEU B 1 11 ? 53.346 -16.209 31.776 1.00 21.53 11 LEU B CA 1
ATOM 2612 C C . LEU B 1 11 ? 52.821 -17.450 31.066 1.00 17.05 11 LEU B C 1
ATOM 2613 O O . LEU B 1 11 ? 52.648 -17.451 29.847 1.00 20.81 11 LEU B O 1
ATOM 2618 N N . LYS B 1 12 ? 52.545 -18.498 31.833 1.00 19.95 12 LYS B N 1
ATOM 2619 C CA . LYS B 1 12 ? 51.817 -19.626 31.271 1.00 18.06 12 LYS B CA 1
ATOM 2620 C C . LYS B 1 12 ? 50.449 -19.140 30.795 1.00 21.82 12 LYS B C 1
ATOM 2621 O O . LYS B 1 12 ? 49.845 -18.253 31.407 1.00 22.18 12 LYS B O 1
ATOM 2627 N N . THR B 1 13 ? 49.954 -19.712 29.692 1.00 23.68 13 THR B N 1
ATOM 2628 C CA . THR B 1 13 ? 48.800 -19.130 29.010 1.00 21.41 13 THR B CA 1
ATOM 2629 C C . THR B 1 13 ? 47.719 -20.182 28.810 1.00 19.13 13 THR B C 1
ATOM 2630 O O . THR B 1 13 ? 47.995 -21.291 28.338 1.00 19.73 13 THR B O 1
ATOM 2634 N N . ALA B 1 14 ? 46.489 -19.827 29.183 1.00 22.43 14 ALA B N 1
ATOM 2635 C CA . ALA B 1 14 ? 45.344 -20.721 29.101 1.00 20.93 14 ALA B CA 1
ATOM 2636 C C . ALA B 1 14 ? 44.357 -20.187 28.075 1.00 15.57 14 ALA B C 1
ATOM 2637 O O . ALA B 1 14 ? 44.107 -18.981 28.009 1.00 21.69 14 ALA B O 1
ATOM 2639 N N . CYS B 1 15 ? 43.775 -21.093 27.304 1.00 18.58 15 CYS B N 1
ATOM 2640 C CA . CYS B 1 15 ? 42.712 -20.740 26.375 1.00 17.90 15 CYS B CA 1
ATOM 2641 C C . CYS B 1 15 ? 41.377 -21.172 26.979 1.00 15.99 15 CYS B C 1
ATOM 2642 O O . CYS B 1 15 ? 41.268 -22.282 27.500 1.00 17.68 15 CYS B O 1
ATOM 2645 N N . VAL B 1 16 ? 40.382 -20.291 26.927 1.00 19.78 16 VAL B N 1
ATOM 2646 C CA . VAL B 1 16 ? 39.023 -20.631 27.367 1.00 21.58 16 VAL B CA 1
ATOM 2647 C C . VAL B 1 16 ? 38.064 -20.349 26.212 1.00 17.34 16 VAL B C 1
ATOM 2648 O O . VAL B 1 16 ? 37.938 -19.199 25.770 1.00 19.17 16 VAL B O 1
ATOM 2652 N N . THR B 1 17 ? 37.376 -21.385 25.744 1.00 20.78 17 THR B N 1
ATOM 2653 C CA . THR B 1 17 ? 36.420 -21.225 24.658 1.00 15.76 17 THR B CA 1
ATOM 2654 C C . THR B 1 17 ? 35.067 -20.785 25.213 1.00 19.95 17 THR B C 1
ATOM 2655 O O . THR B 1 17 ? 34.574 -21.349 26.197 1.00 18.98 17 THR B O 1
ATOM 2659 N N . GLY B 1 18 ? 34.501 -19.750 24.608 1.00 21.89 18 GLY B N 1
ATOM 2660 C CA . GLY B 1 18 ? 33.197 -19.234 24.998 1.00 19.59 18 GLY B CA 1
ATOM 2661 C C . GLY B 1 18 ? 33.232 -18.332 26.212 1.00 22.58 18 GLY B C 1
ATOM 2662 O O . GLY B 1 18 ? 32.572 -18.621 27.217 1.00 17.42 18 GLY B O 1
ATOM 2663 N N . GLY B 1 19 ? 33.967 -17.221 26.123 1.00 19.40 19 GLY B N 1
ATOM 2664 C CA . GLY B 1 19 ? 34.170 -16.340 27.257 1.00 18.79 19 GLY B CA 1
ATOM 2665 C C . GLY B 1 19 ? 32.931 -15.599 27.715 1.00 20.73 19 GLY B C 1
ATOM 2666 O O . GLY B 1 19 ? 32.931 -15.034 28.812 1.00 20.49 19 GLY B O 1
ATOM 2667 N N . ASN B 1 20 ? 31.893 -15.555 26.884 1.00 23.61 20 ASN B N 1
ATOM 2668 C CA . ASN B 1 20 ? 30.618 -14.962 27.267 1.00 21.40 20 ASN B CA 1
ATOM 2669 C C . ASN B 1 20 ? 29.732 -15.916 28.055 1.00 22.31 20 ASN B C 1
ATOM 2670 O O . ASN B 1 20 ? 28.769 -15.459 28.682 1.00 22.03 20 ASN B O 1
ATOM 2675 N N . GLY B 1 21 ? 30.024 -17.212 28.037 1.00 17.17 21 GLY B N 1
ATOM 2676 C CA . GLY B 1 21 ? 29.187 -18.172 28.733 1.00 21.30 21 GLY B CA 1
ATOM 2677 C C . GLY B 1 21 ? 29.350 -18.094 30.242 1.00 21.35 21 GLY B C 1
ATOM 2678 O O . GLY B 1 21 ? 30.285 -17.501 30.776 1.00 17.92 21 GLY B O 1
ATOM 2679 N N . TYR B 1 22 ? 28.405 -18.729 30.944 1.00 15.90 22 TYR B N 1
ATOM 2680 C CA . TYR B 1 22 ? 28.402 -18.771 32.401 1.00 20.91 22 TYR B CA 1
ATOM 2681 C C . TYR B 1 22 ? 29.712 -19.318 32.967 1.00 16.19 22 TYR B C 1
ATOM 2682 O O . TYR B 1 22 ? 30.441 -18.602 33.660 1.00 18.34 22 TYR B O 1
ATOM 2691 N N . ILE B 1 23 ? 29.999 -20.593 32.708 1.00 16.63 23 ILE B N 1
ATOM 2692 C CA . ILE B 1 23 ? 31.184 -21.206 33.291 1.00 15.47 23 ILE B CA 1
ATOM 2693 C C . ILE B 1 23 ? 32.437 -20.585 32.694 1.00 18.24 23 ILE B C 1
ATOM 2694 O O . ILE B 1 23 ? 33.415 -20.311 33.411 1.00 19.39 23 ILE B O 1
ATOM 2699 N N . GLY B 1 24 ? 32.409 -20.312 31.386 1.00 16.16 24 GLY B N 1
ATOM 2700 C CA . GLY B 1 24 ? 33.581 -19.741 30.729 1.00 17.03 24 GLY B CA 1
ATOM 2701 C C . GLY B 1 24 ? 34.035 -18.441 31.357 1.00 19.05 24 GLY B C 1
ATOM 2702 O O . GLY B 1 24 ? 35.239 -18.242 31.586 1.00 19.46 24 GLY B O 1
ATOM 2703 N N . SER B 1 25 ? 33.083 -17.540 31.654 1.00 19.68 25 SER B N 1
ATOM 2704 C CA . SER B 1 25 ? 33.428 -16.236 32.225 1.00 18.93 25 SER B CA 1
ATOM 2705 C C . SER B 1 25 ? 34.018 -16.381 33.615 1.00 21.03 25 SER B C 1
ATOM 2706 O O . SER B 1 25 ? 34.957 -15.657 33.973 1.00 20.41 25 SER B O 1
ATOM 2709 N N . ALA B 1 26 ? 33.443 -17.268 34.430 1.00 16.53 26 ALA B N 1
ATOM 2710 C CA . ALA B 1 26 ? 33.979 -17.499 35.765 1.00 15.30 26 ALA B CA 1
ATOM 2711 C C . ALA B 1 26 ? 35.371 -18.104 35.687 1.00 16.84 26 ALA B C 1
ATOM 2712 O O . ALA B 1 26 ? 36.252 -17.773 36.491 1.00 23.36 26 ALA B O 1
ATOM 2714 N N . LEU B 1 27 ? 35.576 -19.008 34.738 1.00 17.76 27 LEU B N 1
ATOM 2715 C CA . LEU B 1 27 ? 36.872 -19.669 34.623 1.00 18.11 27 LEU B CA 1
ATOM 2716 C C . LEU B 1 27 ? 37.941 -18.686 34.172 1.00 20.00 27 LEU B C 1
ATOM 2717 O O . LEU B 1 27 ? 39.069 -18.703 34.690 1.00 19.47 27 LEU B O 1
ATOM 2722 N N . ILE B 1 28 ? 37.606 -17.816 33.218 1.00 19.14 28 ILE B N 1
ATOM 2723 C CA . ILE B 1 28 ? 38.528 -16.742 32.845 1.00 20.88 28 ILE B CA 1
ATOM 2724 C C . ILE B 1 28 ? 38.926 -15.936 34.072 1.00 22.09 28 ILE B C 1
ATOM 2725 O O . ILE B 1 28 ? 40.118 -15.722 34.345 1.00 21.36 28 ILE B O 1
ATOM 2730 N N . LYS B 1 29 ? 37.930 -15.468 34.835 1.00 18.37 29 LYS B N 1
ATOM 2731 C CA . LYS B 1 29 ? 38.232 -14.639 35.995 1.00 19.74 29 LYS B CA 1
ATOM 2732 C C . LYS B 1 29 ? 39.189 -15.362 36.934 1.00 19.21 29 LYS B C 1
ATOM 2733 O O . LYS B 1 29 ? 40.186 -14.789 37.394 1.00 21.35 29 LYS B O 1
ATOM 2739 N N . MET B 1 30 ? 38.912 -16.631 37.223 1.00 18.75 30 MET B N 1
ATOM 2740 C CA . MET B 1 30 ? 39.752 -17.345 38.177 1.00 23.11 30 MET B CA 1
ATOM 2741 C C . MET B 1 30 ? 41.167 -17.532 37.626 1.00 20.75 30 MET B C 1
ATOM 2742 O O . MET B 1 30 ? 42.151 -17.375 38.355 1.00 19.12 30 MET B O 1
ATOM 2747 N N . LEU B 1 31 ? 41.282 -17.907 36.352 1.00 19.18 31 LEU B N 1
ATOM 2748 C CA . LEU B 1 31 ? 42.602 -18.051 35.735 1.00 20.18 31 LEU B CA 1
ATOM 2749 C C . LEU B 1 31 ? 43.419 -16.771 35.859 1.00 25.26 31 LEU B C 1
ATOM 2750 O O . LEU B 1 31 ? 44.629 -16.818 36.147 1.00 24.58 31 LEU B O 1
ATOM 2755 N N . LEU B 1 32 ? 42.788 -15.618 35.643 1.00 21.50 32 LEU B N 1
ATOM 2756 C CA . LEU B 1 32 ? 43.506 -14.351 35.744 1.00 20.90 32 LEU B CA 1
ATOM 2757 C C . LEU B 1 32 ? 43.912 -14.062 37.179 1.00 29.42 32 LEU B C 1
ATOM 2758 O O . LEU B 1 32 ? 45.055 -13.657 37.440 1.00 25.05 32 LEU B O 1
ATOM 2763 N N . GLU B 1 33 ? 42.992 -14.275 38.122 1.00 23.33 33 GLU B N 1
ATOM 2764 C CA . GLU B 1 33 ? 43.302 -14.092 39.536 1.00 20.45 33 GLU B CA 1
ATOM 2765 C C . GLU B 1 33 ? 44.470 -14.963 39.966 1.00 21.67 33 GLU B C 1
ATOM 2766 O O . GLU B 1 33 ? 45.267 -14.555 40.815 1.00 30.16 33 GLU B O 1
ATOM 2772 N N . GLU B 1 34 ? 44.561 -16.184 39.441 1.00 25.14 34 GLU B N 1
ATOM 2773 C CA . GLU B 1 34 ? 45.607 -17.104 39.868 1.00 22.15 34 GLU B CA 1
ATOM 2774 C C . GLU B 1 34 ? 46.902 -16.912 39.089 1.00 22.82 34 GLU B C 1
ATOM 2775 O O . GLU B 1 34 ? 47.856 -17.666 39.308 1.00 26.45 34 GLU B O 1
ATOM 2781 N N . GLY B 1 35 ? 46.961 -15.924 38.199 1.00 22.49 35 GLY B N 1
ATOM 2782 C CA . GLY B 1 35 ? 48.217 -15.489 37.617 1.00 25.20 35 GLY B CA 1
ATOM 2783 C C . GLY B 1 35 ? 48.488 -15.946 36.203 1.00 26.27 35 GLY B C 1
ATOM 2784 O O . GLY B 1 35 ? 49.588 -15.692 35.688 1.00 26.50 35 GLY B O 1
ATOM 2785 N N . TYR B 1 36 ? 47.526 -16.596 35.550 1.00 19.73 36 TYR B N 1
ATOM 2786 C CA . TYR B 1 36 ? 47.685 -17.009 34.162 1.00 20.66 36 TYR B CA 1
ATOM 2787 C C . TYR B 1 36 ? 47.438 -15.844 33.214 1.00 23.62 36 TYR B C 1
ATOM 2788 O O . TYR B 1 36 ? 46.684 -14.914 33.516 1.00 24.67 36 TYR B O 1
ATOM 2797 N N . ALA B 1 37 ? 48.067 -15.914 32.042 1.00 21.22 37 ALA B N 1
ATOM 2798 C CA . ALA B 1 37 ? 47.563 -15.182 30.897 1.00 20.10 37 ALA B CA 1
ATOM 2799 C C . ALA B 1 37 ? 46.463 -16.011 30.243 1.00 22.70 37 ALA B C 1
ATOM 2800 O O . ALA B 1 37 ? 46.470 -17.243 30.304 1.00 23.55 37 ALA B O 1
ATOM 2802 N N . VAL B 1 38 ? 45.503 -15.334 29.632 1.00 22.22 38 VAL B N 1
ATOM 2803 C CA . VAL B 1 38 ? 44.331 -16.016 29.101 1.00 18.61 38 VAL B CA 1
ATOM 2804 C C . VAL B 1 38 ? 44.039 -15.520 27.701 1.00 17.30 38 VAL B C 1
ATOM 2805 O O . VAL B 1 38 ? 44.111 -14.318 27.423 1.00 24.63 38 VAL B O 1
ATOM 2809 N N . LYS B 1 39 ? 43.679 -16.446 26.825 1.00 17.60 39 LYS B N 1
ATOM 2810 C CA . LYS B 1 39 ? 43.080 -16.114 25.543 1.00 17.25 39 LYS B CA 1
ATOM 2811 C C . LYS B 1 39 ? 41.708 -16.770 25.492 1.00 21.35 39 LYS B C 1
ATOM 2812 O O . LYS B 1 39 ? 41.580 -17.951 25.810 1.00 24.34 39 LYS B O 1
ATOM 2818 N N . THR B 1 40 ? 40.692 -16.009 25.110 1.00 20.58 40 THR B N 1
ATOM 2819 C CA . THR B 1 40 ? 39.341 -16.553 25.051 1.00 16.15 40 THR B CA 1
ATOM 2820 C C . THR B 1 40 ? 38.711 -16.277 23.691 1.00 26.83 40 THR B C 1
ATOM 2821 O O . THR B 1 40 ? 38.997 -15.267 23.042 1.00 27.57 40 THR B O 1
ATOM 2825 N N . THR B 1 41 ? 37.850 -17.192 23.263 1.00 19.33 41 THR B N 1
ATOM 2826 C CA . THR B 1 41 ? 37.078 -16.996 22.042 1.00 18.01 41 THR B CA 1
ATOM 2827 C C . THR B 1 41 ? 35.635 -16.647 22.389 1.00 30.89 41 THR B C 1
ATOM 2828 O O . THR B 1 41 ? 35.076 -17.152 23.370 1.00 24.84 41 THR B O 1
ATOM 2832 N N . VAL B 1 42 ? 35.048 -15.758 21.589 1.00 21.34 42 VAL B N 1
ATOM 2833 C CA . VAL B 1 42 ? 33.616 -15.500 21.619 1.00 19.73 42 VAL B CA 1
ATOM 2834 C C . VAL B 1 42 ? 33.168 -15.457 20.164 1.00 25.42 42 VAL B C 1
ATOM 2835 O O . VAL B 1 42 ? 33.977 -15.313 19.246 1.00 25.23 42 VAL B O 1
ATOM 2839 N N . ARG B 1 43 ? 31.863 -15.586 19.950 1.00 24.21 43 ARG B N 1
ATOM 2840 C CA . ARG B 1 43 ? 31.397 -15.624 18.570 1.00 27.02 43 ARG B CA 1
ATOM 2841 C C . ARG B 1 43 ? 31.263 -14.230 17.964 1.00 30.14 43 ARG B C 1
ATOM 2842 O O . ARG B 1 43 ? 31.353 -14.091 16.736 1.00 30.15 43 ARG B O 1
ATOM 2850 N N . ASN B 1 44 ? 31.082 -13.196 18.783 1.00 27.96 44 ASN B N 1
ATOM 2851 C CA . ASN B 1 44 ? 31.007 -11.822 18.284 1.00 28.94 44 ASN B CA 1
ATOM 2852 C C . ASN B 1 44 ? 31.558 -10.879 19.337 1.00 25.59 44 ASN B C 1
ATOM 2853 O O . ASN B 1 44 ? 30.821 -10.368 20.192 1.00 27.30 44 ASN B O 1
ATOM 2858 N N . PRO B 1 45 ? 32.859 -10.590 19.284 1.00 28.85 45 PRO B N 1
ATOM 2859 C CA . PRO B 1 45 ? 33.461 -9.724 20.308 1.00 23.95 45 PRO B CA 1
ATOM 2860 C C . PRO B 1 45 ? 32.858 -8.336 20.389 1.00 30.82 45 PRO B C 1
ATOM 2861 O O . PRO B 1 45 ? 33.058 -7.656 21.404 1.00 34.40 45 PRO B O 1
ATOM 2865 N N . ASP B 1 46 ? 32.145 -7.875 19.357 1.00 30.26 46 ASP B N 1
ATOM 2866 C CA . ASP B 1 46 ? 31.601 -6.523 19.391 1.00 32.93 46 ASP B CA 1
ATOM 2867 C C . ASP B 1 46 ? 30.250 -6.464 20.088 1.00 35.57 46 ASP B C 1
ATOM 2868 O O . ASP B 1 46 ? 29.811 -5.376 20.479 1.00 40.28 46 ASP B O 1
ATOM 2873 N N . ASP B 1 47 ? 29.595 -7.606 20.263 1.00 37.44 47 ASP B N 1
ATOM 2874 C CA . ASP B 1 47 ? 28.305 -7.680 20.943 1.00 33.14 47 ASP B CA 1
ATOM 2875 C C . ASP B 1 47 ? 28.504 -7.387 22.420 1.00 35.89 47 ASP B C 1
ATOM 2876 O O . ASP B 1 47 ? 28.867 -8.274 23.199 1.00 37.83 47 ASP B O 1
ATOM 2881 N N . MET B 1 48 ? 28.242 -6.145 22.820 1.00 32.10 48 MET B N 1
ATOM 2882 C CA . MET B 1 48 ? 28.498 -5.743 24.194 1.00 31.51 48 MET B CA 1
ATOM 2883 C C . MET B 1 48 ? 27.388 -6.168 25.149 1.00 36.48 48 MET B C 1
ATOM 2884 O O . MET B 1 48 ? 27.598 -6.167 26.368 1.00 35.36 48 MET B O 1
ATOM 2889 N N . GLU B 1 49 ? 26.211 -6.522 24.635 1.00 30.87 49 GLU B N 1
ATOM 2890 C CA . GLU B 1 49 ? 25.196 -7.092 25.509 1.00 31.38 49 GLU B CA 1
ATOM 2891 C C . GLU B 1 49 ? 25.662 -8.424 26.091 1.00 32.91 49 GLU B C 1
ATOM 2892 O O . GLU B 1 49 ? 25.322 -8.760 27.231 1.00 29.21 49 GLU B O 1
ATOM 2898 N N . LYS B 1 50 ? 26.475 -9.168 25.341 1.00 27.67 50 LYS B N 1
ATOM 2899 C CA . LYS B 1 50 ? 26.990 -10.465 25.759 1.00 30.93 50 LYS B CA 1
ATOM 2900 C C . LYS B 1 50 ? 28.381 -10.385 26.372 1.00 34.05 50 LYS B C 1
ATOM 2901 O O . LYS B 1 50 ? 28.701 -11.175 27.270 1.00 26.40 50 LYS B O 1
ATOM 2907 N N . ASN B 1 51 ? 29.209 -9.444 25.912 1.00 24.47 51 ASN B N 1
ATOM 2908 C CA . ASN B 1 51 ? 30.623 -9.404 26.265 1.00 27.02 51 ASN B CA 1
ATOM 2909 C C . ASN B 1 51 ? 31.036 -8.128 26.996 1.00 30.72 51 ASN B C 1
ATOM 2910 O O . ASN B 1 51 ? 32.235 -7.863 27.128 1.00 25.98 51 ASN B O 1
ATOM 2915 N N . SER B 1 52 ? 30.086 -7.347 27.526 1.00 26.45 52 SER B N 1
ATOM 2916 C CA . SER B 1 52 ? 30.471 -6.137 28.248 1.00 23.50 52 SER B CA 1
ATOM 2917 C C . SER B 1 52 ? 31.373 -6.414 29.447 1.00 25.96 52 SER B C 1
ATOM 2918 O O . SER B 1 52 ? 31.921 -5.462 30.011 1.00 34.49 52 SER B O 1
ATOM 2921 N N . HIS B 1 53 ? 31.525 -7.676 29.860 1.00 26.03 53 HIS B N 1
ATOM 2922 C CA . HIS B 1 53 ? 32.353 -8.025 31.012 1.00 30.93 53 HIS B CA 1
ATOM 2923 C C . HIS B 1 53 ? 33.824 -8.227 30.670 1.00 25.54 53 HIS B C 1
ATOM 2924 O O . HIS B 1 53 ? 34.653 -8.247 31.585 1.00 23.95 53 HIS B O 1
ATOM 2931 N N . LEU B 1 54 ? 34.164 -8.396 29.390 1.00 28.85 54 LEU B N 1
ATOM 2932 C CA . LEU B 1 54 ? 35.546 -8.723 29.039 1.00 26.18 54 LEU B CA 1
ATOM 2933 C C . LEU B 1 54 ? 36.485 -7.558 29.327 1.00 27.03 54 LEU B C 1
ATOM 2934 O O . LEU B 1 54 ? 37.635 -7.771 29.730 1.00 29.91 54 LEU B O 1
ATOM 2939 N N . LYS B 1 55 ? 36.021 -6.325 29.124 1.00 26.66 55 LYS B N 1
ATOM 2940 C CA . LYS B 1 55 ? 36.841 -5.157 29.446 1.00 34.20 55 LYS B CA 1
ATOM 2941 C C . LYS B 1 55 ? 37.247 -5.152 30.915 1.00 32.04 55 LYS B C 1
ATOM 2942 O O . LYS B 1 55 ? 38.409 -4.889 31.251 1.00 36.77 55 LYS B O 1
ATOM 2948 N N . GLY B 1 56 ? 36.298 -5.425 31.813 1.00 36.65 56 GLY B N 1
ATOM 2949 C CA . GLY B 1 56 ? 36.632 -5.466 33.229 1.00 35.08 56 GLY B CA 1
ATOM 2950 C C . GLY B 1 56 ? 37.594 -6.589 33.567 1.00 28.67 56 GLY B C 1
ATOM 2951 O O . GLY B 1 56 ? 38.515 -6.412 34.369 1.00 33.83 56 GLY B O 1
ATOM 2952 N N . LEU B 1 57 ? 37.399 -7.761 32.958 1.00 26.38 57 LEU B N 1
ATOM 2953 C CA . LEU B 1 57 ? 38.315 -8.867 33.213 1.00 26.19 57 LEU B CA 1
ATOM 2954 C C . LEU B 1 57 ? 39.719 -8.541 32.736 1.00 28.63 57 LEU B C 1
ATOM 2955 O O . LEU B 1 57 ? 40.699 -9.010 33.323 1.00 29.30 57 LEU B O 1
ATOM 2960 N N . GLN B 1 58 ? 39.836 -7.749 31.673 1.00 29.47 58 GLN B N 1
ATOM 2961 C CA . GLN B 1 58 ? 41.152 -7.343 31.206 1.00 32.80 58 GLN B CA 1
ATOM 2962 C C . GLN B 1 58 ? 41.907 -6.541 32.256 1.00 33.44 58 GLN B C 1
ATOM 2963 O O . GLN B 1 58 ? 43.134 -6.423 32.165 1.00 39.80 58 GLN B O 1
ATOM 2969 N N . GLU B 1 59 ? 41.206 -5.991 33.251 1.00 34.10 59 GLU B N 1
ATOM 2970 C CA . GLU B 1 59 ? 41.872 -5.309 34.355 1.00 39.29 59 GLU B CA 1
ATOM 2971 C C . GLU B 1 59 ? 42.557 -6.270 35.324 1.00 35.27 59 GLU B C 1
ATOM 2972 O O . GLU B 1 59 ? 43.465 -5.851 36.049 1.00 39.56 59 GLU B O 1
ATOM 2978 N N . LEU B 1 60 ? 42.163 -7.545 35.350 1.00 30.68 60 LEU B N 1
ATOM 2979 C CA . LEU B 1 60 ? 42.695 -8.484 36.332 1.00 27.19 60 LEU B CA 1
ATOM 2980 C C . LEU B 1 60 ? 43.966 -9.179 35.876 1.00 30.94 60 LEU B C 1
ATOM 2981 O O . LEU B 1 60 ? 44.680 -9.745 36.710 1.00 35.86 60 LEU B O 1
ATOM 2986 N N . GLY B 1 61 ? 44.248 -9.174 34.581 1.00 28.85 61 GLY B N 1
ATOM 2987 C CA . GLY B 1 61 ? 45.425 -9.810 34.047 1.00 29.90 61 GLY B CA 1
ATOM 2988 C C . GLY B 1 61 ? 45.416 -9.730 32.539 1.00 30.61 61 GLY B C 1
ATOM 2989 O O . GLY B 1 61 ? 44.502 -9.158 31.938 1.00 30.68 61 GLY B O 1
ATOM 2990 N N . PRO B 1 62 ? 46.432 -10.303 31.891 1.00 28.93 62 PRO B N 1
ATOM 2991 C CA . PRO B 1 62 ? 46.474 -10.272 30.423 1.00 28.97 62 PRO B CA 1
ATOM 2992 C C . PRO B 1 62 ? 45.399 -11.147 29.802 1.00 26.00 62 PRO B C 1
ATOM 2993 O O . PRO B 1 62 ? 45.407 -12.374 29.945 1.00 23.43 62 PRO B O 1
ATOM 2997 N N . LEU B 1 63 ? 44.474 -10.524 29.090 1.00 22.94 63 LEU B N 1
ATOM 2998 C CA . LEU B 1 63 ? 43.338 -11.234 28.525 1.00 30.44 63 LEU B CA 1
ATOM 2999 C C . LEU B 1 63 ? 43.171 -10.794 27.081 1.00 21.99 63 LEU B C 1
ATOM 3000 O O . LEU B 1 63 ? 43.010 -9.600 26.815 1.00 32.40 63 LEU B O 1
ATOM 3005 N N . THR B 1 64 ? 43.224 -11.752 26.159 1.00 21.24 64 THR B N 1
ATOM 3006 C CA . THR B 1 64 ? 43.040 -11.487 24.739 1.00 29.50 64 THR B CA 1
ATOM 3007 C C . THR B 1 64 ? 41.734 -12.111 24.264 1.00 23.97 64 THR B C 1
ATOM 3008 O O . THR B 1 64 ? 41.456 -13.276 24.566 1.00 26.76 64 THR B O 1
ATOM 3012 N N . VAL B 1 65 ? 40.967 -11.355 23.482 1.00 26.92 65 VAL B N 1
ATOM 3013 C CA . VAL B 1 65 ? 39.646 -11.768 23.005 1.00 27.54 65 VAL B CA 1
ATOM 3014 C C . VAL B 1 65 ? 39.737 -12.009 21.501 1.00 28.55 65 VAL B C 1
ATOM 3015 O O . VAL B 1 65 ? 40.166 -11.130 20.743 1.00 30.21 65 VAL B O 1
ATOM 3019 N N . LEU B 1 66 ? 39.373 -13.212 21.072 1.00 24.72 66 LEU B N 1
ATOM 3020 C CA . LEU B 1 66 ? 39.370 -13.587 19.668 1.00 25.53 66 LEU B CA 1
ATOM 3021 C C . LEU B 1 66 ? 37.976 -14.035 19.264 1.00 31.45 66 LEU B C 1
ATOM 3022 O O . LEU B 1 66 ? 37.194 -14.496 20.099 1.00 25.26 66 LEU B O 1
ATOM 3027 N N . ARG B 1 67 ? 37.684 -13.912 17.973 1.00 28.41 67 ARG B N 1
ATOM 3028 C CA . ARG B 1 67 ? 36.404 -14.329 17.413 1.00 30.90 67 ARG B CA 1
ATOM 3029 C C . ARG B 1 67 ? 36.544 -15.725 16.820 1.00 32.43 67 ARG B C 1
ATOM 3030 O O . ARG B 1 67 ? 37.462 -15.981 16.034 1.00 31.56 67 ARG B O 1
ATOM 3038 N N . ALA B 1 68 ? 35.638 -16.629 17.194 1.00 28.32 68 ALA B N 1
ATOM 3039 C CA . ALA B 1 68 ? 35.684 -17.986 16.667 1.00 18.11 68 ALA B CA 1
ATOM 3040 C C . ALA B 1 68 ? 34.336 -18.655 16.865 1.00 29.96 68 ALA B C 1
ATOM 3041 O O . ALA B 1 68 ? 33.653 -18.409 17.861 1.00 27.37 68 ALA B O 1
ATOM 3043 N N . ASP B 1 69 ? 33.976 -19.511 15.911 1.00 25.84 69 ASP B N 1
ATOM 3044 C CA . ASP B 1 69 ? 32.813 -20.388 16.002 1.00 32.94 69 ASP B CA 1
ATOM 3045 C C . ASP B 1 69 ? 33.315 -21.824 16.016 1.00 23.41 69 ASP B C 1
ATOM 3046 O O . ASP B 1 69 ? 33.969 -22.268 15.064 1.00 25.85 69 ASP B O 1
ATOM 3051 N N . MET B 1 70 ? 33.019 -22.550 17.099 1.00 23.73 70 MET B N 1
ATOM 3052 C CA . MET B 1 70 ? 33.588 -23.883 17.271 1.00 25.32 70 MET B CA 1
ATOM 3053 C C . MET B 1 70 ? 33.139 -24.834 16.169 1.00 29.82 70 MET B C 1
ATOM 3054 O O . MET B 1 70 ? 33.763 -25.885 15.969 1.00 26.56 70 MET B O 1
ATOM 3059 N N . ASP B 1 71 ? 32.081 -24.477 15.446 1.00 29.97 71 ASP B N 1
ATOM 3060 C CA . ASP B 1 71 ? 31.513 -25.308 14.397 1.00 35.36 71 ASP B CA 1
ATOM 3061 C C . ASP B 1 71 ? 32.299 -25.221 13.092 1.00 37.55 71 ASP B C 1
ATOM 3062 O O . ASP B 1 71 ? 32.051 -26.022 12.183 1.00 34.86 71 ASP B O 1
ATOM 3067 N N . GLU B 1 72 ? 33.228 -24.276 12.979 1.00 29.20 72 GLU B N 1
ATOM 3068 C CA . GLU B 1 72 ? 34.030 -24.088 11.774 1.00 26.93 72 GLU B CA 1
ATOM 3069 C C . GLU B 1 72 ? 35.409 -24.681 12.019 1.00 35.63 72 GLU B C 1
ATOM 3070 O O . GLU B 1 72 ? 36.101 -24.285 12.964 1.00 30.06 72 GLU B O 1
ATOM 3076 N N . GLU B 1 73 ? 35.808 -25.630 11.180 1.00 35.16 73 GLU B N 1
ATOM 3077 C CA . GLU B 1 73 ? 37.113 -26.249 11.357 1.00 33.16 73 GLU B CA 1
ATOM 3078 C C . GLU B 1 73 ? 38.216 -25.196 11.363 1.00 36.76 73 GLU B C 1
ATOM 3079 O O . GLU B 1 73 ? 38.207 -24.256 10.563 1.00 36.08 73 GLU B O 1
ATOM 3085 N N . GLY B 1 74 ? 39.162 -25.351 12.291 1.00 27.92 74 GLY B N 1
ATOM 3086 C CA . GLY B 1 74 ? 40.305 -24.470 12.408 1.00 27.70 74 GLY B CA 1
ATOM 3087 C C . GLY B 1 74 ? 40.042 -23.121 13.037 1.00 32.03 74 GLY B C 1
ATOM 3088 O O . GLY B 1 74 ? 40.998 -22.348 13.215 1.00 28.54 74 GLY B O 1
ATOM 3089 N N . SER B 1 75 ? 38.789 -22.809 13.393 1.00 25.16 75 SER B N 1
ATOM 3090 C CA . SER B 1 75 ? 38.483 -21.504 13.971 1.00 25.79 75 SER B CA 1
ATOM 3091 C C . SER B 1 75 ? 39.286 -21.248 15.238 1.00 20.83 75 SER B C 1
ATOM 3092 O O . SER B 1 75 ? 39.529 -20.090 15.596 1.00 25.24 75 SER B O 1
ATOM 3095 N N . LEU B 1 76 ? 39.667 -22.302 15.946 1.00 25.81 76 LEU B N 1
ATOM 3096 C CA . LEU B 1 76 ? 40.340 -22.158 17.226 1.00 28.92 76 LEU B CA 1
ATOM 3097 C C . LEU B 1 76 ? 41.853 -22.100 17.089 1.00 28.07 76 LEU B C 1
ATOM 3098 O O . LEU B 1 76 ? 42.545 -21.878 18.088 1.00 29.71 76 LEU B O 1
ATOM 3103 N N . ASP B 1 77 ? 42.382 -22.280 15.877 1.00 27.97 77 ASP B N 1
ATOM 3104 C CA . ASP B 1 77 ? 43.831 -22.328 15.695 1.00 31.43 77 ASP B CA 1
ATOM 3105 C C . ASP B 1 77 ? 44.528 -21.141 16.351 1.00 25.53 77 ASP B C 1
ATOM 3106 O O . ASP B 1 77 ? 45.426 -21.317 17.183 1.00 30.20 77 ASP B O 1
ATOM 3111 N N . ASP B 1 78 ? 44.119 -19.917 15.991 1.00 26.50 78 ASP B N 1
ATOM 3112 C CA . ASP B 1 78 ? 44.824 -18.722 16.457 1.00 31.39 78 ASP B CA 1
ATOM 3113 C C . ASP B 1 78 ? 44.709 -18.541 17.966 1.00 38.59 78 ASP B C 1
ATOM 3114 O O . ASP B 1 78 ? 45.686 -18.163 18.622 1.00 27.28 78 ASP B O 1
ATOM 3119 N N . ALA B 1 79 ? 43.521 -18.780 18.532 1.00 26.37 79 ALA B N 1
ATOM 3120 C CA . ALA B 1 79 ? 43.329 -18.523 19.957 1.00 26.84 79 ALA B CA 1
ATOM 3121 C C . ALA B 1 79 ? 44.157 -19.465 20.818 1.00 24.56 79 ALA B C 1
ATOM 3122 O O . ALA B 1 79 ? 44.715 -19.045 21.838 1.00 30.59 79 ALA B O 1
ATOM 3124 N N . VAL B 1 80 ? 44.229 -20.747 20.450 1.00 21.58 80 VAL B N 1
ATOM 3125 C CA . VAL B 1 80 ? 44.939 -21.714 21.286 1.00 21.31 80 VAL B CA 1
ATOM 3126 C C . VAL B 1 80 ? 46.422 -21.729 20.969 1.00 24.35 80 VAL B C 1
ATOM 3127 O O . VAL B 1 80 ? 47.210 -22.329 21.715 1.00 25.44 80 VAL B O 1
ATOM 3131 N N . ALA B 1 81 ? 46.820 -21.079 19.882 1.00 30.64 81 ALA B N 1
ATOM 3132 C CA . ALA B 1 81 ? 48.236 -20.989 19.559 1.00 31.91 81 ALA B CA 1
ATOM 3133 C C . ALA B 1 81 ? 48.989 -20.363 20.724 1.00 27.28 81 ALA B C 1
ATOM 3134 O O . ALA B 1 81 ? 48.579 -19.327 21.255 1.00 28.96 81 ALA B O 1
ATOM 3136 N N . GLY B 1 82 ? 50.100 -20.991 21.109 1.00 27.89 82 GLY B N 1
ATOM 3137 C CA . GLY B 1 82 ? 50.942 -20.484 22.169 1.00 28.85 82 GLY B CA 1
ATOM 3138 C C . GLY B 1 82 ? 50.416 -20.725 23.563 1.00 36.14 82 GLY B C 1
ATOM 3139 O O . GLY B 1 82 ? 50.992 -20.203 24.526 1.00 31.48 82 GLY B O 1
ATOM 3140 N N . CYS B 1 83 ? 49.339 -21.497 23.703 1.00 24.25 83 CYS B N 1
ATOM 3141 C CA . CYS B 1 83 ? 48.763 -21.764 25.011 1.00 26.29 83 CYS B CA 1
ATOM 3142 C C . CYS B 1 83 ? 49.330 -23.054 25.585 1.00 21.16 83 CYS B C 1
ATOM 3143 O O . CYS B 1 83 ? 49.637 -24.007 24.860 1.00 26.27 83 CYS B O 1
ATOM 3146 N N . ASP B 1 84 ? 49.484 -23.064 26.907 1.00 18.11 84 ASP B N 1
ATOM 3147 C CA . ASP B 1 84 ? 49.898 -24.235 27.658 1.00 19.71 84 ASP B CA 1
ATOM 3148 C C . ASP B 1 84 ? 48.729 -25.136 28.016 1.00 20.42 84 ASP B C 1
ATOM 3149 O O . ASP B 1 84 ? 48.901 -26.355 28.132 1.00 21.03 84 ASP B O 1
ATOM 3154 N N . TYR B 1 85 ? 47.559 -24.549 28.228 1.00 19.57 85 TYR B N 1
ATOM 3155 C CA . TYR B 1 85 ? 46.361 -25.281 28.613 1.00 19.30 85 TYR B CA 1
ATOM 3156 C C . TYR B 1 85 ? 45.198 -24.794 27.765 1.00 16.26 85 TYR B C 1
ATOM 3157 O O . TYR B 1 85 ? 45.113 -23.607 27.435 1.00 19.52 85 TYR B O 1
ATOM 3166 N N . ALA B 1 86 ? 44.288 -25.712 27.428 1.00 19.55 86 ALA B N 1
ATOM 3167 C CA . ALA B 1 86 ? 43.063 -25.362 26.713 1.00 19.65 86 ALA B CA 1
ATOM 3168 C C . ALA B 1 86 ? 41.879 -25.848 27.529 1.00 19.17 86 ALA B C 1
ATOM 3169 O O . ALA B 1 86 ? 41.801 -27.032 27.869 1.00 20.38 86 ALA B O 1
ATOM 3171 N N . PHE B 1 87 ? 40.980 -24.933 27.856 1.00 16.08 87 PHE B N 1
ATOM 3172 C CA . PHE B 1 87 ? 39.765 -25.248 28.603 1.00 17.76 87 PHE B CA 1
ATOM 3173 C C . PHE B 1 87 ? 38.608 -25.197 27.615 1.00 14.48 87 PHE B C 1
ATOM 3174 O O . PHE B 1 87 ? 38.153 -24.116 27.234 1.00 18.32 87 PHE B O 1
ATOM 3182 N N . LEU B 1 88 ? 38.168 -26.369 27.179 1.00 17.18 88 LEU B N 1
ATOM 3183 C CA . LEU B 1 88 ? 37.131 -26.461 26.156 1.00 15.06 88 LEU B CA 1
ATOM 3184 C C . LEU B 1 88 ? 35.783 -26.437 26.862 1.00 14.81 88 LEU B C 1
ATOM 3185 O O . LEU B 1 88 ? 35.234 -27.473 27.226 1.00 20.04 88 LEU B O 1
ATOM 3190 N N . VAL B 1 89 ? 35.249 -25.241 27.037 1.00 16.45 89 VAL B N 1
ATOM 3191 C CA . VAL B 1 89 ? 34.019 -25.047 27.789 1.00 16.27 89 VAL B CA 1
ATOM 3192 C C . VAL B 1 89 ? 32.833 -24.875 26.851 1.00 23.25 89 VAL B C 1
ATOM 3193 O O . VAL B 1 89 ? 31.806 -25.533 27.004 1.00 18.61 89 VAL B O 1
ATOM 3197 N N . ALA B 1 90 ? 32.983 -24.031 25.833 1.00 21.07 90 ALA B N 1
ATOM 3198 C CA . ALA B 1 90 ? 31.888 -23.789 24.899 1.00 20.48 90 ALA B CA 1
ATOM 3199 C C . ALA B 1 90 ? 31.421 -25.098 24.267 1.00 17.05 90 ALA B C 1
ATOM 3200 O O . ALA B 1 90 ? 32.206 -26.009 24.007 1.00 19.80 90 ALA B O 1
ATOM 3202 N N . ALA B 1 91 ? 30.115 -25.204 24.034 1.00 20.35 91 ALA B N 1
ATOM 3203 C CA . ALA B 1 91 ? 29.553 -26.383 23.388 1.00 18.54 91 ALA B CA 1
ATOM 3204 C C . ALA B 1 91 ? 28.093 -26.089 23.087 1.00 14.75 91 ALA B C 1
ATOM 3205 O O . ALA B 1 91 ? 27.518 -25.179 23.693 1.00 17.78 91 ALA B O 1
ATOM 3207 N N . PRO B 1 92 ? 27.480 -26.828 22.162 1.00 18.97 92 PRO B N 1
ATOM 3208 C CA . PRO B 1 92 ? 26.024 -26.692 21.998 1.00 21.79 92 PRO B CA 1
ATOM 3209 C C . PRO B 1 92 ? 25.350 -27.046 23.316 1.00 18.52 92 PRO B C 1
ATOM 3210 O O . PRO B 1 92 ? 25.703 -28.033 23.962 1.00 20.18 92 PRO B O 1
ATOM 3214 N N . VAL B 1 93 ? 24.384 -26.228 23.725 1.00 24.55 93 VAL B N 1
ATOM 3215 C CA . VAL B 1 93 ? 23.757 -26.476 25.017 1.00 21.84 93 VAL B CA 1
ATOM 3216 C C . VAL B 1 93 ? 22.238 -26.517 24.863 1.00 28.83 93 VAL B C 1
ATOM 3217 O O . VAL B 1 93 ? 21.504 -25.898 25.644 1.00 31.79 93 VAL B O 1
ATOM 3221 N N . ASN B 1 94 ? 21.760 -27.286 23.882 1.00 24.59 94 ASN B N 1
ATOM 3222 C CA . ASN B 1 94 ? 20.321 -27.454 23.650 1.00 26.39 94 ASN B CA 1
ATOM 3223 C C . ASN B 1 94 ? 19.820 -28.660 24.433 1.00 31.22 94 ASN B C 1
ATOM 3224 O O . ASN B 1 94 ? 20.030 -29.810 24.037 1.00 29.18 94 ASN B O 1
ATOM 3229 N N . LEU B 1 95 ? 19.145 -28.406 25.551 1.00 27.22 95 LEU B N 1
ATOM 3230 C CA . LEU B 1 95 ? 18.553 -29.512 26.289 1.00 24.36 95 LEU B CA 1
ATOM 3231 C C . LEU B 1 95 ? 17.387 -30.114 25.511 1.00 29.70 95 LEU B C 1
ATOM 3232 O O . LEU B 1 95 ? 17.212 -31.340 25.489 1.00 31.59 95 LEU B O 1
ATOM 3237 N N . TRP B 1 96 ? 16.590 -29.266 24.860 1.00 30.68 96 TRP B N 1
ATOM 3238 C CA . TRP B 1 96 ? 15.346 -29.687 24.216 1.00 24.80 96 TRP B CA 1
ATOM 3239 C C . TRP B 1 96 ? 15.309 -29.300 22.740 1.00 27.08 96 TRP B C 1
ATOM 3240 O O . TRP B 1 96 ? 14.364 -28.643 22.285 1.00 23.52 96 TRP B O 1
ATOM 3251 N N . ALA B 1 97 ? 16.306 -29.721 21.972 1.00 24.66 97 ALA B N 1
ATOM 3252 C CA . ALA B 1 97 ? 16.367 -29.330 20.569 1.00 28.16 97 ALA B CA 1
ATOM 3253 C C . ALA B 1 97 ? 15.217 -29.925 19.764 1.00 26.01 97 ALA B C 1
ATOM 3254 O O . ALA B 1 97 ? 14.788 -31.062 19.991 1.00 21.51 97 ALA B O 1
ATOM 3256 N N . GLN B 1 98 ? 14.743 -29.154 18.784 1.00 30.54 98 GLN B N 1
ATOM 3257 C CA . GLN B 1 98 ? 13.731 -29.656 17.861 1.00 23.26 98 GLN B CA 1
ATOM 3258 C C . GLN B 1 98 ? 14.218 -30.896 17.124 1.00 24.62 98 GLN B C 1
ATOM 3259 O O . GLN B 1 98 ? 13.457 -31.849 16.916 1.00 26.82 98 GLN B O 1
ATOM 3265 N N . ASP B 1 99 ? 15.489 -30.906 16.715 1.00 26.89 99 ASP B N 1
ATOM 3266 C CA . ASP B 1 99 ? 16.077 -31.991 15.928 1.00 23.52 99 ASP B CA 1
ATOM 3267 C C . ASP B 1 99 ? 17.435 -32.297 16.548 1.00 23.84 99 ASP B C 1
ATOM 3268 O O . ASP B 1 99 ? 18.476 -31.874 16.033 1.00 25.44 99 ASP B O 1
ATOM 3273 N N . PRO B 1 100 ? 17.458 -33.022 17.668 1.00 27.36 100 PRO B N 1
ATOM 3274 C CA . PRO B 1 100 ? 18.711 -33.114 18.442 1.00 19.96 100 PRO B CA 1
ATOM 3275 C C . PRO B 1 100 ? 19.858 -33.793 17.710 1.00 24.92 100 PRO B C 1
ATOM 3276 O O . PRO B 1 100 ? 21.014 -33.431 17.937 1.00 20.52 100 PRO B O 1
ATOM 3280 N N . GLU B 1 101 ? 19.586 -34.741 16.819 1.00 23.81 101 GLU B N 1
ATOM 3281 C CA . GLU B 1 101 ? 20.679 -35.333 16.063 1.00 29.24 101 GLU B CA 1
ATOM 3282 C C . GLU B 1 101 ? 21.444 -34.269 15.278 1.00 26.79 101 GLU B C 1
ATOM 3283 O O . GLU B 1 101 ? 22.686 -34.255 15.276 1.00 27.52 101 GLU B O 1
ATOM 3289 N N . LYS B 1 102 ? 20.723 -33.345 14.639 1.00 26.08 102 LYS B N 1
ATOM 3290 C CA . LYS B 1 102 ? 21.325 -32.321 13.789 1.00 25.46 102 LYS B CA 1
ATOM 3291 C C . LYS B 1 102 ? 21.759 -31.078 14.549 1.00 28.35 102 LYS B C 1
ATOM 3292 O O . LYS B 1 102 ? 22.760 -30.448 14.184 1.00 25.65 102 LYS B O 1
ATOM 3298 N N . GLN B 1 103 ? 21.020 -30.684 15.582 1.00 19.45 103 GLN B N 1
ATOM 3299 C CA . GLN B 1 103 ? 21.284 -29.423 16.250 1.00 20.84 103 GLN B CA 1
ATOM 3300 C C . GLN B 1 103 ? 22.099 -29.584 17.523 1.00 18.95 103 GLN B C 1
ATOM 3301 O O . GLN B 1 103 ? 22.635 -28.593 18.021 1.00 24.20 103 GLN B O 1
ATOM 3307 N N . GLN B 1 104 ? 22.205 -30.794 18.052 1.00 20.64 104 GLN B N 1
ATOM 3308 C CA . GLN B 1 104 ? 22.875 -30.962 19.335 1.00 23.19 104 GLN B CA 1
ATOM 3309 C C . GLN B 1 104 ? 23.966 -32.025 19.281 1.00 22.00 104 GLN B C 1
ATOM 3310 O O . GLN B 1 104 ? 25.121 -31.758 19.651 1.00 19.21 104 GLN B O 1
ATOM 3316 N N . ILE B 1 105 ? 23.623 -33.224 18.805 1.00 17.65 105 ILE B N 1
ATOM 3317 C CA . ILE B 1 105 ? 24.566 -34.339 18.859 1.00 17.88 105 ILE B CA 1
ATOM 3318 C C . ILE B 1 105 ? 25.687 -34.152 17.839 1.00 26.22 105 ILE B C 1
ATOM 3319 O O . ILE B 1 105 ? 26.872 -34.085 18.193 1.00 25.83 105 ILE B O 1
ATOM 3324 N N . GLU B 1 106 ? 25.337 -34.075 16.561 1.00 21.66 106 GLU B N 1
ATOM 3325 C CA . GLU B 1 106 ? 26.381 -33.959 15.546 1.00 22.53 106 GLU B CA 1
ATOM 3326 C C . GLU B 1 106 ? 27.239 -32.718 15.742 1.00 22.09 106 GLU B C 1
ATOM 3327 O O . GLU B 1 106 ? 28.473 -32.837 15.661 1.00 22.45 106 GLU B O 1
ATOM 3333 N N . PRO B 1 107 ? 26.682 -31.533 16.001 1.00 24.01 107 PRO B N 1
ATOM 3334 C CA . PRO B 1 107 ? 27.539 -30.361 16.219 1.00 20.67 107 PRO B CA 1
ATOM 3335 C C . PRO B 1 107 ? 28.433 -30.480 17.447 1.00 25.71 107 PRO B C 1
ATOM 3336 O O . PRO B 1 107 ? 29.566 -29.979 17.413 1.00 22.70 107 PRO B O 1
ATOM 3340 N N . SER B 1 108 ? 27.957 -31.084 18.549 1.00 19.27 108 SER B N 1
ATOM 3341 C CA . SER B 1 108 ? 28.844 -31.262 19.705 1.00 21.09 108 SER B CA 1
ATOM 3342 C C . SER B 1 108 ? 30.045 -32.127 19.356 1.00 19.69 108 SER B C 1
ATOM 3343 O O . SER B 1 108 ? 31.180 -31.779 19.693 1.00 22.51 108 SER B O 1
ATOM 3346 N N . VAL B 1 109 ? 29.823 -33.275 18.709 1.00 20.14 109 VAL B N 1
ATOM 3347 C CA . VAL B 1 109 ? 30.962 -34.141 18.407 1.00 21.16 109 VAL B CA 1
ATOM 3348 C C . VAL B 1 109 ? 31.930 -33.431 17.461 1.00 23.79 109 VAL B C 1
ATOM 3349 O O . VAL B 1 109 ? 33.147 -33.414 17.683 1.00 25.14 109 VAL B O 1
ATOM 3353 N N . ARG B 1 110 ? 31.406 -32.842 16.384 1.00 21.32 110 ARG B N 1
ATOM 3354 C CA . ARG B 1 110 ? 32.279 -32.208 15.399 1.00 23.32 110 ARG B CA 1
ATOM 3355 C C . ARG B 1 110 ? 33.014 -31.013 15.996 1.00 27.49 110 ARG B C 1
ATOM 3356 O O . ARG B 1 110 ? 34.223 -30.844 15.779 1.00 27.02 110 ARG B O 1
ATOM 3364 N N . GLY B 1 111 ? 32.306 -30.178 16.758 1.00 22.76 111 GLY B N 1
ATOM 3365 C CA . GLY B 1 111 ? 32.945 -29.011 17.343 1.00 24.31 111 GLY B CA 1
ATOM 3366 C C . GLY B 1 111 ? 34.035 -29.373 18.334 1.00 25.27 111 GLY B C 1
ATOM 3367 O O . GLY B 1 111 ? 35.061 -28.689 18.425 1.00 22.52 111 GLY B O 1
ATOM 3368 N N . THR B 1 112 ? 33.835 -30.457 19.089 1.00 21.23 112 THR B N 1
ATOM 3369 C CA . THR B 1 112 ? 34.877 -30.880 20.018 1.00 22.86 112 THR B CA 1
ATOM 3370 C C . THR B 1 112 ? 36.092 -31.400 19.266 1.00 31.25 112 THR B C 1
ATOM 3371 O O . THR B 1 112 ? 37.232 -31.098 19.646 1.00 23.06 112 THR B O 1
ATOM 3375 N N . LEU B 1 113 ? 35.879 -32.155 18.177 1.00 27.42 113 LEU B N 1
ATOM 3376 C CA . LEU B 1 113 ? 37.030 -32.594 17.390 1.00 27.99 113 LEU B CA 1
ATOM 3377 C C . LEU B 1 113 ? 37.742 -31.408 16.757 1.00 29.16 113 LEU B C 1
ATOM 3378 O O . LEU B 1 113 ? 38.977 -31.342 16.785 1.00 27.22 113 LEU B O 1
ATOM 3383 N N . ASN B 1 114 ? 36.990 -30.473 16.165 1.00 23.93 114 ASN B N 1
ATOM 3384 C CA . ASN B 1 114 ? 37.590 -29.222 15.705 1.00 24.25 114 ASN B CA 1
ATOM 3385 C C . ASN B 1 114 ? 38.488 -28.617 16.776 1.00 28.55 114 ASN B C 1
ATOM 3386 O O . ASN B 1 114 ? 39.627 -28.223 16.505 1.00 25.57 114 ASN B O 1
ATOM 3391 N N . ALA B 1 115 ? 37.971 -28.499 18.000 1.00 25.43 115 ALA B N 1
ATOM 3392 C CA . ALA B 1 115 ? 38.727 -27.819 19.046 1.00 26.99 115 ALA B CA 1
ATOM 3393 C C . ALA B 1 115 ? 39.980 -28.602 19.416 1.00 23.17 115 ALA B C 1
ATOM 3394 O O . ALA B 1 115 ? 41.071 -28.027 19.512 1.00 26.03 115 ALA B O 1
ATOM 3396 N N . VAL B 1 116 ? 39.845 -29.910 19.657 1.00 19.59 116 VAL B N 1
ATOM 3397 C CA . VAL B 1 116 ? 41.013 -30.691 20.066 1.00 19.64 116 VAL B CA 1
ATOM 3398 C C . VAL B 1 116 ? 42.055 -30.687 18.957 1.00 29.63 116 VAL B C 1
ATOM 3399 O O . VAL B 1 116 ? 43.261 -30.616 19.217 1.00 26.31 116 VAL B O 1
ATOM 3403 N N . ARG B 1 117 ? 41.603 -30.749 17.706 1.00 25.80 117 ARG B N 1
ATOM 3404 C CA . ARG B 1 117 ? 42.526 -30.661 16.574 1.00 25.71 117 ARG B CA 1
ATOM 3405 C C . ARG B 1 117 ? 43.346 -29.379 16.641 1.00 23.72 117 ARG B C 1
ATOM 3406 O O . ARG B 1 117 ? 44.570 -29.395 16.463 1.00 31.86 117 ARG B O 1
ATOM 3414 N N . SER B 1 118 ? 42.687 -28.246 16.890 1.00 28.30 118 SER B N 1
ATOM 3415 C CA . SER B 1 118 ? 43.428 -27.001 17.036 1.00 25.04 118 SER B CA 1
ATOM 3416 C C . SER B 1 118 ? 44.451 -27.107 18.158 1.00 34.86 118 SER B C 1
ATOM 3417 O O . SER B 1 118 ? 45.586 -26.634 18.017 1.00 25.74 118 SER B O 1
ATOM 3420 N N . CYS B 1 119 ? 44.070 -27.740 19.276 1.00 26.04 119 CYS B N 1
ATOM 3421 C CA . CYS B 1 119 ? 44.996 -27.895 20.397 1.00 22.84 119 CYS B CA 1
ATOM 3422 C C . CYS B 1 119 ? 46.230 -28.685 19.991 1.00 31.04 119 CYS B C 1
ATOM 3423 O O . CYS B 1 119 ? 47.354 -28.336 20.374 1.00 30.17 119 CYS B O 1
ATOM 3426 N N . VAL B 1 120 ? 46.038 -29.774 19.243 1.00 29.69 120 VAL B N 1
ATOM 3427 C CA . VAL B 1 120 ? 47.183 -30.516 18.728 1.00 27.39 120 VAL B CA 1
ATOM 3428 C C . VAL B 1 120 ? 47.998 -29.644 17.778 1.00 33.98 120 VAL B C 1
ATOM 3429 O O . VAL B 1 120 ? 49.235 -29.610 17.847 1.00 35.25 120 VAL B O 1
ATOM 3433 N N . LYS B 1 121 ? 47.318 -28.913 16.889 1.00 31.77 121 LYS B N 1
ATOM 3434 C CA . LYS B 1 121 ? 48.016 -28.061 15.928 1.00 38.98 121 LYS B CA 1
ATOM 3435 C C . LYS B 1 121 ? 48.948 -27.074 16.622 1.00 33.80 121 LYS B C 1
ATOM 3436 O O . LYS B 1 121 ? 50.061 -26.825 16.145 1.00 34.15 121 LYS B O 1
ATOM 3442 N N . ALA B 1 122 ? 48.507 -26.479 17.733 1.00 29.28 122 ALA B N 1
ATOM 3443 C CA . ALA B 1 122 ? 49.326 -25.457 18.383 1.00 37.40 122 ALA B CA 1
ATOM 3444 C C . ALA B 1 122 ? 50.668 -26.014 18.850 1.00 31.36 122 ALA B C 1
ATOM 3445 O O . ALA B 1 122 ? 51.632 -25.255 18.993 1.00 33.82 122 ALA B O 1
ATOM 3447 N N . GLY B 1 123 ? 50.739 -27.312 19.128 1.00 29.85 123 GLY B N 1
ATOM 3448 C CA . GLY B 1 123 ? 51.953 -27.940 19.617 1.00 25.73 123 GLY B CA 1
ATOM 3449 C C . GLY B 1 123 ? 52.360 -27.619 21.046 1.00 34.45 123 GLY B C 1
ATOM 3450 O O . GLY B 1 123 ? 53.054 -28.417 21.684 1.00 36.99 123 GLY B O 1
ATOM 3451 N N . THR B 1 124 ? 51.937 -26.467 21.567 1.00 27.61 124 THR B N 1
ATOM 3452 C CA . THR B 1 124 ? 52.326 -26.030 22.902 1.00 20.57 124 THR B CA 1
ATOM 3453 C C . THR B 1 124 ? 51.399 -26.523 24.009 1.00 30.43 124 THR B C 1
ATOM 3454 O O . THR B 1 124 ? 51.768 -26.434 25.183 1.00 27.11 124 THR B O 1
ATOM 3458 N N . VAL B 1 125 ? 50.213 -27.034 23.679 1.00 29.00 125 VAL B N 1
ATOM 3459 C CA . VAL B 1 125 ? 49.242 -27.360 24.719 1.00 26.20 125 VAL B CA 1
ATOM 3460 C C . VAL B 1 125 ? 49.706 -28.582 25.500 1.00 20.92 125 VAL B C 1
ATOM 3461 O O . VAL B 1 125 ? 49.811 -29.688 24.955 1.00 26.94 125 VAL B O 1
ATOM 3465 N N . ARG B 1 126 ? 49.950 -28.391 26.803 1.00 25.50 126 ARG B N 1
ATOM 3466 C CA . ARG B 1 126 ? 50.365 -29.483 27.684 1.00 28.11 126 ARG B CA 1
ATOM 3467 C C . ARG B 1 126 ? 49.185 -30.387 28.031 1.00 37.91 126 ARG B C 1
ATOM 3468 O O . ARG B 1 126 ? 49.346 -31.603 28.204 1.00 25.87 126 ARG B O 1
ATOM 3476 N N . ARG B 1 127 ? 48.000 -29.800 28.195 1.00 25.27 127 ARG B N 1
ATOM 3477 C CA . ARG B 1 127 ? 46.824 -30.565 28.576 1.00 19.65 127 ARG B CA 1
ATOM 3478 C C . ARG B 1 127 ? 45.579 -29.843 28.095 1.00 18.30 127 ARG B C 1
ATOM 3479 O O . ARG B 1 127 ? 45.501 -28.611 28.141 1.00 21.71 127 ARG B O 1
ATOM 3487 N N . VAL B 1 128 ? 44.623 -30.627 27.619 1.00 21.72 128 VAL B N 1
ATOM 3488 C CA . VAL B 1 128 ? 43.285 -30.149 27.295 1.00 22.74 128 VAL B CA 1
ATOM 3489 C C . VAL B 1 128 ? 42.371 -30.543 28.444 1.00 17.69 128 VAL B C 1
ATOM 3490 O O . VAL B 1 128 ? 42.351 -31.707 28.850 1.00 19.98 128 VAL B O 1
ATOM 3494 N N . ILE B 1 129 ? 41.615 -29.582 28.965 1.00 18.43 129 ILE B N 1
ATOM 3495 C CA . ILE B 1 129 ? 40.593 -29.850 29.971 1.00 17.78 129 ILE B CA 1
ATOM 3496 C C . ILE B 1 129 ? 39.249 -29.689 29.276 1.00 16.72 129 ILE B C 1
ATOM 3497 O O . ILE B 1 129 ? 38.883 -28.582 28.880 1.00 19.56 129 ILE B O 1
ATOM 3502 N N . LEU B 1 130 ? 38.531 -30.789 29.109 1.00 17.11 130 LEU B N 1
ATOM 3503 C CA . LEU B 1 130 ? 37.254 -30.785 28.413 1.00 17.75 130 LEU B CA 1
ATOM 3504 C C . LEU B 1 130 ? 36.143 -30.733 29.456 1.00 18.19 130 LEU B C 1
ATOM 3505 O O . LEU B 1 130 ? 36.107 -31.583 30.346 1.00 18.60 130 LEU B O 1
ATOM 3510 N N . THR B 1 131 ? 35.267 -29.733 29.363 1.00 16.12 131 THR B N 1
ATOM 3511 C CA . THR B 1 131 ? 34.102 -29.662 30.250 1.00 16.24 131 THR B CA 1
ATOM 3512 C C . THR B 1 131 ? 32.963 -30.390 29.557 1.00 22.16 131 THR B C 1
ATOM 3513 O O . THR B 1 131 ? 32.417 -29.893 28.561 1.00 20.40 131 THR B O 1
ATOM 3517 N N . SER B 1 132 ? 32.622 -31.572 30.065 1.00 19.79 132 SER B N 1
ATOM 3518 C CA . SER B 1 132 ? 31.431 -32.286 29.610 1.00 20.81 132 SER B CA 1
ATOM 3519 C C . SER B 1 132 ? 30.311 -32.066 30.623 1.00 18.21 132 SER B C 1
ATOM 3520 O O . SER B 1 132 ? 30.119 -30.941 31.076 1.00 17.32 132 SER B O 1
ATOM 3523 N N . SER B 1 133 ? 29.566 -33.113 30.978 1.00 18.09 133 SER B N 1
ATOM 3524 C CA . SER B 1 133 ? 28.505 -32.932 31.968 1.00 15.82 133 SER B CA 1
ATOM 3525 C C . SER B 1 133 ? 28.238 -34.258 32.671 1.00 12.99 133 SER B C 1
ATOM 3526 O O . SER B 1 133 ? 28.438 -35.334 32.108 1.00 18.68 133 SER B O 1
ATOM 3529 N N . ALA B 1 134 ? 27.716 -34.161 33.897 1.00 16.75 134 ALA B N 1
ATOM 3530 C CA . ALA B 1 134 ? 27.177 -35.344 34.554 1.00 20.18 134 ALA B CA 1
ATOM 3531 C C . ALA B 1 134 ? 26.069 -35.984 33.727 1.00 20.91 134 ALA B C 1
ATOM 3532 O O . ALA B 1 134 ? 25.749 -37.157 33.928 1.00 19.92 134 ALA B O 1
ATOM 3534 N N . ALA B 1 135 ? 25.499 -35.245 32.774 1.00 19.84 135 ALA B N 1
ATOM 3535 C CA . ALA B 1 135 ? 24.530 -35.862 31.876 1.00 17.95 135 ALA B CA 1
ATOM 3536 C C . ALA B 1 135 ? 25.146 -37.001 31.078 1.00 22.24 135 ALA B C 1
ATOM 3537 O O . ALA B 1 135 ? 24.414 -37.845 30.544 1.00 21.25 135 ALA B O 1
ATOM 3539 N N . GLY B 1 136 ? 26.473 -37.037 30.953 1.00 22.38 136 GLY B N 1
ATOM 3540 C CA . GLY B 1 136 ? 27.089 -38.155 30.294 1.00 19.75 136 GLY B CA 1
ATOM 3541 C C . GLY B 1 136 ? 27.366 -39.337 31.191 1.00 18.04 136 GLY B C 1
ATOM 3542 O O . GLY B 1 136 ? 27.889 -40.354 30.725 1.00 21.87 136 GLY B O 1
ATOM 3543 N N . VAL B 1 137 ? 26.985 -39.235 32.463 1.00 18.14 137 VAL B N 1
ATOM 3544 C CA . VAL B 1 137 ? 27.324 -40.225 33.483 1.00 22.50 137 VAL B CA 1
ATOM 3545 C C . VAL B 1 137 ? 26.109 -41.013 33.933 1.00 25.74 137 VAL B C 1
ATOM 3546 O O . VAL B 1 137 ? 26.138 -42.246 33.971 1.00 21.60 137 VAL B O 1
ATOM 3550 N N . TYR B 1 138 ? 25.030 -40.315 34.287 1.00 21.43 138 TYR B N 1
ATOM 3551 C CA . TYR B 1 138 ? 24.081 -40.844 35.250 1.00 23.88 138 TYR B CA 1
ATOM 3552 C C . TYR B 1 138 ? 22.778 -41.370 34.662 1.00 24.14 138 TYR B C 1
ATOM 3553 O O . TYR B 1 138 ? 21.886 -41.736 35.432 1.00 24.58 138 TYR B O 1
ATOM 3562 N N . ILE B 1 139 ? 22.644 -41.449 33.340 1.00 22.85 139 ILE B N 1
ATOM 3563 C CA . ILE B 1 139 ? 21.444 -42.066 32.768 1.00 27.56 139 ILE B CA 1
ATOM 3564 C C . ILE B 1 139 ? 21.639 -43.579 32.829 1.00 21.50 139 ILE B C 1
ATOM 3565 O O . ILE B 1 139 ? 22.266 -44.176 31.951 1.00 27.73 139 ILE B O 1
ATOM 3570 N N . ARG B 1 140 ? 21.082 -44.213 33.865 1.00 26.62 140 ARG B N 1
ATOM 3571 C CA . ARG B 1 140 ? 21.341 -45.620 34.168 1.00 29.60 140 ARG B CA 1
ATOM 3572 C C . ARG B 1 140 ? 20.027 -46.327 34.483 1.00 39.16 140 ARG B C 1
ATOM 3573 O O . ARG B 1 140 ? 19.705 -46.571 35.655 1.00 34.03 140 ARG B O 1
ATOM 3581 N N . PRO B 1 141 ? 19.246 -46.683 33.454 1.00 37.94 141 PRO B N 1
ATOM 3582 C CA . PRO B 1 141 ? 17.965 -47.369 33.695 1.00 38.89 141 PRO B CA 1
ATOM 3583 C C . PRO B 1 141 ? 18.123 -48.818 34.126 1.00 39.22 141 PRO B C 1
ATOM 3584 O O . PRO B 1 141 ? 17.118 -49.466 34.450 1.00 35.44 141 PRO B O 1
ATOM 3588 N N . ASP B 1 142 ? 19.346 -49.346 34.127 1.00 33.63 142 ASP B N 1
ATOM 3589 C CA . ASP B 1 142 ? 19.597 -50.703 34.592 1.00 36.83 142 ASP B CA 1
ATOM 3590 C C . ASP B 1 142 ? 19.701 -50.791 36.108 1.00 42.71 142 ASP B C 1
ATOM 3591 O O . ASP B 1 142 ? 19.625 -51.897 36.656 1.00 50.47 142 ASP B O 1
ATOM 3596 N N . LEU B 1 143 ? 19.881 -49.667 36.800 1.00 31.11 143 LEU B N 1
ATOM 3597 C CA . LEU B 1 143 ? 19.973 -49.674 38.258 1.00 39.99 143 LEU B CA 1
ATOM 3598 C C . LEU B 1 143 ? 18.586 -49.464 38.857 1.00 45.85 143 LEU B C 1
ATOM 3599 O O . LEU B 1 143 ? 17.999 -48.388 38.716 1.00 45.43 143 LEU B O 1
ATOM 3604 N N . GLN B 1 144 ? 18.076 -50.488 39.540 1.00 44.50 144 GLN B N 1
ATOM 3605 C CA . GLN B 1 144 ? 16.783 -50.429 40.210 1.00 39.28 144 GLN B CA 1
ATOM 3606 C C . GLN B 1 144 ? 16.969 -50.287 41.715 1.00 45.36 144 GLN B C 1
ATOM 3607 O O . GLN B 1 144 ? 17.962 -50.749 42.284 1.00 45.23 144 GLN B O 1
ATOM 3613 N N . GLY B 1 145 ? 15.994 -49.650 42.359 1.00 48.52 145 GLY B N 1
ATOM 3614 C CA . GLY B 1 145 ? 16.072 -49.420 43.787 1.00 48.37 145 GLY B CA 1
ATOM 3615 C C . GLY B 1 145 ? 17.057 -48.321 44.136 1.00 44.36 145 GLY B C 1
ATOM 3616 O O . GLY B 1 145 ? 17.554 -47.587 43.277 1.00 46.49 145 GLY B O 1
ATOM 3617 N N . ASP B 1 146 ? 17.337 -48.205 45.436 1.00 39.66 146 ASP B N 1
ATOM 3618 C CA . ASP B 1 146 ? 18.226 -47.174 45.948 1.00 46.13 146 ASP B CA 1
ATOM 3619 C C . ASP B 1 146 ? 19.525 -47.798 46.461 1.00 44.92 146 ASP B C 1
ATOM 3620 O O . ASP B 1 146 ? 19.793 -48.990 46.259 1.00 40.81 146 ASP B O 1
ATOM 3625 N N . GLY B 1 147 ? 20.342 -46.977 47.123 1.00 34.54 147 GLY B N 1
ATOM 3626 C CA . GLY B 1 147 ? 21.651 -47.396 47.584 1.00 43.78 147 GLY B CA 1
ATOM 3627 C C . GLY B 1 147 ? 22.731 -47.444 46.524 1.00 46.86 147 GLY B C 1
ATOM 3628 O O . GLY B 1 147 ? 23.799 -48.017 46.774 1.00 43.03 147 GLY B O 1
ATOM 3629 N N . HIS B 1 148 ? 22.499 -46.863 45.351 1.00 33.82 148 HIS B N 1
ATOM 3630 C CA . HIS B 1 148 ? 23.489 -46.874 44.283 1.00 36.82 148 HIS B CA 1
ATOM 3631 C C . HIS B 1 148 ? 24.416 -45.666 44.394 1.00 26.35 148 HIS B C 1
ATOM 3632 O O . HIS B 1 148 ? 24.025 -44.593 44.860 1.00 29.21 148 HIS B O 1
ATOM 3639 N N . ALA B 1 149 ? 25.665 -45.855 43.976 1.00 33.30 149 ALA B N 1
ATOM 3640 C CA . ALA B 1 149 ? 26.640 -44.776 43.920 1.00 26.81 149 ALA B CA 1
ATOM 3641 C C . ALA B 1 149 ? 27.351 -44.876 42.580 1.00 34.92 149 ALA B C 1
ATOM 3642 O O . ALA B 1 149 ? 27.877 -45.938 42.232 1.00 33.78 149 ALA B O 1
ATOM 3644 N N . LEU B 1 150 ? 27.331 -43.790 41.810 1.00 27.04 150 LEU B N 1
ATOM 3645 C CA . LEU B 1 150 ? 27.960 -43.782 40.501 1.00 24.69 150 LEU B CA 1
ATOM 3646 C C . LEU B 1 150 ? 29.339 -43.157 40.589 1.00 19.97 150 LEU B C 1
ATOM 3647 O O . LEU B 1 150 ? 29.566 -42.228 41.369 1.00 26.22 150 LEU B O 1
ATOM 3652 N N . ASP B 1 151 ? 30.252 -43.679 39.784 1.00 26.60 151 ASP B N 1
ATOM 3653 C CA . ASP B 1 151 ? 31.535 -43.024 39.594 1.00 29.60 151 ASP B CA 1
ATOM 3654 C C . ASP B 1 151 ? 31.819 -42.922 38.104 1.00 30.53 151 ASP B C 1
ATOM 3655 O O . ASP B 1 151 ? 30.932 -43.159 37.277 1.00 24.18 151 ASP B O 1
ATOM 3660 N N . GLU B 1 152 ? 33.063 -42.597 37.759 1.00 26.88 152 GLU B N 1
ATOM 3661 C CA . GLU B 1 152 ? 33.448 -42.286 36.390 1.00 24.64 152 GLU B CA 1
ATOM 3662 C C . GLU B 1 152 ? 33.371 -43.483 35.460 1.00 23.92 152 GLU B C 1
ATOM 3663 O O . GLU B 1 152 ? 33.519 -43.306 34.247 1.00 26.91 152 GLU B O 1
ATOM 3669 N N . ASP B 1 153 ? 33.158 -44.689 35.987 1.00 23.19 153 ASP B N 1
ATOM 3670 C CA . ASP B 1 153 ? 32.939 -45.843 35.127 1.00 30.36 153 ASP B CA 1
ATOM 3671 C C . ASP B 1 153 ? 31.501 -45.928 34.631 1.00 26.87 153 ASP B C 1
ATOM 3672 O O . ASP B 1 153 ? 31.211 -46.746 33.747 1.00 26.22 153 ASP B O 1
ATOM 3677 N N . SER B 1 154 ? 30.604 -45.109 35.172 1.00 27.90 154 SER B N 1
ATOM 3678 C CA . SER B 1 154 ? 29.223 -45.054 34.707 1.00 23.94 154 SER B CA 1
ATOM 3679 C C . SER B 1 154 ? 29.118 -44.122 33.509 1.00 22.66 154 SER B C 1
ATOM 3680 O O . SER B 1 154 ? 29.589 -42.977 33.557 1.00 21.52 154 SER B O 1
ATOM 3683 N N . TRP B 1 155 ? 28.482 -44.609 32.446 1.00 22.36 155 TRP B N 1
ATOM 3684 C CA . TRP B 1 155 ? 28.225 -43.847 31.233 1.00 23.23 155 TRP B CA 1
ATOM 3685 C C . TRP B 1 155 ? 26.729 -43.860 30.947 1.00 22.65 155 TRP B C 1
ATOM 3686 O O . TRP B 1 155 ? 26.058 -44.870 31.161 1.00 25.09 155 TRP B O 1
ATOM 3697 N N . SER B 1 156 ? 26.217 -42.744 30.448 1.00 23.20 156 SER B N 1
ATOM 3698 C CA . SER B 1 156 ? 24.796 -42.665 30.143 1.00 19.56 156 SER B CA 1
ATOM 3699 C C . SER B 1 156 ? 24.451 -43.630 29.013 1.00 21.69 156 SER B C 1
ATOM 3700 O O . SER B 1 156 ? 25.196 -43.772 28.034 1.00 25.88 156 SER B O 1
ATOM 3703 N N . ASP B 1 157 ? 23.303 -44.294 29.152 1.00 22.89 157 ASP B N 1
ATOM 3704 C CA . ASP B 1 157 ? 22.861 -45.358 28.253 1.00 23.55 157 ASP B CA 1
ATOM 3705 C C . ASP B 1 157 ? 22.350 -44.736 26.959 1.00 28.42 157 ASP B C 1
ATOM 3706 O O . ASP B 1 157 ? 21.185 -44.365 26.843 1.00 26.53 157 ASP B O 1
ATOM 3711 N N . VAL B 1 158 ? 23.235 -44.634 25.964 1.00 22.04 158 VAL B N 1
ATOM 3712 C CA . VAL B 1 158 ? 22.874 -43.959 24.722 1.00 19.84 158 VAL B CA 1
ATOM 3713 C C . VAL B 1 158 ? 21.760 -44.718 24.005 1.00 31.95 158 VAL B C 1
ATOM 3714 O O . VAL B 1 158 ? 20.796 -44.116 23.513 1.00 25.50 158 VAL B O 1
ATOM 3718 N N . ASP B 1 159 ? 21.861 -46.050 23.958 1.00 26.90 159 ASP B N 1
ATOM 3719 C CA . ASP B 1 159 ? 20.860 -46.853 23.253 1.00 29.29 159 ASP B CA 1
ATOM 3720 C C . ASP B 1 159 ? 19.478 -46.654 23.861 1.00 27.05 159 ASP B C 1
ATOM 3721 O O . ASP B 1 159 ? 18.477 -46.528 23.138 1.00 29.10 159 ASP B O 1
ATOM 3726 N N . PHE B 1 160 ? 19.406 -46.621 25.192 1.00 22.82 160 PHE B N 1
ATOM 3727 C CA . PHE B 1 160 ? 18.145 -46.362 25.874 1.00 27.50 160 PHE B CA 1
ATOM 3728 C C . PHE B 1 160 ? 17.623 -44.976 25.542 1.00 27.86 160 PHE B C 1
ATOM 3729 O O . PHE B 1 160 ? 16.426 -44.792 25.290 1.00 24.18 160 PHE B O 1
ATOM 3737 N N . LEU B 1 161 ? 18.515 -43.988 25.540 1.00 23.45 161 LEU B N 1
ATOM 3738 C CA . LEU B 1 161 ? 18.126 -42.603 25.300 1.00 20.28 161 LEU B CA 1
ATOM 3739 C C . LEU B 1 161 ? 17.547 -42.426 23.899 1.00 18.56 161 LEU B C 1
ATOM 3740 O O . LEU B 1 161 ? 16.544 -41.721 23.716 1.00 21.61 161 LEU B O 1
ATOM 3745 N N . ARG B 1 162 ? 18.175 -43.039 22.893 1.00 22.79 162 ARG B N 1
ATOM 3746 C CA . ARG B 1 162 ? 17.669 -42.905 21.530 1.00 29.67 162 ARG B CA 1
ATOM 3747 C C . ARG B 1 162 ? 16.391 -43.706 21.327 1.00 28.54 162 ARG B C 1
ATOM 3748 O O . ARG B 1 162 ? 15.518 -43.285 20.561 1.00 26.43 162 ARG B O 1
ATOM 3756 N N . ALA B 1 163 ? 16.257 -44.847 22.007 1.00 28.07 163 ALA B N 1
ATOM 3757 C CA . ALA B 1 163 ? 15.042 -45.648 21.877 1.00 32.03 163 ALA B CA 1
ATOM 3758 C C . ALA B 1 163 ? 13.838 -44.959 22.512 1.00 29.89 163 ALA B C 1
ATOM 3759 O O . ALA B 1 163 ? 12.722 -45.023 21.973 1.00 33.13 163 ALA B O 1
ATOM 3761 N N . ASN B 1 164 ? 14.021 -44.322 23.674 1.00 22.74 164 ASN B N 1
ATOM 3762 C CA . ASN B 1 164 ? 12.888 -43.787 24.421 1.00 28.42 164 ASN B CA 1
ATOM 3763 C C . ASN B 1 164 ? 12.730 -42.276 24.361 1.00 26.31 164 ASN B C 1
ATOM 3764 O O . ASN B 1 164 ? 11.641 -41.780 24.662 1.00 19.48 164 ASN B O 1
ATOM 3769 N N . LYS B 1 165 ? 13.774 -41.547 23.985 1.00 24.33 165 LYS B N 1
ATOM 3770 C CA . LYS B 1 165 ? 13.769 -40.099 23.797 1.00 18.54 165 LYS B CA 1
ATOM 3771 C C . LYS B 1 165 ? 13.062 -39.329 24.912 1.00 20.02 165 LYS B C 1
ATOM 3772 O O . LYS B 1 165 ? 12.186 -38.495 24.636 1.00 25.26 165 LYS B O 1
ATOM 3778 N N . PRO B 1 166 ? 13.448 -39.524 26.173 1.00 20.72 166 PRO B N 1
ATOM 3779 C CA . PRO B 1 166 ? 12.979 -38.633 27.221 1.00 19.39 166 PRO B CA 1
ATOM 3780 C C . PRO B 1 166 ? 13.456 -37.216 26.951 1.00 19.56 166 PRO B C 1
ATOM 3781 O O . PRO B 1 166 ? 14.386 -37.003 26.156 1.00 21.57 166 PRO B O 1
ATOM 3785 N N . PRO B 1 167 ? 12.855 -36.216 27.586 1.00 20.12 167 PRO B N 1
ATOM 3786 C CA . PRO B 1 167 ? 13.352 -34.848 27.414 1.00 20.97 167 PRO B CA 1
ATOM 3787 C C . PRO B 1 167 ? 14.792 -34.757 27.900 1.00 28.77 167 PRO B C 1
ATOM 3788 O O . PRO B 1 167 ? 15.155 -35.327 28.934 1.00 35.55 167 PRO B O 1
ATOM 3792 N N . THR B 1 168 ? 15.603 -34.032 27.149 1.00 37.59 168 THR B N 1
ATOM 3793 C CA . THR B 1 168 ? 17.053 -33.870 27.329 1.00 23.24 168 THR B CA 1
ATOM 3794 C C . THR B 1 168 ? 17.806 -35.044 26.729 1.00 23.12 168 THR B C 1
ATOM 3795 O O . THR B 1 168 ? 19.036 -35.069 26.817 1.00 25.36 168 THR B O 1
ATOM 3799 N N . TRP B 1 169 ? 17.127 -36.016 26.121 1.00 20.75 169 TRP B N 1
ATOM 3800 C CA . TRP B 1 169 ? 17.858 -37.157 25.581 1.00 18.79 169 TRP B CA 1
ATOM 3801 C C . TRP B 1 169 ? 18.986 -36.719 24.654 1.00 20.83 169 TRP B C 1
ATOM 3802 O O . TRP B 1 169 ? 20.077 -37.286 24.694 1.00 17.59 169 TRP B O 1
ATOM 3813 N N . GLY B 1 170 ? 18.754 -35.702 23.821 1.00 16.35 170 GLY B N 1
ATOM 3814 C CA . GLY B 1 170 ? 19.779 -35.312 22.857 1.00 16.94 170 GLY B CA 1
ATOM 3815 C C . GLY B 1 170 ? 21.012 -34.736 23.529 1.00 18.55 170 GLY B C 1
ATOM 3816 O O . GLY B 1 170 ? 22.144 -34.991 23.105 1.00 20.56 170 GLY B O 1
ATOM 3817 N N . TYR B 1 171 ? 20.807 -33.953 24.587 1.00 17.15 171 TYR B N 1
ATOM 3818 C CA . TYR B 1 171 ? 21.927 -33.400 25.338 1.00 23.13 171 TYR B CA 1
ATOM 3819 C C . TYR B 1 171 ? 22.757 -34.513 25.974 1.00 23.19 171 TYR B C 1
ATOM 3820 O O . TYR B 1 171 ? 23.988 -34.551 25.826 1.00 17.44 171 TYR B O 1
ATOM 3829 N N . CYS B 1 172 ? 22.092 -35.446 26.668 1.00 19.55 172 CYS B N 1
ATOM 3830 C CA . CYS B 1 172 ? 22.794 -36.564 27.297 1.00 19.70 172 CYS B CA 1
ATOM 3831 C C . CYS B 1 172 ? 23.597 -37.359 26.280 1.00 27.57 172 CYS B C 1
ATOM 3832 O O . CYS B 1 172 ? 24.771 -37.693 26.517 1.00 24.27 172 CYS B O 1
ATOM 3835 N N . VAL B 1 173 ? 22.970 -37.700 25.149 1.00 18.28 173 VAL B N 1
ATOM 3836 C CA . VAL B 1 173 ? 23.663 -38.454 24.119 1.00 20.07 173 VAL B CA 1
ATOM 3837 C C . VAL B 1 173 ? 24.857 -37.664 23.603 1.00 16.79 173 VAL B C 1
ATOM 3838 O O . VAL B 1 173 ? 25.937 -38.220 23.393 1.00 20.12 173 VAL B O 1
ATOM 3842 N N . SER B 1 174 ? 24.683 -36.355 23.395 1.00 20.31 174 SER B N 1
ATOM 3843 C CA . SER B 1 174 ? 25.768 -35.554 22.827 1.00 18.42 174 SER B CA 1
ATOM 3844 C C . SER B 1 174 ? 26.990 -35.549 23.740 1.00 25.49 174 SER B C 1
ATOM 3845 O O . SER B 1 174 ? 28.133 -35.570 23.263 1.00 21.59 174 SER B O 1
ATOM 3848 N N . LYS B 1 175 ? 26.769 -35.532 25.056 1.00 22.31 175 LYS B N 1
ATOM 3849 C CA . LYS B 1 175 ? 27.885 -35.526 25.995 1.00 21.83 175 LYS B CA 1
ATOM 3850 C C . LYS B 1 175 ? 28.655 -36.838 25.939 1.00 20.11 175 LYS B C 1
ATOM 3851 O O . LYS B 1 175 ? 29.894 -36.837 25.909 1.00 21.06 175 LYS B O 1
ATOM 3857 N N . VAL B 1 176 ? 27.948 -37.967 25.890 1.00 19.98 176 VAL B N 1
ATOM 3858 C CA . VAL B 1 176 ? 28.627 -39.262 25.805 1.00 20.85 176 VAL B CA 1
ATOM 3859 C C . VAL B 1 176 ? 29.463 -39.340 24.536 1.00 24.69 176 VAL B C 1
ATOM 3860 O O . VAL B 1 176 ? 30.657 -39.676 24.572 1.00 19.81 176 VAL B O 1
ATOM 3864 N N . LEU B 1 177 ? 28.856 -39.024 23.385 1.00 21.38 177 LEU B N 1
ATOM 3865 C CA . LEU B 1 177 ? 29.578 -39.222 22.132 1.00 22.97 177 LEU B CA 1
ATOM 3866 C C . LEU B 1 177 ? 30.713 -38.223 21.969 1.00 23.78 177 LEU B C 1
ATOM 3867 O O . LEU B 1 177 ? 31.779 -38.583 21.452 1.00 24.10 177 LEU B O 1
ATOM 3872 N N . LEU B 1 178 ? 30.520 -36.967 22.381 1.00 19.38 178 LEU B N 1
ATOM 3873 C CA . LEU B 1 178 ? 31.625 -36.016 22.252 1.00 21.20 178 LEU B CA 1
ATOM 3874 C C . LEU B 1 178 ? 32.780 -36.381 23.177 1.00 24.46 178 LEU B C 1
ATOM 3875 O O . LEU B 1 178 ? 33.953 -36.200 22.819 1.00 24.45 178 LEU B O 1
ATOM 3880 N N . GLU B 1 179 ? 32.475 -36.905 24.360 1.00 19.51 179 GLU B N 1
ATOM 3881 C CA . GLU B 1 179 ? 33.534 -37.326 25.271 1.00 23.43 179 GLU B CA 1
ATOM 3882 C C . GLU B 1 179 ? 34.345 -38.454 24.657 1.00 22.96 179 GLU B C 1
ATOM 3883 O O . GLU B 1 179 ? 35.582 -38.405 24.611 1.00 25.71 179 GLU B O 1
ATOM 3889 N N . LYS B 1 180 ? 33.659 -39.485 24.166 1.00 23.09 180 LYS B N 1
ATOM 3890 C CA . LYS B 1 180 ? 34.372 -40.628 23.618 1.00 27.06 180 LYS B CA 1
ATOM 3891 C C . LYS B 1 180 ? 35.123 -40.263 22.349 1.00 31.77 180 LYS B C 1
ATOM 3892 O O . LYS B 1 180 ? 36.194 -40.824 22.083 1.00 31.18 180 LYS B O 1
ATOM 3898 N N . ALA B 1 181 ? 34.585 -39.334 21.560 1.00 27.45 181 ALA B N 1
ATOM 3899 C CA . ALA B 1 181 ? 35.292 -38.881 20.369 1.00 26.30 181 ALA B CA 1
ATOM 3900 C C . ALA B 1 181 ? 36.510 -38.042 20.740 1.00 33.35 181 ALA B C 1
ATOM 3901 O O . ALA B 1 181 ? 37.578 -38.181 20.127 1.00 30.24 181 ALA B O 1
ATOM 3903 N N . ALA B 1 182 ? 36.372 -37.158 21.734 1.00 26.95 182 ALA B N 1
ATOM 3904 C CA . ALA B 1 182 ? 37.510 -36.341 22.142 1.00 26.50 182 ALA B CA 1
ATOM 3905 C C . ALA B 1 182 ? 38.633 -37.210 22.690 1.00 25.32 182 ALA B C 1
ATOM 3906 O O . ALA B 1 182 ? 39.808 -36.990 22.372 1.00 30.14 182 ALA B O 1
ATOM 3908 N N . CYS B 1 183 ? 38.294 -38.196 23.524 1.00 25.69 183 CYS B N 1
ATOM 3909 C CA . CYS B 1 183 ? 39.326 -39.053 24.101 1.00 35.37 183 CYS B CA 1
ATOM 3910 C C . CYS B 1 183 ? 40.045 -39.859 23.023 1.00 43.92 183 CYS B C 1
ATOM 3911 O O . CYS B 1 183 ? 41.278 -39.975 23.045 1.00 35.76 183 CYS B O 1
ATOM 3914 N N . ARG B 1 184 ? 39.294 -40.424 22.073 1.00 28.32 184 ARG B N 1
ATOM 3915 C CA . ARG B 1 184 ? 39.919 -41.152 20.970 1.00 35.21 184 ARG B CA 1
ATOM 3916 C C . ARG B 1 184 ? 40.897 -40.267 20.215 1.00 28.53 184 ARG B C 1
ATOM 3917 O O . ARG B 1 184 ? 42.058 -40.640 19.999 1.00 33.54 184 ARG B O 1
ATOM 3925 N N . PHE B 1 185 ? 40.422 -39.104 19.764 1.00 29.08 185 PHE B N 1
ATOM 3926 C CA . PHE B 1 185 ? 41.264 -38.181 19.014 1.00 36.61 185 PHE B CA 1
ATOM 3927 C C . PHE B 1 185 ? 42.477 -37.757 19.832 1.00 37.60 185 PHE B C 1
ATOM 3928 O O . PHE B 1 185 ? 43.597 -37.686 19.310 1.00 32.27 185 PHE B O 1
ATOM 3936 N N . ALA B 1 186 ? 42.275 -37.475 21.123 1.00 25.68 186 ALA B N 1
ATOM 3937 C CA . ALA B 1 186 ? 43.387 -37.039 21.963 1.00 32.65 186 ALA B CA 1
ATOM 3938 C C . ALA B 1 186 ? 44.440 -38.128 22.087 1.00 31.18 186 ALA B C 1
ATOM 3939 O O . ALA B 1 186 ? 45.642 -37.861 21.970 1.00 32.46 186 ALA B O 1
ATOM 3941 N N . GLU B 1 187 ? 44.011 -39.361 22.338 1.00 32.14 187 GLU B N 1
ATOM 3942 C CA . GLU B 1 187 ? 44.966 -40.450 22.484 1.00 32.08 187 GLU B CA 1
ATOM 3943 C C . GLU B 1 187 ? 45.677 -40.747 21.165 1.00 38.77 187 GLU B C 1
ATOM 3944 O O . GLU B 1 187 ? 46.886 -41.005 21.155 1.00 40.94 187 GLU B O 1
ATOM 3950 N N . GLU B 1 188 ? 44.951 -40.709 20.044 1.00 32.27 188 GLU B N 1
ATOM 3951 C CA . GLU B 1 188 ? 45.589 -40.931 18.746 1.00 42.13 188 GLU B CA 1
ATOM 3952 C C . GLU B 1 188 ? 46.710 -39.935 18.488 1.00 33.13 188 GLU B C 1
ATOM 3953 O O . GLU B 1 188 ? 47.724 -40.282 17.872 1.00 43.33 188 GLU B O 1
ATOM 3959 N N . HIS B 1 189 ? 46.534 -38.687 18.911 1.00 32.72 189 HIS B N 1
ATOM 3960 C CA . HIS B 1 189 ? 47.469 -37.620 18.590 1.00 31.75 189 HIS B CA 1
ATOM 3961 C C . HIS B 1 189 ? 48.413 -37.297 19.731 1.00 26.12 189 HIS B C 1
ATOM 3962 O O . HIS B 1 189 ? 49.174 -36.330 19.631 1.00 34.88 189 HIS B O 1
ATOM 3969 N N . GLY B 1 190 ? 48.377 -38.072 20.809 1.00 26.08 190 GLY B N 1
ATOM 3970 C CA . GLY B 1 190 ? 49.384 -37.940 21.850 1.00 28.86 190 GLY B CA 1
ATOM 3971 C C . GLY B 1 190 ? 49.298 -36.679 22.681 1.00 35.79 190 GLY B C 1
ATOM 3972 O O . GLY B 1 190 ? 50.335 -36.147 23.099 1.00 31.74 190 GLY B O 1
ATOM 3973 N N . ILE B 1 191 ? 48.088 -36.181 22.937 1.00 30.16 191 ILE B N 1
ATOM 3974 C CA . ILE B 1 191 ? 47.880 -34.990 23.753 1.00 25.58 191 ILE B CA 1
ATOM 3975 C C . ILE B 1 191 ? 47.077 -35.393 24.984 1.00 29.82 191 ILE B C 1
ATOM 3976 O O . ILE B 1 191 ? 46.101 -36.145 24.874 1.00 25.30 191 ILE B O 1
ATOM 3981 N N . SER B 1 192 ? 47.506 -34.924 26.154 1.00 24.46 192 SER B N 1
ATOM 3982 C CA . SER B 1 192 ? 46.801 -35.238 27.392 1.00 24.93 192 SER B CA 1
ATOM 3983 C C . SER B 1 192 ? 45.448 -34.541 27.394 1.00 22.57 192 SER B C 1
ATOM 3984 O O . SER B 1 192 ? 45.373 -33.329 27.197 1.00 22.90 192 SER B O 1
ATOM 3987 N N . LEU B 1 193 ? 44.377 -35.306 27.602 1.00 22.96 193 LEU B N 1
ATOM 3988 C CA . LEU B 1 193 ? 43.041 -34.729 27.699 1.00 22.74 193 LEU B CA 1
ATOM 3989 C C . LEU B 1 193 ? 42.375 -35.245 28.963 1.00 24.71 193 LEU B C 1
ATOM 3990 O O . LEU B 1 193 ? 42.292 -36.457 29.176 1.00 22.85 193 LEU B O 1
ATOM 3995 N N . VAL B 1 194 ? 41.902 -34.330 29.800 1.00 23.88 194 VAL B N 1
ATOM 3996 C CA . VAL B 1 194 ? 41.187 -34.696 31.014 1.00 21.75 194 VAL B CA 1
ATOM 3997 C C . VAL B 1 194 ? 39.785 -34.121 30.907 1.00 21.65 194 VAL B C 1
ATOM 3998 O O . VAL B 1 194 ? 39.614 -32.959 30.531 1.00 19.24 194 VAL B O 1
ATOM 4002 N N . THR B 1 195 ? 38.788 -34.933 31.231 1.00 23.30 195 THR B N 1
ATOM 4003 C CA . THR B 1 195 ? 37.398 -34.519 31.111 1.00 15.94 195 THR B CA 1
ATOM 4004 C C . THR B 1 195 ? 36.801 -34.303 32.491 1.00 13.98 195 THR B C 1
ATOM 4005 O O . THR B 1 195 ? 36.953 -35.154 33.371 1.00 23.62 195 THR B O 1
ATOM 4009 N N . VAL B 1 196 ? 36.091 -33.189 32.657 1.00 18.82 196 VAL B N 1
ATOM 4010 C CA . VAL B 1 196 ? 35.354 -32.903 33.883 1.00 17.42 196 VAL B CA 1
ATOM 4011 C C . VAL B 1 196 ? 33.869 -33.014 33.567 1.00 18.14 196 VAL B C 1
ATOM 4012 O O . VAL B 1 196 ? 33.403 -32.494 32.547 1.00 20.86 196 VAL B O 1
ATOM 4016 N N . CYS B 1 197 ? 33.125 -33.696 34.439 1.00 18.42 197 CYS B N 1
ATOM 4017 C CA . CYS B 1 197 ? 31.689 -33.917 34.256 1.00 16.62 197 CYS B CA 1
ATOM 4018 C C . CYS B 1 197 ? 30.974 -33.278 35.440 1.00 20.02 197 CYS B C 1
ATOM 4019 O O . CYS B 1 197 ? 30.646 -33.961 36.418 1.00 21.31 197 CYS B O 1
ATOM 4022 N N . PRO B 1 198 ? 30.734 -31.974 35.400 1.00 17.25 198 PRO B N 1
ATOM 4023 C CA . PRO B 1 198 ? 30.068 -31.315 36.524 1.00 17.39 198 PRO B CA 1
ATOM 4024 C C . PRO B 1 198 ? 28.565 -31.561 36.536 1.00 24.56 198 PRO B C 1
ATOM 4025 O O . PRO B 1 198 ? 27.937 -31.854 35.517 1.00 17.43 198 PRO B O 1
ATOM 4029 N N . VAL B 1 199 ? 28.007 -31.477 37.741 1.00 19.37 199 VAL B N 1
ATOM 4030 C CA . VAL B 1 199 ? 26.555 -31.509 37.935 1.00 15.63 199 VAL B CA 1
ATOM 4031 C C . VAL B 1 199 ? 26.023 -30.093 37.790 1.00 22.54 199 VAL B C 1
ATOM 4032 O O . VAL B 1 199 ? 26.773 -29.180 37.435 1.00 17.30 199 VAL B O 1
ATOM 4036 N N . LEU B 1 200 ? 24.725 -29.884 38.064 1.00 16.48 200 LEU B N 1
ATOM 4037 C CA . LEU B 1 200 ? 24.170 -28.538 37.999 1.00 19.65 200 LEU B CA 1
ATOM 4038 C C . LEU B 1 200 ? 25.001 -27.552 38.806 1.00 19.91 200 LEU B C 1
ATOM 4039 O O . LEU B 1 200 ? 25.242 -27.753 40.002 1.00 16.30 200 LEU B O 1
ATOM 4044 N N . THR B 1 201 ? 25.411 -26.462 38.155 1.00 17.48 201 THR B N 1
ATOM 4045 C CA . THR B 1 201 ? 26.379 -25.512 38.698 1.00 14.65 201 THR B CA 1
ATOM 4046 C C . THR B 1 201 ? 25.701 -24.208 39.105 1.00 19.67 201 THR B C 1
ATOM 4047 O O . THR B 1 201 ? 24.935 -23.627 38.326 1.00 19.55 201 THR B O 1
ATOM 4051 N N . VAL B 1 202 ? 26.010 -23.733 40.318 1.00 19.13 202 VAL B N 1
ATOM 4052 C CA . VAL B 1 202 ? 25.297 -22.634 40.962 1.00 19.12 202 VAL B CA 1
ATOM 4053 C C . VAL B 1 202 ? 26.289 -21.570 41.420 1.00 20.14 202 VAL B C 1
ATOM 4054 O O . VAL B 1 202 ? 27.350 -21.896 41.959 1.00 19.96 202 VAL B O 1
ATOM 4058 N N . GL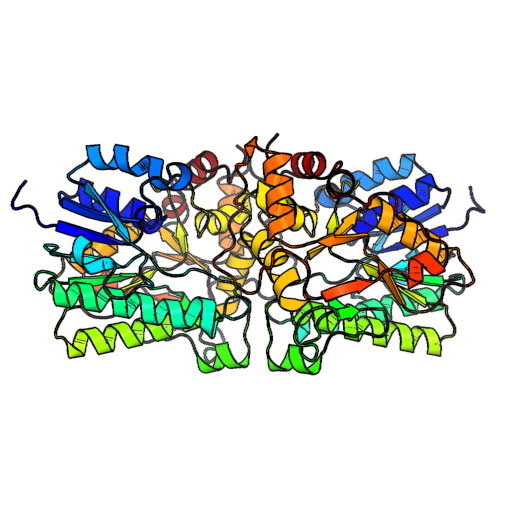Y B 1 203 ? 25.938 -20.301 41.245 1.00 17.61 203 GLY B N 1
ATOM 4059 C CA . GLY B 1 203 ? 26.666 -19.208 41.855 1.00 16.19 203 GLY B CA 1
ATOM 4060 C C . GLY B 1 203 ? 27.020 -18.126 40.852 1.00 19.66 203 GLY B C 1
ATOM 4061 O O . GLY B 1 203 ? 26.859 -18.276 39.642 1.00 21.43 203 GLY B O 1
ATOM 4062 N N . ALA B 1 204 ? 27.537 -17.024 41.395 1.00 16.34 204 ALA B N 1
ATOM 4063 C CA . ALA B 1 204 ? 27.740 -15.807 40.617 1.00 18.63 204 ALA B CA 1
ATOM 4064 C C . ALA B 1 204 ? 28.922 -15.923 39.667 1.00 22.63 204 ALA B C 1
ATOM 4065 O O . ALA B 1 204 ? 29.930 -16.573 39.963 1.00 22.61 204 ALA B O 1
ATOM 4067 N N . ALA B 1 205 ? 28.801 -15.242 38.524 1.00 19.51 205 ALA B N 1
ATOM 4068 C CA . ALA B 1 205 ? 29.859 -15.196 37.516 1.00 24.13 205 ALA B CA 1
ATOM 4069 C C . ALA B 1 205 ? 29.904 -13.824 36.845 1.00 29.69 205 ALA B C 1
ATOM 4070 O O . ALA B 1 205 ? 28.995 -12.999 37.028 1.00 24.94 205 ALA B O 1
ATOM 4072 N N . PRO B 1 206 ? 30.961 -13.512 36.092 1.00 18.80 206 PRO B N 1
ATOM 4073 C CA . PRO B 1 206 ? 31.045 -12.171 35.489 1.00 20.57 206 PRO B CA 1
ATOM 4074 C C . PRO B 1 206 ? 30.161 -11.980 34.264 1.00 21.18 206 PRO B C 1
ATOM 4075 O O . PRO B 1 206 ? 29.866 -10.826 33.925 1.00 24.36 206 PRO B O 1
ATOM 4079 N N . ALA B 1 207 ? 29.733 -13.048 33.606 1.00 19.04 207 ALA B N 1
ATOM 4080 C CA . ALA B 1 207 ? 28.960 -12.899 32.377 1.00 18.80 207 ALA B CA 1
ATOM 4081 C C . ALA B 1 207 ? 27.694 -12.079 32.635 1.00 23.96 207 ALA B C 1
ATOM 4082 O O . ALA B 1 207 ? 27.000 -12.311 33.629 1.00 24.42 207 ALA B O 1
ATOM 4084 N N . PRO B 1 208 ? 27.361 -11.121 31.764 1.00 24.30 208 PRO B N 1
ATOM 4085 C CA . PRO B 1 208 ? 26.195 -10.261 32.006 1.00 22.40 208 PRO B CA 1
ATOM 4086 C C . PRO B 1 208 ? 24.885 -10.778 31.436 1.00 29.26 208 PRO B C 1
ATOM 4087 O O . PRO B 1 208 ? 23.819 -10.256 31.810 1.00 24.90 208 PRO B O 1
ATOM 4091 N N . LYS B 1 209 ? 24.926 -11.775 30.557 1.00 19.45 209 LYS B N 1
ATOM 4092 C CA . LYS B 1 209 ? 23.747 -12.178 29.795 1.00 32.05 209 LYS B CA 1
ATOM 4093 C C . LYS B 1 209 ? 23.680 -13.703 29.711 1.00 36.60 209 LYS B C 1
ATOM 4094 O O . LYS B 1 209 ? 23.733 -14.303 28.643 1.00 41.96 209 LYS B O 1
ATOM 4100 N N . VAL B 1 210 ? 23.590 -14.356 30.865 1.00 24.16 210 VAL B N 1
ATOM 4101 C CA . VAL B 1 210 ? 23.509 -15.803 30.910 1.00 20.78 210 VAL B CA 1
ATOM 4102 C C . VAL B 1 210 ? 22.170 -16.205 31.504 1.00 22.05 210 VAL B C 1
ATOM 4103 O O . VAL B 1 210 ? 21.504 -15.442 32.214 1.00 23.29 210 VAL B O 1
ATOM 4107 N N . ARG B 1 211 ? 21.768 -17.424 31.181 1.00 16.83 211 ARG B N 1
ATOM 4108 C CA . ARG B 1 211 ? 20.573 -17.998 31.776 1.00 23.06 211 ARG B CA 1
ATOM 4109 C C . ARG B 1 211 ? 20.937 -19.364 32.334 1.00 19.19 211 ARG B C 1
ATOM 4110 O O . ARG B 1 211 ? 21.198 -19.491 33.535 1.00 21.30 211 ARG B O 1
ATOM 4118 N N . THR B 1 212 ? 20.947 -20.382 31.469 1.00 15.14 212 THR B N 1
ATOM 4119 C CA . THR B 1 212 ? 21.512 -21.696 31.761 1.00 15.17 212 THR B CA 1
ATOM 4120 C C . THR B 1 212 ? 21.115 -22.196 33.150 1.00 34.37 212 THR B C 1
ATOM 4121 O O . THR B 1 212 ? 19.933 -22.133 33.514 1.00 22.15 212 THR B O 1
ATOM 4125 N N . SER B 1 213 ? 22.074 -22.721 33.917 1.00 21.21 213 SER B N 1
ATOM 4126 C CA . SER B 1 213 ? 21.783 -23.282 35.243 1.00 19.52 213 SER B CA 1
ATOM 4127 C C . SER B 1 213 ? 21.422 -22.236 36.292 1.00 18.26 213 SER B C 1
ATOM 4128 O O . SER B 1 213 ? 20.948 -22.619 37.382 1.00 20.67 213 SER B O 1
ATOM 4131 N N . ILE B 1 214 ? 21.614 -20.946 36.013 1.00 15.78 214 ILE B N 1
ATOM 4132 C CA . ILE B 1 214 ? 21.137 -19.911 36.929 1.00 17.61 214 ILE B CA 1
ATOM 4133 C C . ILE B 1 214 ? 19.620 -19.856 36.887 1.00 24.08 214 ILE B C 1
ATOM 4134 O O . ILE B 1 214 ? 18.954 -19.837 37.928 1.00 19.71 214 ILE B O 1
ATOM 4139 N N . VAL B 1 215 ? 19.049 -19.870 35.682 1.00 17.82 215 VAL B N 1
ATOM 4140 C CA . VAL B 1 215 ? 17.591 -19.943 35.583 1.00 20.55 215 VAL B CA 1
ATOM 4141 C C . VAL B 1 215 ? 17.082 -21.184 36.313 1.00 18.28 215 VAL B C 1
ATOM 4142 O O . VAL B 1 215 ? 16.160 -21.106 37.134 1.00 20.62 215 VAL B O 1
ATOM 4146 N N . ASP B 1 216 ? 17.717 -22.338 36.078 1.00 18.42 216 ASP B N 1
ATOM 4147 C CA . ASP B 1 216 ? 17.202 -23.591 36.629 1.00 22.75 216 ASP B CA 1
ATOM 4148 C C . ASP B 1 216 ? 17.323 -23.625 38.151 1.00 23.25 216 ASP B C 1
ATOM 4149 O O . ASP B 1 216 ? 16.369 -23.997 38.849 1.00 20.05 216 ASP B O 1
ATOM 4154 N N . SER B 1 217 ? 18.495 -23.259 38.682 1.00 20.25 217 SER B N 1
ATOM 4155 C CA . SER B 1 217 ? 18.722 -23.338 40.124 1.00 17.09 217 SER B CA 1
ATOM 4156 C C . SER B 1 217 ? 17.930 -22.290 40.892 1.00 28.72 217 SER B C 1
ATOM 4157 O O . SER B 1 217 ? 17.757 -22.430 42.112 1.00 23.96 217 SER B O 1
ATOM 4160 N N . LEU B 1 218 ? 17.425 -21.256 40.219 1.00 20.89 218 LEU B N 1
ATOM 4161 C CA . LEU B 1 218 ? 16.588 -20.250 40.862 1.00 18.22 218 LEU B CA 1
ATOM 4162 C C . LEU B 1 218 ? 15.105 -20.431 40.542 1.00 17.11 218 LEU B C 1
ATOM 4163 O O . LEU B 1 218 ? 14.297 -19.573 40.928 1.00 22.75 218 LEU B O 1
ATOM 4168 N N . SER B 1 219 ? 14.738 -21.518 39.862 1.00 20.69 219 SER B N 1
ATOM 4169 C CA . SER B 1 219 ? 13.382 -21.649 39.323 1.00 15.89 219 SER B CA 1
ATOM 4170 C C . SER B 1 219 ? 12.348 -21.758 40.434 1.00 29.95 219 SER B C 1
ATOM 4171 O O . SER B 1 219 ? 11.214 -21.292 40.268 1.00 23.32 219 SER B O 1
ATOM 4174 N N . MET B 1 220 ? 12.716 -22.355 41.572 1.00 23.51 220 MET B N 1
ATOM 4175 C CA . MET B 1 220 ? 11.780 -22.419 42.692 1.00 25.92 220 MET B CA 1
ATOM 4176 C C . MET B 1 220 ? 11.456 -21.035 43.237 1.00 24.71 220 MET B C 1
ATOM 4177 O O . MET B 1 220 ? 10.373 -20.840 43.813 1.00 24.27 220 MET B O 1
ATOM 4182 N N . LEU B 1 221 ? 12.360 -20.073 43.078 1.00 19.18 221 LEU B N 1
ATOM 4183 C CA . LEU B 1 221 ? 12.103 -18.705 43.497 1.00 20.66 221 LEU B CA 1
ATOM 4184 C C . LEU B 1 221 ? 11.387 -17.891 42.430 1.00 29.56 221 LEU B C 1
ATOM 4185 O O . LEU B 1 221 ? 10.509 -17.079 42.748 1.00 25.44 221 LEU B O 1
ATOM 4190 N N . SER B 1 222 ? 11.766 -18.079 41.167 1.00 23.39 222 SER B N 1
ATOM 4191 C CA . SER B 1 222 ? 11.153 -17.325 40.076 1.00 25.25 222 SER B CA 1
ATOM 4192 C C . SER B 1 222 ? 9.807 -17.880 39.632 1.00 24.25 222 SER B C 1
ATOM 4193 O O . SER B 1 222 ? 9.002 -17.124 39.074 1.00 28.32 222 SER B O 1
ATOM 4196 N N . GLY B 1 223 ? 9.548 -19.167 39.835 1.00 26.08 223 GLY B N 1
ATOM 4197 C CA . GLY B 1 223 ? 8.365 -19.775 39.274 1.00 26.96 223 GLY B CA 1
ATOM 4198 C C . GLY B 1 223 ? 8.521 -20.207 37.843 1.00 32.71 223 GLY B C 1
ATOM 4199 O O . GLY B 1 223 ? 7.554 -20.686 37.240 1.00 25.00 223 GLY B O 1
ATOM 4200 N N . ASP B 1 224 ? 9.723 -20.069 37.282 1.00 23.15 224 ASP B N 1
ATOM 4201 C CA . ASP B 1 224 ? 9.967 -20.447 35.905 1.00 21.65 224 ASP B CA 1
ATOM 4202 C C . ASP B 1 224 ? 9.665 -21.926 35.696 1.00 29.64 224 ASP B C 1
ATOM 4203 O O . ASP B 1 224 ? 10.373 -22.798 36.214 1.00 22.58 224 ASP B O 1
ATOM 4208 N N . GLU B 1 225 ? 8.597 -22.222 34.942 1.00 25.00 225 GLU B N 1
ATOM 4209 C CA . GLU B 1 225 ? 8.161 -23.606 34.811 1.00 17.91 225 GLU B CA 1
ATOM 4210 C C . GLU B 1 225 ? 9.131 -24.446 33.997 1.00 23.16 225 GLU B C 1
ATOM 4211 O O . GLU B 1 225 ? 9.218 -25.665 34.202 1.00 22.02 225 GLU B O 1
ATOM 4217 N N . ALA B 1 226 ? 9.868 -23.831 33.069 1.00 26.84 226 ALA B N 1
ATOM 4218 C CA . ALA B 1 226 ? 10.880 -24.583 32.342 1.00 26.03 226 ALA B CA 1
ATOM 4219 C C . ALA B 1 226 ? 12.008 -25.008 33.281 1.00 18.95 226 ALA B C 1
ATOM 4220 O O . ALA B 1 226 ? 12.437 -26.166 33.261 1.00 23.04 226 ALA B O 1
ATOM 4222 N N . GLY B 1 227 ? 12.475 -24.082 34.115 1.00 20.97 227 GLY B N 1
ATOM 4223 C CA . GLY B 1 227 ? 13.536 -24.405 35.058 1.00 26.70 227 GLY B CA 1
ATOM 4224 C C . GLY B 1 227 ? 13.114 -25.447 36.074 1.00 27.44 227 GLY B C 1
ATOM 4225 O O . GLY B 1 227 ? 13.903 -26.307 36.462 1.00 20.86 227 GLY B O 1
ATOM 4226 N N . LEU B 1 228 ? 11.853 -25.398 36.510 1.00 18.91 228 LEU B N 1
ATOM 4227 C CA . LEU B 1 228 ? 11.369 -26.426 37.426 1.00 18.58 228 LEU B CA 1
ATOM 4228 C C . LEU B 1 228 ? 11.356 -27.790 36.752 1.00 24.78 228 LEU B C 1
ATOM 4229 O O . LEU B 1 228 ? 11.706 -28.806 37.366 1.00 20.11 228 LEU B O 1
ATOM 4234 N N . ALA B 1 229 ? 10.955 -27.841 35.478 1.00 19.29 229 ALA B N 1
ATOM 4235 C CA . ALA B 1 229 ? 10.975 -29.119 34.788 1.00 19.71 229 ALA B CA 1
ATOM 4236 C C . ALA B 1 229 ? 12.396 -29.664 34.716 1.00 22.27 229 ALA B C 1
ATOM 4237 O O . ALA B 1 229 ? 12.604 -30.880 34.779 1.00 26.23 229 ALA B O 1
ATOM 4239 N N . VAL B 1 230 ? 13.383 -28.779 34.599 1.00 23.43 230 VAL B N 1
ATOM 4240 C CA . VAL B 1 230 ? 14.762 -29.246 34.503 1.00 20.14 230 VAL B CA 1
ATOM 4241 C C . VAL B 1 230 ? 15.183 -29.905 35.816 1.00 17.13 230 VAL B C 1
ATOM 4242 O O . VAL B 1 230 ? 15.638 -31.054 35.829 1.00 22.32 230 VAL B O 1
ATOM 4246 N N . LEU B 1 231 ? 15.020 -29.191 36.931 1.00 18.51 231 LEU B N 1
ATOM 4247 C CA . LEU B 1 231 ? 15.323 -29.756 38.251 1.00 19.20 231 LEU B CA 1
ATOM 4248 C C . LEU B 1 231 ? 14.619 -31.091 38.458 1.00 29.07 231 LEU B C 1
ATOM 4249 O O . LEU B 1 231 ? 15.246 -32.092 38.828 1.00 22.22 231 LEU B O 1
ATOM 4254 N N . ARG B 1 232 ? 13.298 -31.122 38.258 1.00 24.16 232 ARG B N 1
ATOM 4255 C CA . ARG B 1 232 ? 12.587 -32.384 38.400 1.00 22.83 232 ARG B CA 1
ATOM 4256 C C . ARG B 1 232 ? 13.174 -33.451 37.495 1.00 29.59 232 ARG B C 1
ATOM 4257 O O . ARG B 1 232 ? 13.300 -34.615 37.895 1.00 25.60 232 ARG B O 1
ATOM 4265 N N . GLY B 1 233 ? 13.535 -33.082 36.266 1.00 22.27 233 GLY B N 1
ATOM 4266 C CA . GLY B 1 233 ? 14.012 -34.082 35.333 1.00 22.08 233 GLY B CA 1
ATOM 4267 C C . GLY B 1 233 ? 15.352 -34.648 35.757 1.00 21.76 233 GLY B C 1
ATOM 4268 O O . GLY B 1 233 ? 15.617 -35.833 35.580 1.00 20.18 233 GLY B O 1
ATOM 4269 N N . ILE B 1 234 ? 16.209 -33.807 36.334 1.00 21.59 234 ILE B N 1
ATOM 4270 C CA . ILE B 1 234 ? 17.497 -34.308 36.820 1.00 18.90 234 ILE B CA 1
ATOM 4271 C C . ILE B 1 234 ? 17.275 -35.414 37.843 1.00 19.03 234 ILE B C 1
ATOM 4272 O O . ILE B 1 234 ? 17.845 -36.507 37.735 1.00 21.01 234 ILE B O 1
ATOM 4277 N N . GLU B 1 235 ? 16.416 -35.165 38.834 1.00 22.51 235 GLU B N 1
ATOM 4278 C CA . GLU B 1 235 ? 16.226 -36.186 39.860 1.00 23.11 235 GLU B CA 1
ATOM 4279 C C . GLU B 1 235 ? 15.557 -37.426 39.285 1.00 26.85 235 GLU B C 1
ATOM 4280 O O . GLU B 1 235 ? 15.992 -38.554 39.544 1.00 21.03 235 GLU B O 1
ATOM 4286 N N . THR B 1 236 ? 14.516 -37.239 38.471 1.00 23.49 236 THR B N 1
ATOM 4287 C CA . THR B 1 236 ? 13.800 -38.370 37.901 1.00 27.97 236 THR B CA 1
ATOM 4288 C C . THR B 1 236 ? 14.717 -39.272 37.082 1.00 25.82 236 THR B C 1
ATOM 4289 O O . THR B 1 236 ? 14.660 -40.501 37.212 1.00 26.11 236 THR B O 1
ATOM 4293 N N . THR B 1 237 ? 15.573 -38.692 36.230 1.00 23.30 237 THR B N 1
ATOM 4294 C CA . THR B 1 237 ? 16.367 -39.515 35.330 1.00 22.22 237 THR B CA 1
ATOM 4295 C C . THR B 1 237 ? 17.630 -40.070 35.979 1.00 21.33 237 THR B C 1
ATOM 4296 O O . THR B 1 237 ? 18.127 -41.106 35.531 1.00 23.68 237 THR B O 1
ATOM 4300 N N . SER B 1 238 ? 18.157 -39.407 37.008 1.00 21.71 238 SER B N 1
ATOM 4301 C CA . SER B 1 238 ? 19.472 -39.762 37.540 1.00 20.12 238 SER B CA 1
ATOM 4302 C C . SER B 1 238 ? 19.463 -40.285 38.967 1.00 28.40 238 SER B C 1
ATOM 4303 O O . SER B 1 238 ? 20.478 -40.843 39.391 1.00 25.94 238 SER B O 1
ATOM 4306 N N . GLY B 1 239 ? 18.379 -40.097 39.724 1.00 26.00 239 GLY B N 1
ATOM 4307 C CA . GLY B 1 239 ? 18.302 -40.556 41.097 1.00 26.49 239 GLY B CA 1
ATOM 4308 C C . GLY B 1 239 ? 18.576 -39.511 42.160 1.00 24.34 239 GLY B C 1
ATOM 4309 O O . GLY B 1 239 ? 18.382 -39.805 43.346 1.00 26.93 239 GLY B O 1
ATOM 4310 N N . ALA B 1 240 ? 18.998 -38.301 41.787 1.00 21.46 240 ALA B N 1
ATOM 4311 C CA . ALA B 1 240 ? 19.260 -37.250 42.764 1.00 17.76 240 ALA B CA 1
ATOM 4312 C C . ALA B 1 240 ? 19.231 -35.898 42.058 1.00 21.46 240 ALA B C 1
ATOM 4313 O O . ALA B 1 240 ? 19.226 -35.827 40.829 1.00 24.55 240 ALA B O 1
ATOM 4315 N N . LEU B 1 241 ? 19.207 -34.828 42.850 1.00 17.64 241 LEU B N 1
ATOM 4316 C CA . LEU B 1 241 ? 19.448 -33.467 42.361 1.00 18.91 241 LEU B CA 1
ATOM 4317 C C . LEU B 1 241 ? 20.820 -33.042 42.876 1.00 28.68 241 LEU B C 1
ATOM 4318 O O . LEU B 1 241 ? 20.953 -32.591 44.017 1.00 24.71 241 LEU B O 1
ATOM 4323 N N . GLN B 1 242 ? 21.831 -33.163 42.025 1.00 23.21 242 GLN B N 1
ATOM 4324 C CA . GLN B 1 242 ? 23.207 -32.910 42.438 1.00 21.16 242 GLN B CA 1
ATOM 4325 C C . GLN B 1 242 ? 23.590 -31.464 42.157 1.00 24.67 242 GLN B C 1
ATOM 4326 O O . GLN B 1 242 ? 23.128 -30.858 41.185 1.00 21.05 242 GLN B O 1
ATOM 4332 N N . LEU B 1 243 ? 24.418 -30.899 43.036 1.00 17.99 243 LEU B N 1
ATOM 4333 C CA . LEU B 1 243 ? 24.801 -29.499 42.937 1.00 14.51 243 LEU B CA 1
ATOM 4334 C C . LEU B 1 243 ? 26.305 -29.333 43.129 1.00 21.23 243 LEU B C 1
ATOM 4335 O O . LEU B 1 243 ? 26.943 -30.118 43.836 1.00 19.56 243 LEU B O 1
ATOM 4340 N N . VAL B 1 244 ? 26.848 -28.276 42.516 1.00 18.38 244 VAL B N 1
ATOM 4341 C CA . VAL B 1 244 ? 28.223 -27.818 42.748 1.00 17.78 244 VAL B CA 1
ATOM 4342 C C . VAL B 1 244 ? 28.241 -26.307 42.566 1.00 19.63 244 VAL B C 1
ATOM 4343 O O . VAL B 1 244 ? 27.538 -25.754 41.716 1.00 22.18 244 VAL B O 1
ATOM 4347 N N . HIS B 1 245 ? 29.038 -25.633 43.389 1.00 18.53 245 HIS B N 1
ATOM 4348 C CA . HIS B 1 245 ? 29.214 -24.197 43.280 1.00 14.72 245 HIS B CA 1
ATOM 4349 C C . HIS B 1 245 ? 30.218 -23.874 42.173 1.00 18.74 245 HIS B C 1
ATOM 4350 O O . HIS B 1 245 ? 31.229 -24.565 42.028 1.00 17.54 245 HIS B O 1
ATOM 4357 N N . ILE B 1 246 ? 29.944 -22.800 41.420 1.00 17.98 246 ILE B N 1
ATOM 4358 C CA . ILE B 1 246 ? 30.800 -22.397 40.296 1.00 19.16 246 ILE B CA 1
ATOM 4359 C C . ILE B 1 246 ? 32.260 -22.226 40.732 1.00 24.73 246 ILE B C 1
ATOM 4360 O O . ILE B 1 246 ? 33.182 -22.550 39.976 1.00 22.52 246 ILE B O 1
ATOM 4365 N N . ASP B 1 247 ? 32.500 -21.679 41.930 1.00 20.33 247 ASP B N 1
ATOM 4366 C CA . ASP B 1 247 ? 33.888 -21.511 42.387 1.00 19.48 247 ASP B CA 1
ATOM 4367 C C . ASP B 1 247 ? 34.595 -22.854 42.542 1.00 22.80 247 ASP B C 1
ATOM 4368 O O . ASP B 1 247 ? 35.783 -22.985 42.203 1.00 23.02 247 ASP B O 1
ATOM 4373 N N . ASP B 1 248 ? 33.904 -23.855 43.095 1.00 18.36 248 ASP B N 1
ATOM 4374 C CA . ASP B 1 248 ? 34.505 -25.178 43.234 1.00 16.00 248 ASP B CA 1
ATOM 4375 C C . ASP B 1 248 ? 34.775 -25.804 41.871 1.00 22.21 248 ASP B C 1
ATOM 4376 O O . ASP B 1 248 ? 35.799 -26.464 41.673 1.00 18.91 248 ASP B O 1
ATOM 4381 N N . LEU B 1 249 ? 33.852 -25.632 40.923 1.00 17.33 249 LEU B N 1
ATOM 4382 C CA . LEU B 1 249 ? 34.080 -26.168 39.587 1.00 14.57 249 LEU B CA 1
ATOM 4383 C C . LEU B 1 249 ? 35.316 -25.530 38.967 1.00 14.80 249 LEU B C 1
ATOM 4384 O O . LEU B 1 249 ? 36.175 -26.215 38.399 1.00 18.95 249 LEU B O 1
ATOM 4389 N N . CYS B 1 250 ? 35.398 -24.208 39.022 1.00 15.16 250 CYS B N 1
ATOM 4390 C CA . CYS B 1 250 ? 36.550 -23.546 38.425 1.00 16.57 250 CYS B CA 1
ATOM 4391 C C . CYS B 1 250 ? 37.835 -23.992 39.106 1.00 22.62 250 CYS B C 1
ATOM 4392 O O . CYS B 1 250 ? 38.827 -24.295 38.434 1.00 19.60 250 CYS B O 1
ATOM 4395 N N . ARG B 1 251 ? 37.831 -24.076 40.438 1.00 19.36 251 ARG B N 1
ATOM 4396 C CA . ARG B 1 251 ? 39.036 -24.565 41.115 1.00 18.59 251 ARG B CA 1
ATOM 4397 C C . ARG B 1 251 ? 39.383 -25.979 40.663 1.00 24.15 251 ARG B C 1
ATOM 4398 O O . ARG B 1 251 ? 40.565 -26.306 40.477 1.00 19.36 251 ARG B O 1
ATOM 4406 N N . ALA B 1 252 ? 38.366 -26.838 40.477 1.00 19.43 252 ALA B N 1
ATOM 4407 C CA . ALA B 1 252 ? 38.610 -28.206 40.031 1.00 15.88 252 ALA B CA 1
ATOM 4408 C C . ALA B 1 252 ? 39.210 -28.224 38.638 1.00 19.90 252 ALA B C 1
ATOM 4409 O O . ALA B 1 252 ? 40.079 -29.055 38.336 1.00 20.83 252 ALA B O 1
ATOM 4411 N N . GLU B 1 253 ? 38.737 -27.338 37.764 1.00 14.11 253 GLU B N 1
ATOM 4412 C CA . GLU B 1 253 ? 39.290 -27.299 36.422 1.00 15.37 253 GLU B CA 1
ATOM 4413 C C . GLU B 1 253 ? 40.763 -26.933 36.461 1.00 15.59 253 GLU B C 1
ATOM 4414 O O . GLU B 1 253 ? 41.580 -27.591 35.812 1.00 20.33 253 GLU B O 1
ATOM 4420 N N . LEU B 1 254 ? 41.121 -25.920 37.250 1.00 16.26 254 LEU B N 1
ATOM 4421 C CA . LEU B 1 254 ? 42.525 -25.528 37.352 1.00 17.24 254 LEU B CA 1
ATOM 4422 C C . LEU B 1 254 ? 43.340 -26.647 37.975 1.00 22.56 254 LEU B C 1
ATOM 4423 O O . LEU B 1 254 ? 44.437 -26.978 37.506 1.00 21.07 254 LEU B O 1
ATOM 4428 N N . PHE B 1 255 ? 42.802 -27.265 39.026 1.00 19.87 255 PHE B N 1
ATOM 4429 C CA . PHE B 1 255 ? 43.490 -28.386 39.655 1.00 25.41 255 PHE B CA 1
ATOM 4430 C C . PHE B 1 255 ? 43.781 -29.484 38.637 1.00 28.84 255 PHE B C 1
ATOM 4431 O O . PHE B 1 255 ? 44.905 -29.981 38.539 1.00 23.11 255 PHE B O 1
ATOM 4439 N N . LEU B 1 256 ? 42.777 -29.864 37.846 1.00 19.22 256 LEU B N 1
ATOM 4440 C CA . LEU B 1 256 ? 42.980 -30.957 36.907 1.00 19.07 256 LEU B CA 1
ATOM 4441 C C . LEU B 1 256 ? 43.960 -30.570 35.806 1.00 22.98 256 LEU B C 1
ATOM 4442 O O . LEU B 1 256 ? 44.646 -31.440 35.263 1.00 22.53 256 LEU B O 1
ATOM 4447 N N . ALA B 1 257 ? 44.027 -29.285 35.448 1.00 18.36 257 ALA B N 1
ATOM 4448 C CA . ALA B 1 257 ? 45.007 -28.865 34.449 1.00 18.82 257 ALA B CA 1
ATOM 4449 C C . ALA B 1 257 ? 46.427 -28.990 34.985 1.00 23.99 257 ALA B C 1
ATOM 4450 O O . ALA B 1 257 ? 47.323 -29.455 34.270 1.00 24.89 257 ALA B O 1
ATOM 4452 N N . GLU B 1 258 ? 46.639 -28.588 36.243 1.00 25.24 258 GLU B N 1
ATOM 4453 C CA . GLU B 1 258 ? 47.969 -28.459 36.842 1.00 22.20 258 GLU B CA 1
ATOM 4454 C C . GLU B 1 258 ? 48.504 -29.761 37.425 1.00 28.49 258 GLU B C 1
ATOM 4455 O O . GLU B 1 258 ? 49.727 -29.934 37.506 1.00 26.12 258 GLU B O 1
ATOM 4461 N N . GLU B 1 259 ? 47.636 -30.685 37.836 1.00 24.90 259 GLU B N 1
ATOM 4462 C CA . GLU B 1 259 ? 48.079 -31.884 38.543 1.00 24.71 259 GLU B CA 1
ATOM 4463 C C . GLU B 1 259 ? 48.539 -32.932 37.537 1.00 31.86 259 GLU B C 1
ATOM 4464 O O . GLU B 1 259 ? 47.716 -33.586 36.885 1.00 26.43 259 GLU B O 1
ATOM 4470 N N . ALA B 1 260 ? 49.862 -33.125 37.444 1.00 23.97 260 ALA B N 1
ATOM 4471 C CA . ALA B 1 260 ? 50.414 -34.018 36.431 1.00 28.04 260 ALA B CA 1
ATOM 4472 C C . ALA B 1 260 ? 49.837 -35.423 36.542 1.00 24.98 260 ALA B C 1
ATOM 4473 O O . ALA B 1 260 ? 49.650 -36.103 35.526 1.00 27.91 260 ALA B O 1
ATOM 4475 N N . ALA B 1 261 ? 49.548 -35.875 37.768 1.00 23.29 261 ALA B N 1
ATOM 4476 C CA . ALA B 1 261 ? 49.079 -37.238 37.990 1.00 29.96 261 ALA B CA 1
ATOM 4477 C C . ALA B 1 261 ? 47.626 -37.424 37.595 1.00 26.39 261 ALA B C 1
ATOM 4478 O O . ALA B 1 261 ? 47.163 -38.568 37.514 1.00 25.74 261 ALA B O 1
ATOM 4480 N N . ALA B 1 262 ? 46.895 -36.335 37.381 1.00 28.74 262 ALA B N 1
ATOM 4481 C CA . ALA B 1 262 ? 45.494 -36.445 36.998 1.00 24.19 262 ALA B CA 1
ATOM 4482 C C . ALA B 1 262 ? 45.378 -37.055 35.605 1.00 31.12 262 ALA B C 1
ATOM 4483 O O . ALA B 1 262 ? 46.194 -36.791 34.722 1.00 29.71 262 ALA B O 1
ATOM 4485 N N . GLY B 1 263 ? 44.360 -37.887 35.409 1.00 24.44 263 GLY B N 1
ATOM 4486 C CA . GLY B 1 263 ? 44.123 -38.441 34.097 1.00 22.96 263 GLY B CA 1
ATOM 4487 C C . GLY B 1 263 ? 42.726 -39.017 33.980 1.00 30.67 263 GLY B C 1
ATOM 4488 O O . GLY B 1 263 ? 42.145 -39.476 34.968 1.00 24.21 263 GLY B O 1
ATOM 4489 N N . GLY B 1 264 ? 42.174 -38.995 32.774 1.00 24.72 264 GLY B N 1
ATOM 4490 C CA . GLY B 1 264 ? 40.871 -39.600 32.571 1.00 26.74 264 GLY B CA 1
ATOM 4491 C C . GLY B 1 264 ? 39.737 -38.639 32.888 1.00 27.47 264 GLY B C 1
ATOM 4492 O O . GLY B 1 264 ? 39.869 -37.419 32.756 1.00 24.51 264 GLY B O 1
ATOM 4493 N N . ARG B 1 265 ? 38.614 -39.206 33.324 1.00 24.09 265 ARG B N 1
ATOM 4494 C CA . ARG B 1 265 ? 37.386 -38.460 33.561 1.00 21.49 265 ARG B CA 1
ATOM 4495 C C . ARG B 1 265 ? 37.167 -38.224 35.054 1.00 20.42 265 ARG B C 1
ATOM 4496 O O . ARG B 1 265 ? 37.530 -39.058 35.887 1.00 25.12 265 ARG B O 1
ATOM 4504 N N . TYR B 1 266 ? 36.567 -37.077 35.388 1.00 20.46 266 TYR B N 1
ATOM 4505 C CA . TYR B 1 266 ? 36.307 -36.704 36.780 1.00 24.34 266 TYR B CA 1
ATOM 4506 C C . TYR B 1 266 ? 34.896 -36.158 36.924 1.00 20.86 266 TYR B C 1
ATOM 4507 O O . TYR B 1 266 ? 34.553 -35.160 36.286 1.00 21.89 266 TYR B O 1
ATOM 4516 N N . ILE B 1 267 ? 34.097 -36.796 37.784 1.00 22.86 267 ILE B N 1
ATOM 4517 C CA . ILE B 1 267 ? 32.845 -36.206 38.242 1.00 21.73 267 ILE B CA 1
ATOM 4518 C C . ILE B 1 267 ? 33.176 -35.034 39.149 1.00 24.90 267 ILE B C 1
ATOM 4519 O O . ILE B 1 267 ? 34.045 -35.135 40.031 1.00 25.26 267 ILE B O 1
ATOM 4524 N N . CYS B 1 268 ? 32.492 -33.913 38.944 1.00 18.50 268 CYS B N 1
ATOM 4525 C CA . CYS B 1 268 ? 32.596 -32.754 39.819 1.00 13.51 268 CYS B CA 1
ATOM 4526 C C . CYS B 1 268 ? 31.224 -32.511 40.427 1.00 22.25 268 CYS B C 1
ATOM 4527 O O . CYS B 1 268 ? 30.301 -32.072 39.732 1.00 19.93 268 CYS B O 1
ATOM 4530 N N . CYS B 1 269 ? 31.103 -32.768 41.727 1.00 20.29 269 CYS B N 1
ATOM 4531 C CA . CYS B 1 269 ? 29.803 -32.786 42.386 1.00 17.13 269 CYS B CA 1
ATOM 4532 C C . CYS B 1 269 ? 30.044 -32.593 43.871 1.00 22.91 269 CYS B C 1
ATOM 4533 O O . CYS B 1 269 ? 30.802 -33.362 44.470 1.00 21.54 269 CYS B O 1
ATOM 4536 N N . SER B 1 270 ? 29.439 -31.565 44.459 1.00 20.34 270 SER B N 1
ATOM 4537 C CA . SER B 1 270 ? 29.634 -31.329 45.883 1.00 25.88 270 SER B CA 1
ATOM 4538 C C . SER B 1 270 ? 28.587 -32.022 46.738 1.00 36.15 270 SER B C 1
ATOM 4539 O O . SER B 1 270 ? 28.918 -32.589 47.786 1.00 26.30 270 SER B O 1
ATOM 4542 N N . LEU B 1 271 ? 27.325 -31.986 46.315 1.00 20.68 271 LEU B N 1
ATOM 4543 C CA . LEU B 1 271 ? 26.217 -32.411 47.156 1.00 26.90 271 LEU B CA 1
ATOM 4544 C C . LEU B 1 271 ? 25.185 -33.149 46.319 1.00 23.65 271 LEU B C 1
ATOM 4545 O O . LEU B 1 271 ? 24.816 -32.682 45.238 1.00 23.01 271 LEU B O 1
ATOM 4550 N N . ASN B 1 272 ? 24.737 -34.304 46.809 1.00 22.72 272 ASN B N 1
ATOM 4551 C CA . ASN B 1 272 ? 23.592 -35.004 46.240 1.00 26.11 272 ASN B CA 1
ATOM 4552 C C . ASN B 1 272 ? 22.394 -34.699 47.123 1.00 32.64 272 ASN B C 1
ATOM 4553 O O . ASN B 1 272 ? 22.329 -35.153 48.272 1.00 27.49 272 ASN B O 1
ATOM 4558 N N . THR B 1 273 ? 21.466 -33.905 46.599 1.00 22.67 273 THR B N 1
ATOM 4559 C CA . THR B 1 273 ? 20.246 -33.607 47.334 1.00 25.68 273 THR B CA 1
ATOM 4560 C C . THR B 1 273 ? 19.055 -34.080 46.508 1.00 18.23 273 THR B C 1
ATOM 4561 O O . THR B 1 273 ? 19.191 -35.010 45.708 1.00 19.62 273 THR B O 1
ATOM 4565 N N . THR B 1 274 ? 17.879 -33.498 46.737 1.00 20.58 274 THR B N 1
ATOM 4566 C CA . THR B 1 274 ? 16.672 -33.836 45.983 1.00 20.97 274 THR B CA 1
ATOM 4567 C C . THR B 1 274 ? 15.875 -32.561 45.760 1.00 18.61 274 THR B C 1
ATOM 4568 O O . THR B 1 274 ? 16.107 -31.545 46.417 1.00 20.01 274 THR B O 1
ATOM 4572 N N . VAL B 1 275 ? 14.902 -32.630 44.842 1.00 19.51 275 VAL B N 1
ATOM 4573 C CA . VAL B 1 275 ? 14.017 -31.482 44.625 1.00 20.09 275 VAL B CA 1
ATOM 4574 C C . VAL B 1 275 ? 13.300 -31.124 45.918 1.00 21.69 275 VAL B C 1
ATOM 4575 O O . VAL B 1 275 ? 13.267 -29.959 46.336 1.00 20.96 275 VAL B O 1
ATOM 4579 N N . VAL B 1 276 ? 12.760 -32.133 46.599 1.00 26.64 276 VAL B N 1
ATOM 4580 C CA . VAL B 1 276 ? 12.036 -31.877 47.840 1.00 28.84 276 VAL B CA 1
ATOM 4581 C C . VAL B 1 276 ? 12.924 -31.171 48.858 1.00 23.91 276 VAL B C 1
ATOM 4582 O O . VAL B 1 276 ? 12.512 -30.188 49.481 1.00 23.01 276 VAL B O 1
ATOM 4586 N N . GLU B 1 277 ? 14.165 -31.647 49.040 1.00 25.21 277 GLU B N 1
ATOM 4587 C CA . GLU B 1 277 ? 15.016 -31.028 50.053 1.00 24.77 277 GLU B CA 1
ATOM 4588 C C . GLU B 1 277 ? 15.523 -29.651 49.632 1.00 23.31 277 GLU B C 1
ATOM 4589 O O . GLU B 1 277 ? 15.655 -28.761 50.480 1.00 21.57 277 GLU B O 1
ATOM 4595 N N . LEU B 1 278 ? 15.805 -29.441 48.340 1.00 18.25 278 LEU B N 1
ATOM 4596 C CA . LEU B 1 278 ? 16.168 -28.097 47.899 1.00 21.26 278 LEU B CA 1
ATOM 4597 C C . LEU B 1 278 ? 15.022 -27.116 48.122 1.00 18.72 278 LEU B C 1
ATOM 4598 O O . LEU B 1 278 ? 15.238 -25.985 48.582 1.00 17.58 278 LEU B O 1
ATOM 4603 N N . ALA B 1 279 ? 13.797 -27.531 47.790 1.00 24.94 279 ALA B N 1
ATOM 4604 C CA . ALA B 1 279 ? 12.636 -26.666 47.994 1.00 23.17 279 ALA B CA 1
ATOM 4605 C C . ALA B 1 279 ? 12.478 -26.297 49.461 1.00 23.57 279 ALA B C 1
ATOM 4606 O O . ALA B 1 279 ? 12.234 -25.133 49.792 1.00 20.51 279 ALA B O 1
ATOM 4608 N N . ARG B 1 280 ? 12.614 -27.282 50.355 1.00 22.98 280 ARG B N 1
ATOM 4609 C CA . ARG B 1 280 ? 12.523 -26.998 51.783 1.00 26.14 280 ARG B CA 1
ATOM 4610 C C . ARG B 1 280 ? 13.578 -25.986 52.218 1.00 30.05 280 ARG B C 1
ATOM 4611 O O . ARG B 1 280 ? 13.275 -25.056 52.974 1.00 21.31 280 ARG B O 1
ATOM 4619 N N . PHE B 1 281 ? 14.825 -26.144 51.740 1.00 21.57 281 PHE B N 1
ATOM 4620 C CA . PHE B 1 281 ? 15.877 -25.178 52.054 1.00 18.17 281 PHE B CA 1
ATOM 4621 C C . PHE B 1 281 ? 15.535 -23.794 51.522 1.00 21.55 281 PHE B C 1
ATOM 4622 O O . PHE B 1 281 ? 15.721 -22.786 52.210 1.00 20.86 281 PHE B O 1
ATOM 4630 N N . LEU B 1 282 ? 15.110 -23.713 50.257 1.00 19.58 282 LEU B N 1
ATOM 4631 C CA . LEU B 1 282 ? 14.878 -22.398 49.676 1.00 18.23 282 LEU B CA 1
ATOM 4632 C C . LEU B 1 282 ? 13.684 -21.711 50.337 1.00 20.42 282 LEU B C 1
ATOM 4633 O O . LEU B 1 282 ? 13.698 -20.495 50.540 1.00 22.47 282 LEU B O 1
ATOM 4638 N N . ALA B 1 283 ? 12.652 -22.474 50.690 1.00 22.01 283 ALA B N 1
ATOM 4639 C CA . ALA B 1 283 ? 11.525 -21.867 51.401 1.00 25.01 283 ALA B CA 1
ATOM 4640 C C . ALA B 1 283 ? 11.972 -21.250 52.721 1.00 31.35 283 ALA B C 1
ATOM 4641 O O . ALA B 1 283 ? 11.481 -20.186 53.121 1.00 28.97 283 ALA B O 1
ATOM 4643 N N . HIS B 1 284 ? 12.911 -21.899 53.410 1.00 28.82 284 HIS B N 1
ATOM 4644 C CA . HIS B 1 284 ? 13.408 -21.359 54.669 1.00 25.81 284 HIS B CA 1
ATOM 4645 C C . HIS B 1 284 ? 14.315 -20.159 54.447 1.00 25.91 284 HIS B C 1
ATOM 4646 O O . HIS B 1 284 ? 14.256 -19.181 55.205 1.00 23.45 284 HIS B O 1
ATOM 4653 N N . LYS B 1 285 ? 15.179 -20.213 53.423 1.00 21.97 285 LYS B N 1
ATOM 4654 C CA . LYS B 1 285 ? 16.182 -19.166 53.283 1.00 19.87 285 LYS B CA 1
ATOM 4655 C C . LYS B 1 285 ? 15.625 -17.917 52.615 1.00 20.14 285 LYS B C 1
ATOM 4656 O O . LYS B 1 285 ? 16.087 -16.812 52.900 1.00 19.50 285 LYS B O 1
ATOM 4662 N N . TYR B 1 286 ? 14.643 -18.075 51.731 1.00 19.87 286 TYR B N 1
ATOM 4663 C CA . TYR B 1 286 ? 14.065 -16.971 50.973 1.00 23.84 286 TYR B CA 1
ATOM 4664 C C . TYR B 1 286 ? 12.551 -17.036 51.106 1.00 24.45 286 TYR B C 1
ATOM 4665 O O . TYR B 1 286 ? 11.830 -17.337 50.146 1.00 20.44 286 TYR B O 1
ATOM 4674 N N . PRO B 1 287 ? 12.036 -16.777 52.308 1.00 25.16 287 PRO B N 1
ATOM 4675 C CA . PRO B 1 287 ? 10.594 -16.949 52.539 1.00 24.09 287 PRO B CA 1
ATOM 4676 C C . PRO B 1 287 ? 9.738 -16.005 51.721 1.00 26.90 287 PRO B C 1
ATOM 4677 O O . PRO B 1 287 ? 8.549 -16.285 51.539 1.00 26.75 287 PRO B O 1
ATOM 4681 N N . GLN B 1 288 ? 10.304 -14.905 51.217 1.00 27.98 288 GLN B N 1
ATOM 4682 C CA . GLN B 1 288 ? 9.503 -13.929 50.479 1.00 31.60 288 GLN B CA 1
ATOM 4683 C C . GLN B 1 288 ? 8.901 -14.517 49.207 1.00 33.64 288 GLN B C 1
ATOM 4684 O O . GLN B 1 288 ? 7.859 -14.032 48.737 1.00 30.65 288 GLN B O 1
ATOM 4690 N N . TYR B 1 289 ? 9.527 -15.548 48.631 1.00 23.90 289 TYR B N 1
ATOM 4691 C CA . TYR B 1 289 ? 9.083 -16.127 47.366 1.00 26.08 289 TYR B CA 1
ATOM 4692 C C . TYR B 1 289 ? 7.980 -17.161 47.521 1.00 27.04 289 TYR B C 1
ATOM 4693 O O . TYR B 1 289 ? 7.425 -17.601 46.508 1.00 29.61 289 TYR B O 1
ATOM 4702 N N . ARG B 1 290 ? 7.657 -17.563 48.748 1.00 22.66 290 ARG B N 1
ATOM 4703 C CA . ARG B 1 290 ? 6.627 -18.566 49.005 1.00 27.51 290 ARG B CA 1
ATOM 4704 C C . ARG B 1 290 ? 6.846 -19.806 48.139 1.00 26.18 290 ARG B C 1
ATOM 4705 O O . ARG B 1 290 ? 5.953 -20.284 47.437 1.00 24.45 290 ARG B O 1
ATOM 4713 N N . VAL B 1 291 ? 8.066 -20.343 48.224 1.00 24.29 291 VAL B N 1
ATOM 4714 C CA . VAL B 1 291 ? 8.431 -21.522 47.457 1.00 21.07 291 VAL B CA 1
ATOM 4715 C C . VAL B 1 291 ? 7.435 -22.641 47.709 1.00 24.24 291 VAL B C 1
ATOM 4716 O O . VAL B 1 291 ? 7.018 -22.887 48.848 1.00 23.05 291 VAL B O 1
ATOM 4720 N N . LYS B 1 292 ? 7.048 -23.324 46.640 1.00 23.01 292 LYS B N 1
ATOM 4721 C CA . LYS B 1 292 ? 6.205 -24.504 46.763 1.00 23.49 292 LYS B CA 1
ATOM 4722 C C . LYS B 1 292 ? 7.049 -25.673 47.248 1.00 36.43 292 LYS B C 1
ATOM 4723 O O . LYS B 1 292 ? 8.027 -26.052 46.591 1.00 27.24 292 LYS B O 1
ATOM 4729 N N . THR B 1 293 ? 6.676 -26.248 48.390 1.00 30.05 293 THR B N 1
ATOM 4730 C CA . THR B 1 293 ? 7.468 -27.302 49.012 1.00 37.64 293 THR B CA 1
ATOM 4731 C C . THR B 1 293 ? 6.877 -28.697 48.821 1.00 37.04 293 THR B C 1
ATOM 4732 O O . THR B 1 293 ? 7.557 -29.687 49.118 1.00 30.75 293 THR B O 1
ATOM 4736 N N . ASN B 1 294 ? 5.649 -28.812 48.313 1.00 33.34 294 ASN B N 1
ATOM 4737 C CA . ASN B 1 294 ? 4.982 -30.101 48.173 1.00 38.17 294 ASN B CA 1
ATOM 4738 C C . ASN B 1 294 ? 5.164 -30.644 46.758 1.00 41.82 294 ASN B C 1
ATOM 4739 O O . ASN B 1 294 ? 4.803 -29.982 45.779 1.00 39.77 294 ASN B O 1
ATOM 4744 N N . PHE B 1 295 ? 5.719 -31.858 46.655 1.00 32.71 295 PHE B N 1
ATOM 4745 C CA . PHE B 1 295 ? 5.905 -32.538 45.378 1.00 42.59 295 PHE B CA 1
ATOM 4746 C C . PHE B 1 295 ? 5.287 -33.933 45.403 1.00 54.29 295 PHE B C 1
ATOM 4747 O O . PHE B 1 295 ? 5.766 -34.850 44.729 1.00 49.20 295 PHE B O 1
ATOM 4755 N N . ASP B 1 296 ? 4.199 -34.103 46.158 1.00 55.55 296 ASP B N 1
ATOM 4756 C CA . ASP B 1 296 ? 3.577 -35.414 46.294 1.00 51.39 296 ASP B CA 1
ATOM 4757 C C . ASP B 1 296 ? 2.984 -35.930 44.990 1.00 50.08 296 ASP B C 1
ATOM 4758 O O . ASP B 1 296 ? 2.574 -37.095 44.937 1.00 60.73 296 ASP B O 1
ATOM 4763 N N . ASP B 1 297 ? 2.947 -35.112 43.936 1.00 57.73 297 ASP B N 1
ATOM 4764 C CA . ASP B 1 297 ? 2.404 -35.582 42.665 1.00 63.68 297 ASP B CA 1
ATOM 4765 C C . ASP B 1 297 ? 3.328 -36.590 41.985 1.00 63.54 297 ASP B C 1
ATOM 4766 O O . ASP B 1 297 ? 2.844 -37.503 41.306 1.00 58.33 297 ASP B O 1
ATOM 4771 N N . ASP B 1 298 ? 4.647 -36.457 42.160 1.00 47.73 298 ASP B N 1
ATOM 4772 C CA . ASP B 1 298 ? 5.629 -37.316 41.500 1.00 50.90 298 ASP B CA 1
ATOM 4773 C C . ASP B 1 298 ? 6.235 -38.285 42.509 1.00 49.98 298 ASP B C 1
ATOM 4774 O O . ASP B 1 298 ? 7.010 -37.875 43.382 1.00 48.66 298 ASP B O 1
ATOM 4779 N N . GLU B 1 299 ? 5.901 -39.572 42.368 1.00 45.78 299 GLU B N 1
ATOM 4780 C CA . GLU B 1 299 ? 6.488 -40.617 43.196 1.00 47.63 299 GLU B CA 1
ATOM 4781 C C . GLU B 1 299 ? 7.972 -40.811 42.915 1.00 58.74 299 GLU B C 1
ATOM 4782 O O . GLU B 1 299 ? 8.637 -41.545 43.656 1.00 54.90 299 GLU B O 1
ATOM 4788 N N . HIS B 1 300 ? 8.499 -40.188 41.861 1.00 46.76 300 HIS B N 1
ATOM 4789 C CA . HIS B 1 300 ? 9.915 -40.266 41.528 1.00 52.99 300 HIS B CA 1
ATOM 4790 C C . HIS B 1 300 ? 10.712 -39.101 42.104 1.00 46.01 300 HIS B C 1
ATOM 4791 O O . HIS B 1 300 ? 11.934 -39.038 41.909 1.00 39.69 300 HIS B O 1
ATOM 4798 N N . LEU B 1 301 ? 10.046 -38.183 42.804 1.00 37.31 301 LEU B N 1
ATOM 4799 C CA . LEU B 1 301 ? 10.691 -37.114 43.556 1.00 33.39 301 LEU B CA 1
ATOM 4800 C C . LEU B 1 301 ? 10.718 -37.536 45.024 1.00 44.06 301 LEU B C 1
ATOM 4801 O O . LEU B 1 301 ? 9.688 -37.500 45.707 1.00 40.37 301 LEU B O 1
ATOM 4806 N N . LEU B 1 302 ? 11.892 -37.930 45.504 1.00 31.08 302 LEU B N 1
ATOM 4807 C CA . LEU B 1 302 ? 12.054 -38.576 46.799 1.00 36.76 302 LEU B CA 1
ATOM 4808 C C . LEU B 1 302 ? 12.519 -37.586 47.860 1.00 35.88 302 LEU B C 1
ATOM 4809 O O . LEU B 1 302 ? 12.923 -36.456 47.575 1.00 32.49 302 LEU B O 1
ATOM 4814 N N . GLU B 1 303 ? 12.450 -38.029 49.116 1.00 36.52 303 GLU B N 1
ATOM 4815 C CA . GLU B 1 303 ? 13.001 -37.226 50.198 1.00 32.72 303 GLU B CA 1
ATOM 4816 C C . GLU B 1 303 ? 14.522 -37.290 50.226 1.00 28.55 303 GLU B C 1
ATOM 4817 O O . GLU B 1 303 ? 15.171 -36.309 50.598 1.00 33.05 303 GLU B O 1
ATOM 4823 N N . ARG B 1 304 ? 15.097 -38.418 49.827 1.00 28.65 304 ARG B N 1
ATOM 4824 C CA . ARG B 1 304 ? 16.541 -38.596 49.830 1.00 36.43 304 ARG B CA 1
ATOM 4825 C C . ARG B 1 304 ? 16.962 -39.284 48.542 1.00 35.72 304 ARG B C 1
ATOM 4826 O O . ARG B 1 304 ? 16.188 -40.058 47.964 1.00 33.04 304 ARG B O 1
ATOM 4834 N N . PRO B 1 305 ? 18.181 -39.024 48.071 1.00 33.05 305 PRO B N 1
ATOM 4835 C CA . PRO B 1 305 ? 18.602 -39.556 46.766 1.00 29.62 305 PRO B CA 1
ATOM 4836 C C . PRO B 1 305 ? 18.538 -41.075 46.713 1.00 30.84 305 PRO B C 1
ATOM 4837 O O . PRO B 1 305 ? 18.995 -41.773 47.625 1.00 40.17 305 PRO B O 1
ATOM 4841 N N . ARG B 1 306 ? 17.968 -41.579 45.624 1.00 28.48 306 ARG B N 1
ATOM 4842 C CA . ARG B 1 306 ? 18.023 -42.996 45.292 1.00 25.08 306 ARG B CA 1
ATOM 4843 C C . ARG B 1 306 ? 19.397 -43.396 44.758 1.00 38.52 306 ARG B C 1
ATOM 4844 O O . ARG B 1 306 ? 19.861 -44.516 44.999 1.00 33.48 306 ARG B O 1
ATOM 4852 N N . VAL B 1 307 ? 20.034 -42.505 43.996 1.00 31.54 307 VAL B N 1
ATOM 4853 C CA . VAL B 1 307 ? 21.357 -42.710 43.417 1.00 27.82 307 VAL B CA 1
ATOM 4854 C C . VAL B 1 307 ? 22.166 -41.458 43.716 1.00 27.69 307 VAL B C 1
ATOM 4855 O O . VAL B 1 307 ? 21.643 -40.341 43.645 1.00 28.55 307 VAL B O 1
ATOM 4859 N N . ILE B 1 308 ? 23.432 -41.635 44.077 1.00 26.15 308 ILE B N 1
ATOM 4860 C CA . ILE B 1 308 ? 24.290 -40.490 44.334 1.00 27.63 308 ILE B CA 1
ATOM 4861 C C . ILE B 1 308 ? 25.464 -40.524 43.368 1.00 23.27 308 ILE B C 1
ATOM 4862 O O . ILE B 1 308 ? 25.886 -41.588 42.903 1.00 26.83 308 ILE B O 1
ATOM 4867 N N . MET B 1 309 ? 25.943 -39.336 43.031 1.00 21.07 309 MET B N 1
ATOM 4868 C CA . MET B 1 309 ? 27.150 -39.154 42.234 1.00 26.86 309 MET B CA 1
ATOM 4869 C C . MET B 1 309 ? 28.344 -39.025 43.175 1.00 22.06 309 MET B C 1
ATOM 4870 O O . MET B 1 309 ? 28.338 -38.165 44.057 1.00 22.43 309 MET B O 1
ATOM 4875 N N . SER B 1 310 ? 29.366 -39.860 42.983 1.00 22.47 310 SER B N 1
ATOM 4876 C CA . SER B 1 310 ? 30.550 -39.843 43.841 1.00 29.98 310 SER B CA 1
ATOM 4877 C C . SER B 1 310 ? 31.669 -39.025 43.208 1.00 22.18 310 SER B C 1
ATOM 4878 O O . SER B 1 310 ? 32.036 -39.257 42.051 1.00 26.41 310 SER B O 1
ATOM 4881 N N . SER B 1 311 ? 32.212 -38.080 43.972 1.00 24.02 311 SER B N 1
ATOM 4882 C CA . SER B 1 311 ? 33.381 -37.317 43.561 1.00 21.60 311 SER B CA 1
ATOM 4883 C C . SER B 1 311 ? 34.647 -37.816 44.244 1.00 22.41 311 SER B C 1
ATOM 4884 O O . SER B 1 311 ? 35.609 -37.060 44.382 1.00 22.82 311 SER B O 1
ATOM 4887 N N . GLU B 1 312 ? 34.655 -39.077 44.676 1.00 23.38 312 GLU B N 1
ATOM 4888 C CA . GLU B 1 312 ? 35.816 -39.598 45.397 1.00 31.48 312 GLU B CA 1
ATOM 4889 C C . GLU B 1 312 ? 37.076 -39.586 44.538 1.00 28.31 312 GLU B C 1
ATOM 4890 O O . GLU B 1 312 ? 38.187 -39.476 45.074 1.00 27.10 312 GLU B O 1
ATOM 4896 N N . LYS B 1 313 ? 36.946 -39.724 43.216 1.00 25.86 313 LYS B N 1
ATOM 4897 C CA . LYS B 1 313 ? 38.143 -39.722 42.378 1.00 27.22 313 LYS B CA 1
ATOM 4898 C C . LYS B 1 313 ? 38.857 -38.382 42.457 1.00 27.36 313 LYS B C 1
ATOM 4899 O O . LYS B 1 313 ? 40.067 -38.323 42.711 1.00 25.58 313 LYS B O 1
ATOM 4905 N N . LEU B 1 314 ? 38.112 -37.289 42.254 1.00 24.04 314 LEU B N 1
ATOM 4906 C CA . LEU B 1 314 ? 38.666 -35.946 42.383 1.00 21.84 314 LEU B CA 1
ATOM 4907 C C . LEU B 1 314 ? 39.230 -35.699 43.780 1.00 25.83 314 LEU B C 1
ATOM 4908 O O . LEU B 1 314 ? 40.285 -35.069 43.932 1.00 25.83 314 LEU B O 1
ATOM 4913 N N . VAL B 1 315 ? 38.517 -36.139 44.815 1.00 26.77 315 VAL B N 1
ATOM 4914 C CA . VAL B 1 315 ? 38.970 -35.864 46.177 1.00 25.46 315 VAL B CA 1
ATOM 4915 C C . VAL B 1 315 ? 40.211 -36.683 46.503 1.00 25.01 315 VAL B C 1
ATOM 4916 O O . VAL B 1 315 ? 41.159 -36.176 47.118 1.00 29.00 315 VAL B O 1
ATOM 4920 N N . ARG B 1 316 ? 40.221 -37.960 46.110 1.00 22.82 316 ARG B N 1
ATOM 4921 C CA . ARG B 1 316 ? 41.413 -38.789 46.286 1.00 28.35 316 ARG B CA 1
ATOM 4922 C C . ARG B 1 316 ? 42.617 -38.186 45.580 1.00 35.48 316 ARG B C 1
ATOM 4923 O O . ARG B 1 316 ? 43.754 -38.332 46.048 1.00 36.31 316 ARG B O 1
ATOM 4931 N N . GLU B 1 317 ? 42.392 -37.513 44.451 1.00 30.76 317 GLU B N 1
ATOM 4932 C CA . GLU B 1 317 ? 43.474 -36.858 43.730 1.00 29.93 317 GLU B CA 1
ATOM 4933 C C . GLU B 1 317 ? 44.095 -35.721 44.535 1.00 26.62 317 GLU B C 1
ATOM 4934 O O . GLU B 1 317 ? 45.206 -35.281 44.213 1.00 29.59 317 GLU B O 1
ATOM 4940 N N . GLY B 1 318 ? 43.402 -35.229 45.560 1.00 26.55 318 GLY B N 1
ATOM 4941 C CA . GLY B 1 318 ? 43.882 -34.121 46.373 1.00 25.88 318 GLY B CA 1
ATOM 4942 C C . GLY B 1 318 ? 42.970 -32.902 46.409 1.00 26.14 318 GLY B C 1
ATOM 4943 O O . GLY B 1 318 ? 43.281 -31.940 47.123 1.00 25.06 318 GLY B O 1
ATOM 4944 N N . PHE B 1 319 ? 41.858 -32.888 45.681 1.00 27.22 319 PHE B N 1
ATOM 4945 C CA . PHE B 1 319 ? 40.988 -31.721 45.631 1.00 23.89 319 PHE B CA 1
ATOM 4946 C C . PHE B 1 319 ? 40.034 -31.698 46.824 1.00 23.98 319 PHE B C 1
ATOM 4947 O O . PHE B 1 319 ? 39.608 -32.745 47.323 1.00 26.87 319 PHE B O 1
ATOM 4955 N N . GLU B 1 320 ? 39.690 -30.486 47.267 1.00 21.70 320 GLU B N 1
ATOM 4956 C CA . GLU B 1 320 ? 38.754 -30.270 48.373 1.00 27.87 320 GLU B CA 1
ATOM 4957 C C . GLU B 1 320 ? 37.678 -29.271 47.964 1.00 23.25 320 GLU B C 1
ATOM 4958 O O . GLU B 1 320 ? 38.004 -28.149 47.567 1.00 26.60 320 GLU B O 1
ATOM 4964 N N . TYR B 1 321 ? 36.404 -29.661 48.094 1.00 23.39 321 TYR B N 1
ATOM 4965 C CA . TYR B 1 321 ? 35.292 -28.728 47.898 1.00 22.00 321 TYR B CA 1
ATOM 4966 C C . TYR B 1 321 ? 35.210 -27.742 49.057 1.00 26.37 321 TYR B C 1
ATOM 4967 O O . TYR B 1 321 ? 35.391 -28.114 50.221 1.00 27.43 321 TYR B O 1
ATOM 4976 N N . ARG B 1 322 ? 34.892 -26.489 48.739 1.00 20.43 322 ARG B N 1
ATOM 4977 C CA . ARG B 1 322 ? 34.731 -25.459 49.754 1.00 19.46 322 ARG B CA 1
ATOM 4978 C C . ARG B 1 322 ? 33.270 -25.092 50.015 1.00 24.39 322 ARG B C 1
ATOM 4979 O O . ARG B 1 322 ? 32.968 -24.513 51.067 1.00 22.38 322 ARG B O 1
ATOM 4987 N N . HIS B 1 323 ? 32.366 -25.401 49.084 1.00 25.18 323 HIS B N 1
ATOM 4988 C CA . HIS B 1 323 ? 30.929 -25.131 49.226 1.00 21.88 323 HIS B CA 1
ATOM 4989 C C . HIS B 1 323 ? 30.258 -26.489 49.375 1.00 20.07 323 HIS B C 1
ATOM 4990 O O . HIS B 1 323 ? 30.020 -27.199 48.389 1.00 22.48 323 HIS B O 1
ATOM 4997 N N . ASN B 1 324 ? 29.964 -26.856 50.628 1.00 23.33 324 ASN B N 1
ATOM 4998 C CA . ASN B 1 324 ? 29.558 -28.206 50.978 1.00 19.02 324 ASN B CA 1
ATOM 4999 C C . ASN B 1 324 ? 28.133 -28.323 51.487 1.00 22.80 324 ASN B C 1
ATOM 5000 O O . ASN B 1 324 ? 27.574 -29.420 51.439 1.00 33.57 324 ASN B O 1
ATOM 5005 N N . THR B 1 325 ? 27.542 -27.235 51.952 1.00 21.80 325 THR B N 1
ATOM 5006 C CA . THR B 1 325 ? 26.150 -27.216 52.364 1.00 27.97 325 THR B CA 1
ATOM 5007 C C . THR B 1 325 ? 25.336 -26.439 51.339 1.00 29.54 325 THR B C 1
ATOM 5008 O O . THR B 1 325 ? 25.881 -25.671 50.549 1.00 25.00 325 THR B O 1
ATOM 5012 N N . LEU B 1 326 ? 24.016 -26.644 51.367 1.00 31.60 326 LEU B N 1
ATOM 5013 C CA . LEU B 1 326 ? 23.132 -25.826 50.537 1.00 28.61 326 LEU B CA 1
ATOM 5014 C C . LEU B 1 326 ? 23.360 -24.343 50.780 1.00 22.95 326 LEU B C 1
ATOM 5015 O O . LEU B 1 326 ? 23.375 -23.541 49.841 1.00 24.47 326 LEU B O 1
ATOM 5020 N N . ASP B 1 327 ? 23.526 -23.953 52.041 1.00 23.21 327 ASP B N 1
ATOM 5021 C CA . ASP B 1 327 ? 23.753 -22.551 52.352 1.00 23.64 327 ASP B CA 1
ATOM 5022 C C . ASP B 1 327 ? 24.983 -22.020 51.630 1.00 33.73 327 ASP B C 1
ATOM 5023 O O . ASP B 1 327 ? 24.993 -20.882 51.141 1.00 23.48 327 ASP B O 1
ATOM 5028 N N . GLU B 1 328 ? 26.037 -22.828 51.570 1.00 25.65 328 GLU B N 1
ATOM 5029 C CA . GLU B 1 328 ? 27.270 -22.380 50.941 1.00 26.87 328 GLU B CA 1
ATOM 5030 C C . GLU B 1 328 ? 27.162 -22.422 49.424 1.00 17.12 328 GLU B C 1
ATOM 5031 O O . GLU B 1 328 ? 27.725 -21.561 48.739 1.00 23.55 328 GLU B O 1
ATOM 5037 N N . ILE B 1 329 ? 26.452 -23.419 48.895 1.00 23.09 329 ILE B N 1
ATOM 5038 C CA . ILE B 1 329 ? 26.274 -23.527 47.449 1.00 25.85 329 ILE B CA 1
ATOM 5039 C C . ILE B 1 329 ? 25.398 -22.396 46.928 1.00 22.56 329 ILE B C 1
ATOM 5040 O O . ILE B 1 329 ? 25.625 -21.880 45.820 1.00 19.13 329 ILE B O 1
ATOM 5045 N N . TYR B 1 330 ? 24.398 -21.980 47.703 1.00 19.46 330 TYR B N 1
ATOM 5046 C CA . TYR B 1 330 ? 23.550 -20.845 47.342 1.00 20.47 330 TYR B CA 1
ATOM 5047 C C . TYR B 1 330 ? 24.023 -19.557 47.994 1.00 22.50 330 TYR B C 1
ATOM 5048 O O . TYR B 1 330 ? 23.207 -18.704 48.353 1.00 28.41 330 TYR B O 1
ATOM 5057 N N . ASP B 1 331 ? 25.337 -19.347 48.132 1.00 21.24 331 ASP B N 1
ATOM 5058 C CA . ASP B 1 331 ? 25.791 -18.186 48.891 1.00 23.89 331 ASP B CA 1
ATOM 5059 C C . ASP B 1 331 ? 25.679 -16.867 48.129 1.00 28.17 331 ASP B C 1
ATOM 5060 O O . ASP B 1 331 ? 25.557 -15.813 48.766 1.00 29.22 331 ASP B O 1
ATOM 5065 N N . ASN B 1 332 ? 25.676 -16.878 46.791 1.00 22.22 332 ASN B N 1
ATOM 5066 C CA . ASN B 1 332 ? 25.605 -15.611 46.074 1.00 20.69 332 ASN B CA 1
ATOM 5067 C C . ASN B 1 332 ? 24.781 -15.685 44.788 1.00 20.50 332 ASN B C 1
ATOM 5068 O O . ASN B 1 332 ? 24.783 -14.712 44.021 1.00 25.89 332 ASN B O 1
ATOM 5073 N N . VAL B 1 333 ? 24.047 -16.773 44.549 1.00 22.00 333 VAL B N 1
ATOM 5074 C CA . VAL B 1 333 ? 23.377 -16.933 43.258 1.00 16.72 333 VAL B CA 1
ATOM 5075 C C . VAL B 1 333 ? 22.136 -16.034 43.167 1.00 30.36 333 VAL B C 1
ATOM 5076 O O . VAL B 1 333 ? 21.798 -15.544 42.085 1.00 23.15 333 VAL B O 1
ATOM 5080 N N . VAL B 1 334 ? 21.454 -15.768 44.281 1.00 30.11 334 VAL B N 1
ATOM 5081 C CA . VAL B 1 334 ? 20.251 -14.940 44.187 1.00 18.87 334 VAL B CA 1
ATOM 5082 C C . VAL B 1 334 ? 20.599 -13.520 43.753 1.00 22.89 334 VAL B C 1
ATOM 5083 O O . VAL B 1 334 ? 19.932 -12.942 42.885 1.00 24.64 334 VAL B O 1
ATOM 5087 N N . GLU B 1 335 ? 21.649 -12.932 44.332 1.00 21.68 335 GLU B N 1
ATOM 5088 C CA . GLU B 1 335 ? 22.042 -11.595 43.896 1.00 26.39 335 GLU B CA 1
ATOM 5089 C C . GLU B 1 335 ? 22.467 -11.589 42.433 1.00 26.00 335 GLU B C 1
ATOM 5090 O O . GLU B 1 335 ? 22.233 -10.600 41.730 1.00 26.83 335 GLU B O 1
ATOM 5096 N N . TYR B 1 336 ? 23.102 -12.667 41.962 1.00 20.84 336 TYR B N 1
ATOM 5097 C CA . TYR B 1 336 ? 23.433 -12.768 40.538 1.00 21.55 336 TYR B CA 1
ATOM 5098 C C . TYR B 1 336 ? 22.164 -12.793 39.701 1.00 22.00 336 TYR B C 1
ATOM 5099 O O . TYR B 1 336 ? 22.068 -12.104 38.675 1.00 24.41 336 TYR B O 1
ATOM 5108 N N . GLY B 1 337 ? 21.177 -13.588 40.125 1.00 22.91 337 GLY B N 1
ATOM 5109 C CA . GLY B 1 337 ? 19.917 -13.637 39.397 1.00 22.41 337 GLY B CA 1
ATOM 5110 C C . GLY B 1 337 ? 19.235 -12.284 39.336 1.00 24.84 337 GLY B C 1
ATOM 5111 O O . GLY B 1 337 ? 18.593 -11.943 38.338 1.00 23.85 337 GLY B O 1
ATOM 5112 N N . LYS B 1 338 ? 19.360 -11.490 40.401 1.00 22.27 338 LYS B N 1
ATOM 5113 C CA . LYS B 1 338 ? 18.831 -10.131 40.339 1.00 25.02 338 LYS B CA 1
ATOM 5114 C C . LYS B 1 338 ? 19.600 -9.298 39.317 1.00 28.37 338 LYS B C 1
ATOM 5115 O O . LYS B 1 338 ? 18.997 -8.599 38.494 1.00 26.80 338 LYS B O 1
ATOM 5121 N N . ALA B 1 339 ? 20.932 -9.391 39.318 1.00 24.77 339 ALA B N 1
ATOM 5122 C CA . ALA B 1 339 ? 21.710 -8.577 38.394 1.00 24.71 339 ALA B CA 1
ATOM 5123 C C . ALA B 1 339 ? 21.403 -8.941 36.952 1.00 27.83 339 ALA B C 1
ATOM 5124 O O . ALA B 1 339 ? 21.441 -8.075 36.069 1.00 27.91 339 ALA B O 1
ATOM 5126 N N . LEU B 1 340 ? 21.096 -10.211 36.701 1.00 21.88 340 LEU B N 1
ATOM 5127 C CA . LEU B 1 340 ? 20.745 -10.703 35.377 1.00 23.17 340 LEU B CA 1
ATOM 5128 C C . LEU B 1 340 ? 19.310 -10.405 34.977 1.00 29.51 340 LEU B C 1
ATOM 5129 O O . LEU B 1 340 ? 18.972 -10.588 33.804 1.00 30.34 340 LEU B O 1
ATOM 5134 N N . GLY B 1 341 ? 18.457 -9.984 35.910 1.00 30.80 341 GLY B N 1
ATOM 5135 C CA . GLY B 1 341 ? 17.054 -9.800 35.605 1.00 26.76 341 GLY B CA 1
ATOM 5136 C C . GLY B 1 341 ? 16.201 -11.047 35.684 1.00 32.17 341 GLY B C 1
ATOM 5137 O O . GLY B 1 34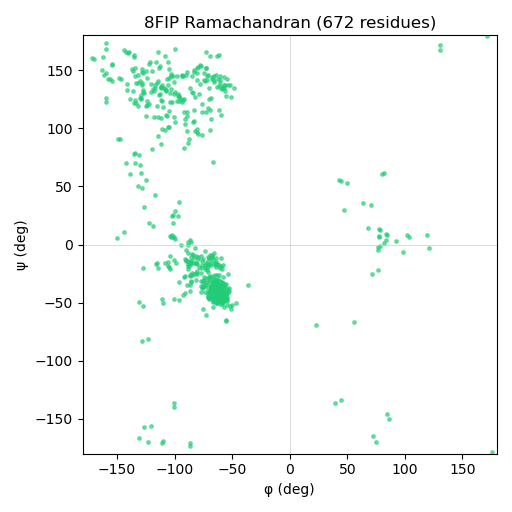1 ? 15.036 -11.004 35.270 1.00 28.23 341 GLY B O 1
ATOM 5138 N N . ILE B 1 342 ? 16.744 -12.160 36.191 1.00 20.93 342 ILE B N 1
ATOM 5139 C CA . ILE B 1 342 ? 15.944 -13.367 36.396 1.00 20.33 342 ILE B CA 1
ATOM 5140 C C . ILE B 1 342 ? 15.028 -13.208 37.605 1.00 25.28 342 ILE B C 1
ATOM 5141 O O . ILE B 1 342 ? 13.948 -13.807 37.652 1.00 27.87 342 ILE B O 1
ATOM 5146 N N . LEU B 1 343 ? 15.449 -12.430 38.602 1.00 26.21 343 LEU B N 1
ATOM 5147 C CA . LEU B 1 343 ? 14.626 -12.075 39.750 1.00 30.44 343 LEU B CA 1
ATOM 5148 C C . LEU B 1 343 ? 14.562 -10.565 39.904 1.00 31.20 343 LEU B C 1
ATOM 5149 O O . LEU B 1 343 ? 15.504 -9.853 39.544 1.00 27.50 343 LEU B O 1
ATOM 5154 N N . PRO B 1 344 ? 13.452 -10.053 40.435 1.00 36.28 344 PRO B N 1
ATOM 5155 C CA . PRO B 1 344 ? 13.347 -8.616 40.699 1.00 34.59 344 PRO B CA 1
ATOM 5156 C C . PRO B 1 344 ? 14.200 -8.216 41.889 1.00 35.81 344 PRO B C 1
ATOM 5157 O O . PRO B 1 344 ? 14.403 -8.997 42.822 1.00 29.84 344 PRO B O 1
ATOM 5161 N N . TYR B 1 345 ? 14.651 -6.964 41.879 1.00 31.32 345 TYR B N 1
ATOM 5162 C CA . TYR B 1 345 ? 15.400 -6.417 43.005 1.00 35.30 345 TYR B CA 1
ATOM 5163 C C . TYR B 1 345 ? 14.475 -6.108 44.189 1.00 41.72 345 TYR B C 1
ATOM 5164 O O . TYR B 1 345 ? 13.252 -6.233 44.086 1.00 43.98 345 TYR B O 1
#

=== Feature glossary ===
Legend for the data blocks above and below:

— What the protein is —

The amino-acid sequence is the protein's primary structure: the linear order of residues from the N-terminus to the C-terminus, written in one-letter code. Everything else here — the 3D coordinates, the secondary structure, the domain annotations — is ultimately a consequence of this string.

Functional annotations link the protein to curated databases. InterPro entries identify conserved domains and families by matching the sequence against member-database signatures (Pfam, PROSITE, CDD, …). Gene Ontology (GO) terms describe molecular function, biological process, and cellular component in a controlled vocabulary. CATH places the structure in a hierarchical fold classification (Class/Architecture/Topology/Homologous-superfamily). The organism is the source species.

— Where its atoms are —

Atomic coordinates in PDBx/mmCIF format — the same representation the Protein Data Bank distributes. Each line of the _atom_site loop places one backbone atom in Cartesian space (units: ångströms, origin: arbitrary).

The six renders are orthographic views along the three Cartesian axes in both directions. Representation (cartoon, sticks, or surface) and color scheme (sequence-rainbow or by-chain) vary across proteins so the training set covers all the common visualization conventions.

— Local backbone conformation —

Eight-state secondary structure (DSSP): H is the canonical α-helix, G the tighter 3₁₀-helix, I the wider π-helix; E/B are β-structure, T and S are turns and bends, and '-' is everything else. DSSP derives these from the pattern of main-chain N–H···O=C hydrogen bonds, not from the sequence.

Three-state secondary structure (P-SEA) collapses the eight DSSP classes into helix (a), strand (b), and coil (c). P-SEA assigns these from Cα geometry alone — distances and angles — without requiring backbone oxygens, so it works on any Cα trace.

φ (phi) and ψ (psi) are the two rotatable backbone dihedrals per residue: φ is the C(i-1)–N–Cα–C torsion, ψ is the N–Cα–C–N(i+1) torsion, both in degrees on (−180°, 180°]. α-helical residues cluster near (−60°, −45°); β-strand residues near (−120°, +130°). A Ramachandran plot is simply a scatter of (φ, ψ) for every residue.

— Global shape and packing —

The geometric summary reports three shape descriptors. Rg (radius of gyration) measures how spread out the Cα atoms are about their centre of mass; compact globular proteins have small Rg, elongated or unfolded ones large. Cα contacts (<8 Å, |i−j|>4) count long-range residue pairs in spatial proximity — high for tightly packed folds, near zero for rods or random coil. The bounding-box extents give the protein's footprint along x, y, z in Å.

SASA measures how much of the protein is reachable by solvent. It is computed by rolling a water-sized probe over the atomic surface and summing the exposed area (Å²). Per-residue SASA distinguishes core (buried, low SASA) from surface (exposed, high SASA) residues; total SASA is a whole-molecule size measure.

Plot images: a contact map (which residues are close in 3D, as an N×N binary image), a Ramachandran scatter (backbone torsion angles, revealing secondary-structure composition at a glance), and — for AlphaFold structures — a PAE heatmap (pairwise prediction confidence).

— Structural neighborhood —

A 3Di character summarizes, for each residue, the relative orientation of the Cα frame of its nearest spatial neighbor. Because it encodes fold topology rather than chemistry, 3Di alignments detect remote structural similarity that sequence alignment misses.

The Foldseek neighbor list gives the closest experimentally determined structures in the PDB, ranked by structural alignment. TM-score near 1 means near-identical fold; near 0.3 means only rough topology match. This is how one finds what a novel AlphaFold prediction most resembles in the solved-structure universe.

— Confidence and disorder —

For AlphaFold models, the B-factor field carries pLDDT — the model's own estimate of local accuracy on a 0–100 scale. Regions with pLDDT<50 should be treated as essentially unmodeled; they often correspond to intrinsically disordered segments.

Crystallographic B-factors measure how much each atom's electron density is smeared out, in Å². They rise in mobile loops and surface residues and fall in the buried interior. In AlphaFold models this column is repurposed to hold pLDDT instead.

Predicted Aligned Error (PAE) is an AlphaFold confidence matrix: entry (i, j) is the expected error in the position of residue j, in ångströms, when the prediction is superimposed on the true structure at residue i. Low PAE within a block of residues means that block is internally rigid and well-predicted; high PAE between two blocks means their relative placement is uncertain even if each block individually is confident.